Protein AF-0000000080628702 (afdb_homodimer)

Foldseek 3Di:
DPPPCPDDDPPPPVPPPDDDPVRVVVLVLLVVLLVVCLVVQLVLLCLQQQHNVRSVVLSVVLVVVCSVPVVVQCSVPNRDLSSLLSSVVSCVVVVGDAHDDDLWLLSNLLSVDDSLLSQLQCCCVVVPDDLCSSCVSVVHDSVVSVVSPVVSVVSSLVSLAWAEEEEAQPPVVSVVLQVLSVVVVHHDQYYHQALVVLVVSCVVRVTQEYEHEQQGDVRGGSLVSLVVDVVPDLHAYEYEYQDCVSCVVVVRPVSYHYAHPVGDSVSSVVRSVCRRGPRRDPPPD/DDPPPPPDDPPPPPPPPDDDPVRVVVLVLLVVLLVVCLVVQLVLLCLQQQHNVRSVVLSVVLVVVCSVPVVVQCSVPNRPLSSLLSSVVSCVVVVGDAHDDDLWLLSNLLSPDDSLLSQLQCCCVVVPDDLCSSCVSVVHDSVVSVVSPVVSVVSSLVSLAWAEEEEAQPPVVSVVLQVLSVVVVHHDQYYHQALVVLQVSCVVRVTQEYEHEQQGDVRGGSLVSLVVDVVPDLHAYEYEYQDCVSCVVVVRPVSYHYAHPVGDSVSSVVRSVCRRGPRRDPPPD

Organism: NCBI:txid1064539

Solvent-accessible surface area (backbone atoms only — not comparable to full-atom values): 30197 Å² total; per-residue (Å²): 132,84,76,74,78,70,75,76,75,85,71,72,72,74,75,79,67,74,72,51,76,69,51,36,53,49,41,26,49,39,39,52,42,50,58,71,43,43,62,48,46,36,52,48,30,20,62,62,44,40,33,66,68,62,5,45,50,50,39,30,52,38,49,26,54,40,68,56,41,41,76,81,35,36,41,84,76,69,32,57,54,49,49,51,23,47,42,52,51,54,38,50,72,70,66,55,64,71,36,59,88,45,45,37,57,60,56,36,36,44,52,70,40,57,66,71,22,33,50,42,37,46,38,30,67,62,67,63,42,51,63,60,52,40,10,57,36,69,70,47,58,45,69,58,39,48,53,30,30,50,53,37,52,50,46,38,50,54,57,66,41,41,33,29,31,40,33,35,57,51,63,69,58,40,49,53,51,45,50,53,42,40,21,52,56,30,40,70,68,44,77,17,53,41,48,68,52,37,55,52,44,44,72,73,57,59,49,52,28,34,41,25,25,39,79,25,81,84,71,32,38,30,58,58,53,48,53,54,39,53,70,71,36,99,44,47,37,34,36,42,31,74,59,67,62,63,36,59,74,62,71,42,58,84,65,39,47,80,41,53,50,90,67,53,72,46,55,54,50,25,53,51,45,37,64,64,56,42,67,47,82,62,73,78,125,130,85,73,76,76,72,77,76,74,82,70,74,73,76,76,80,68,73,72,51,76,68,49,35,54,50,41,26,49,38,40,51,44,50,58,70,42,43,65,49,47,38,52,48,30,21,62,61,45,40,32,67,68,62,4,45,51,49,40,30,52,39,50,27,53,40,68,58,41,41,75,81,35,36,39,84,73,70,33,57,55,50,49,52,23,47,43,51,52,53,40,53,73,70,66,54,64,71,36,59,86,44,46,37,58,61,55,38,35,44,52,71,43,58,64,71,22,34,49,42,38,46,39,29,66,62,67,64,41,51,63,60,51,40,11,56,38,70,70,48,58,44,68,58,36,50,52,31,29,51,54,35,51,50,46,37,50,53,58,67,42,41,33,27,31,39,34,35,56,50,66,68,58,39,49,52,52,47,48,52,42,40,22,52,57,29,41,71,65,44,77,16,53,40,49,68,52,37,56,52,43,45,71,72,58,59,49,52,29,36,42,25,26,40,78,26,82,86,72,31,37,31,58,57,53,48,55,55,39,55,71,74,36,98,46,46,38,33,36,41,31,74,58,67,63,61,36,57,74,63,70,43,59,85,65,39,47,80,42,54,50,89,66,52,74,44,56,54,51,25,52,51,44,37,63,64,55,42,68,45,83,61,73,78,125

Nearest PDB structures (foldseek):
  4g97-assembly1_A  TM=4.684E-01  e=2.735E-16  Brucella abortus 2308
  5uxv-assembly2_B  TM=4.476E-01  e=3.377E-16  Bartonella quintana str. Toulouse
  5uxw-assembly2_B  TM=4.398E-01  e=6.364E-16  Bartonella quintana str. Toulouse
  2n9u-assembly1_A  TM=9.181E-01  e=4.324E-09  Erythrobacter litoralis HTCC2594
  3n0r-assembly1_A  TM=4.235E-01  e=5.843E-15  Caulobacter vibrioides

Sequence (570 aa):
MNQADRPAPFGAEGRTDPPTGAEERVMRVYARQLYDHLPYLRRYARALTGATERGDDLVTRCVEVAVMAPSRFGLEAGARVPLYALLNLLFDEDGGGLPTPSPHPIERALASLPEGERRMYLLITLEGLTVPEAAQVLQIPAPEGQDRLTIARDKVRNALTQRVLVVEDNPILAMEIGSLVTDMGHVVCGTANNEQEALELLEAEKPTLALLDVRLADGGSGVEVARRLRQKRAMRTIFVTAFDGDLEEADARHLGQIVRKPFTNEAIQAAISRAVFMPSPVALAMNQADRPAPFGAEGRTDPPTGAEERVMRVYARQLYDHLPYLRRYARALTGATERGDDLVTRCVEVAVMAPSRFGLEAGARVPLYALLNLLFDEDGGGLPTPSPHPIERALASLPEGERRMYLLITLEGLTVPEAAQVLQIPAPEGQDRLTIARDKVRNALTQRVLVVEDNPILAMEIGSLVTDMGHVVCGTANNEQEALELLEAEKPTLALLDVRLADGGSGVEVARRLRQKRAMRTIFVTAFDGDLEEADARHLGQIVRKPFTNEAIQAAISRAVFMPSPVALA

InterPro domains:
  IPR001789 Signal transduction response regulator, receiver domain [PF00072] (164-272)
  IPR001789 Signal transduction response regulator, receiver domain [PS50110] (163-276)
  IPR001789 Signal transduction response regulator, receiver domain [SM00448] (162-272)
  IPR011006 CheY-like superfamily [SSF52172] (163-276)
  IPR013249 RNA polymerase sigma factor 70, region 4 type 2 [PF08281] (106-141)
  IPR013324 RNA polymerase sigma factor, region 3/4-like [SSF88659] (106-160)
  IPR014605 Signal transduction response regulator PhyR-like, alphaproteobacteria [NF006623] (31-280)
  IPR036388 Winged helix-like DNA-binding domain superfamily [G3DSA:1.10.10.10] (104-161)
  IPR050595 Bacterial response regulator [PTHR44591] (161-275)
  IPR053866 PhyR, sigma2 domain [PF22029] (36-87)

Secondary structure (DSSP, 8-state):
--------------------HHHHHHHHHHHHHHHHHHHHHHHHHHHHHSSHHHHHHHHHHHHHHHHHSTTTTTGGG--HHHHHHHHHHHHHHTT--PPPP-SSHHHHHHHTS-HHHHHHHIIIIIT---HHHHHHHHTS-HHHHHHHHHHHHHHHHHHH--EEEEE-S-HHHHHHHHHHHHHTT-EEEEEESSHHHHHHHHHHH--SEEEEESB-TTS-BHHHHHHHHHHHS--EEEEEES-THHHHHTT-GGGSEEEESSPPHHHHHHHHHHHHHSPP-----/--------------------HHHHHHHHHHHHHHHHHHHHHHHHHHHHHSSHHHHHHHHHHHHHHHHHSGGGGTGGG--HHHHHHHHHHHHHHTT--PPPP-SSHHHHHHHTS-HHHHHHHIIIIIT---HHHHHHHHTS-HHHHHHHHHHHHHHHHHHH--EEEEE-S-HHHHHHHHHHHHHTT-EEEEEESSHHHHHHHHHHH--SEEEEESB-TTS-BHHHHHHHHHHHS--EEEEEES-THHHHHTT-GGGSEEEESSPPHHHHHHHHHHHHHSPP-----

Radius of gyration: 29.79 Å; Cα contacts (8 Å, |Δi|>4): 867; chains: 2; bounding box: 100×90×66 Å

pLDDT: mean 80.64, std 16.93, range [22.41, 97.81]

Structure (mmCIF, N/CA/C/O backbone):
data_AF-0000000080628702-model_v1
#
loop_
_entity.id
_entity.type
_entity.pdbx_description
1 polymer 'Response regulator (CheY-like)'
#
loop_
_atom_site.group_PDB
_atom_site.id
_atom_site.type_symbol
_atom_site.label_atom_id
_atom_site.label_alt_id
_atom_site.label_comp_id
_atom_site.label_asym_id
_atom_site.label_entity_id
_atom_site.label_seq_id
_atom_site.pdbx_PDB_ins_code
_atom_site.Cartn_x
_atom_site.Cartn_y
_atom_site.Cartn_z
_atom_site.occupancy
_atom_site.B_iso_or_equiv
_atom_site.auth_seq_id
_atom_site.auth_comp_id
_atom_site.auth_asym_id
_atom_site.auth_atom_id
_atom_site.pdbx_PDB_model_num
ATOM 1 N N . MET A 1 1 ? -50.031 -26.375 -21.859 1 23.39 1 MET A N 1
ATOM 2 C CA . MET A 1 1 ? -49.125 -27.531 -21.891 1 23.39 1 MET A CA 1
ATOM 3 C C . MET A 1 1 ? -47.75 -27.125 -22.359 1 23.39 1 MET A C 1
ATOM 5 O O . MET A 1 1 ? -46.875 -27.984 -22.594 1 23.39 1 MET A O 1
ATOM 9 N N . ASN A 1 2 ? -47.562 -25.906 -22.906 1 25.97 2 ASN A N 1
ATOM 10 C CA . ASN A 1 2 ? -46.5 -25.562 -23.828 1 25.97 2 ASN A CA 1
ATOM 11 C C . ASN A 1 2 ? -45.156 -25.438 -23.109 1 25.97 2 ASN A C 1
ATOM 13 O O . ASN A 1 2 ? -45 -24.609 -22.203 1 25.97 2 ASN A O 1
ATOM 17 N N . GLN A 1 3 ? -44.469 -26.594 -23.062 1 23.56 3 GLN A N 1
ATOM 18 C CA . GLN A 1 3 ? -43.188 -26.922 -22.484 1 23.56 3 GLN A CA 1
ATOM 19 C C . GLN A 1 3 ? -42.094 -26.031 -23.047 1 23.56 3 GLN A C 1
ATOM 21 O O . GLN A 1 3 ? -41.719 -26.125 -24.219 1 23.56 3 GLN A O 1
ATOM 26 N N . ALA A 1 4 ? -42.156 -24.703 -22.672 1 32.62 4 ALA A N 1
ATOM 27 C CA . ALA A 1 4 ? -41.219 -23.656 -23.062 1 32.62 4 ALA A CA 1
ATOM 28 C C . ALA A 1 4 ? -39.781 -24.203 -23.094 1 32.62 4 ALA A C 1
ATOM 30 O O . ALA A 1 4 ? -39.344 -24.875 -22.156 1 32.62 4 ALA A O 1
ATOM 31 N N . ASP A 1 5 ? -39.219 -24.469 -24.281 1 24.92 5 ASP A N 1
ATOM 32 C CA . ASP A 1 5 ? -37.938 -24.953 -24.766 1 24.92 5 ASP A CA 1
ATOM 33 C C . ASP A 1 5 ? -36.781 -24.25 -24.062 1 24.92 5 ASP A C 1
ATOM 35 O O . ASP A 1 5 ? -36.562 -23.047 -24.25 1 24.92 5 ASP A O 1
ATOM 39 N N . ARG A 1 6 ? -36.562 -24.547 -22.766 1 33.81 6 ARG A N 1
ATOM 40 C CA . ARG A 1 6 ? -35.406 -24 -22.016 1 33.81 6 ARG A CA 1
ATOM 41 C C . ARG A 1 6 ? -34.125 -24.125 -22.828 1 33.81 6 ARG A C 1
ATOM 43 O O . ARG A 1 6 ? -33.781 -25.203 -23.297 1 33.81 6 ARG A O 1
ATOM 50 N N . PRO A 1 7 ? -33.688 -22.969 -23.391 1 33.62 7 PRO A N 1
ATOM 51 C CA . PRO A 1 7 ? -32.531 -23.062 -24.266 1 33.62 7 PRO A CA 1
ATOM 52 C C . PRO A 1 7 ? -31.391 -23.906 -23.656 1 33.62 7 PRO A C 1
ATOM 54 O O . PRO A 1 7 ? -31.312 -24.016 -22.438 1 33.62 7 PRO A O 1
ATOM 57 N N . ALA A 1 8 ? -30.859 -24.875 -24.438 1 34.97 8 ALA A N 1
ATOM 58 C CA . ALA A 1 8 ? -29.781 -25.828 -24.172 1 34.97 8 ALA A CA 1
ATOM 59 C C . ALA A 1 8 ? -28.578 -25.125 -23.531 1 34.97 8 ALA A C 1
ATOM 61 O O . ALA A 1 8 ? -28.266 -23.984 -23.875 1 34.97 8 ALA A O 1
ATOM 62 N N . PRO A 1 9 ? -28.25 -25.516 -22.328 1 31.81 9 PRO A N 1
ATOM 63 C CA . PRO A 1 9 ? -27.078 -24.984 -21.625 1 31.81 9 PRO A CA 1
ATOM 64 C C . PRO A 1 9 ? -25.828 -24.953 -22.516 1 31.81 9 PRO A C 1
ATOM 66 O O . PRO A 1 9 ? -25.719 -25.766 -23.453 1 31.81 9 PRO A O 1
ATOM 69 N N . PHE A 1 10 ? -25.312 -23.844 -22.922 1 32.03 10 PHE A N 1
ATOM 70 C CA . PHE A 1 10 ? -24.109 -23.641 -23.719 1 32.03 10 PHE A CA 1
ATOM 71 C C . PHE A 1 10 ? -23.047 -24.688 -23.375 1 32.03 10 PHE A C 1
ATOM 73 O O . PHE A 1 10 ? -22.5 -24.688 -22.266 1 32.03 10 PHE A O 1
ATOM 80 N N . GLY A 1 11 ? -23.156 -25.953 -23.797 1 31.56 11 GLY A N 1
ATOM 81 C CA . GLY A 1 11 ? -22.156 -27 -23.719 1 31.56 11 GLY A CA 1
ATOM 82 C C . GLY A 1 11 ? -20.781 -26.562 -24.219 1 31.56 11 GLY A C 1
ATOM 83 O O . GLY A 1 11 ? -20.531 -26.531 -25.422 1 31.56 11 GLY A O 1
ATOM 84 N N . ALA A 1 12 ? -20.125 -25.609 -23.688 1 35.5 12 ALA A N 1
ATOM 85 C CA . ALA A 1 12 ? -18.75 -25.422 -24.156 1 35.5 12 ALA A CA 1
ATOM 86 C C . ALA A 1 12 ? -18.016 -26.75 -24.234 1 35.5 12 ALA A C 1
ATOM 88 O O . ALA A 1 12 ? -17.875 -27.453 -23.219 1 35.5 12 ALA A O 1
ATOM 89 N N . GLU A 1 13 ? -18.156 -27.438 -25.188 1 34.94 13 GLU A N 1
ATOM 90 C CA . GLU A 1 13 ? -17.188 -28.484 -25.516 1 34.94 13 GLU A CA 1
ATOM 91 C C . GLU A 1 13 ? -15.75 -28 -25.297 1 34.94 13 GLU A C 1
ATOM 93 O O . GLU A 1 13 ? -15.297 -27.078 -25.969 1 34.94 13 GLU A O 1
ATOM 98 N N . GLY A 1 14 ? -15.25 -27.875 -24.109 1 36.41 14 GLY A N 1
ATOM 99 C CA . GLY A 1 14 ? -13.859 -27.562 -23.797 1 36.41 14 GLY A CA 1
ATOM 100 C C . GLY A 1 14 ? -12.875 -28.266 -24.703 1 36.41 14 GLY A C 1
ATOM 101 O O . GLY A 1 14 ? -12.797 -29.5 -24.703 1 36.41 14 GLY A O 1
ATOM 102 N N . ARG A 1 15 ? -12.719 -27.797 -25.938 1 40.88 15 ARG A N 1
ATOM 103 C CA . ARG A 1 15 ? -11.75 -28.297 -26.891 1 40.88 15 ARG A CA 1
ATOM 104 C C . ARG A 1 15 ? -10.438 -28.672 -26.219 1 40.88 15 ARG A C 1
ATOM 106 O O . ARG A 1 15 ? -9.828 -27.844 -25.531 1 40.88 15 ARG A O 1
ATOM 113 N N . THR A 1 16 ? -10.203 -29.906 -25.828 1 43.84 16 THR A N 1
ATOM 114 C CA . THR A 1 16 ? -9.094 -30.688 -25.266 1 43.84 16 THR A CA 1
ATOM 115 C C . THR A 1 16 ? -7.863 -30.578 -26.156 1 43.84 16 THR A C 1
ATOM 117 O O . THR A 1 16 ? -6.969 -31.422 -26.094 1 43.84 16 THR A O 1
ATOM 120 N N . ASP A 1 17 ? -7.918 -29.797 -27.312 1 43.94 17 ASP A N 1
ATOM 121 C CA . ASP A 1 17 ? -6.715 -29.891 -28.125 1 43.94 17 ASP A CA 1
ATOM 122 C C . ASP A 1 17 ? -5.504 -29.312 -27.406 1 43.94 17 ASP A C 1
ATOM 124 O O . ASP A 1 17 ? -5.609 -28.281 -26.734 1 43.94 17 ASP A O 1
ATOM 128 N N . PRO A 1 18 ? -4.383 -30.109 -27.266 1 50.28 18 PRO A N 1
ATOM 129 C CA . PRO A 1 18 ? -3.146 -29.594 -26.672 1 50.28 18 PRO A CA 1
ATOM 130 C C . PRO A 1 18 ? -2.729 -28.25 -27.266 1 50.28 18 PRO A C 1
ATOM 132 O O . PRO A 1 18 ? -2.965 -27.984 -28.453 1 50.28 18 PRO A O 1
ATOM 135 N N . PRO A 1 19 ? -2.703 -27.328 -26.406 1 52.03 19 PRO A N 1
ATOM 136 C CA . PRO A 1 19 ? -2.33 -26.031 -26.969 1 52.03 19 PRO A CA 1
ATOM 137 C C . PRO A 1 19 ? -1.143 -26.141 -27.922 1 52.03 19 PRO A C 1
ATOM 139 O O . PRO A 1 19 ? -0.262 -26.984 -27.734 1 52.03 19 PRO A O 1
ATOM 142 N N . THR A 1 20 ? -1.303 -25.578 -29.094 1 58 20 THR A N 1
ATOM 143 C CA . THR A 1 20 ? -0.226 -25.422 -30.078 1 58 20 THR A CA 1
ATOM 144 C C . THR A 1 20 ? 0.938 -24.641 -29.469 1 58 20 THR A C 1
ATOM 146 O O . THR A 1 20 ? 0.768 -23.922 -28.484 1 58 20 THR A O 1
ATOM 149 N N . GLY A 1 21 ? 2.26 -24.938 -29.844 1 55.53 21 GLY A N 1
ATOM 150 C CA . GLY A 1 21 ? 3.475 -24.25 -29.453 1 55.53 21 GLY A CA 1
ATOM 151 C C . GLY A 1 21 ? 3.271 -22.75 -29.281 1 55.53 21 GLY A C 1
ATOM 152 O O . GLY A 1 21 ? 3.84 -22.156 -28.359 1 55.53 21 GLY A O 1
ATOM 153 N N . ALA A 1 22 ? 2.49 -22.172 -30.172 1 58.62 22 ALA A N 1
ATOM 154 C CA . ALA A 1 22 ? 2.166 -20.75 -30.109 1 58.62 22 ALA A CA 1
ATOM 155 C C . ALA A 1 22 ? 1.321 -20.438 -28.891 1 58.62 22 ALA A C 1
ATOM 157 O O . ALA A 1 22 ? 1.55 -19.438 -28.203 1 58.62 22 ALA A O 1
ATOM 158 N N . GLU A 1 23 ? 0.444 -21.312 -28.547 1 58.69 23 GLU A N 1
ATOM 159 C CA . GLU A 1 23 ? -0.423 -21.125 -27.375 1 58.69 23 GLU A CA 1
ATOM 160 C C . GLU A 1 23 ? 0.369 -21.203 -26.078 1 58.69 23 GLU A C 1
ATOM 162 O O . GLU A 1 23 ? 0.104 -20.453 -25.141 1 58.69 23 GLU A O 1
ATOM 167 N N . GLU A 1 24 ? 1.399 -22.031 -26.125 1 62.16 24 GLU A N 1
ATOM 168 C CA . GLU A 1 24 ? 2.273 -22.203 -24.969 1 62.16 24 GLU A CA 1
ATOM 169 C C . GLU A 1 24 ? 3.037 -20.922 -24.656 1 62.16 24 GLU A C 1
ATOM 171 O O . GLU A 1 24 ? 3.158 -20.516 -23.5 1 62.16 24 GLU A O 1
ATOM 176 N N . ARG A 1 25 ? 3.514 -20.391 -25.703 1 61.38 25 ARG A N 1
ATOM 177 C CA . ARG A 1 25 ? 4.273 -19.156 -25.547 1 61.38 25 ARG A CA 1
ATOM 178 C C . ARG A 1 25 ? 3.385 -18.016 -25.031 1 61.38 25 ARG A C 1
ATOM 180 O O . ARG A 1 25 ? 3.814 -17.219 -24.203 1 61.38 25 ARG A O 1
ATOM 187 N N . VAL A 1 26 ? 2.184 -18.125 -25.5 1 60.66 26 VAL A N 1
ATOM 188 C CA . VAL A 1 26 ? 1.25 -17.062 -25.141 1 60.66 26 VAL A CA 1
ATOM 189 C C . VAL A 1 26 ? 0.885 -17.172 -23.656 1 60.66 26 VAL A C 1
ATOM 191 O O . VAL A 1 26 ? 0.815 -16.156 -22.953 1 60.66 26 VAL A O 1
ATOM 194 N N . MET A 1 27 ? 0.743 -18.359 -23.172 1 62.94 27 MET A N 1
ATOM 195 C CA . MET A 1 27 ? 0.343 -18.547 -21.781 1 62.94 27 MET A CA 1
ATOM 196 C C . MET A 1 27 ? 1.479 -18.188 -20.828 1 62.94 27 MET A C 1
ATOM 198 O O . MET A 1 27 ? 1.241 -17.656 -19.75 1 62.94 27 MET A O 1
ATOM 202 N N . ARG A 1 28 ? 2.695 -18.531 -21.312 1 64.06 28 ARG A N 1
ATOM 203 C CA . ARG A 1 28 ? 3.863 -18.172 -20.516 1 64.06 28 ARG A CA 1
ATOM 204 C C . ARG A 1 28 ? 3.975 -16.656 -20.359 1 64.06 28 ARG A C 1
ATOM 206 O O . ARG A 1 28 ? 4.32 -16.156 -19.281 1 64.06 28 ARG A O 1
ATOM 213 N N . VAL A 1 29 ? 3.658 -16.062 -21.453 1 62.16 29 VAL A N 1
ATOM 214 C CA . VAL A 1 29 ? 3.725 -14.609 -21.453 1 62.16 29 VAL A CA 1
ATOM 215 C C . VAL A 1 29 ? 2.658 -14.039 -20.531 1 62.16 29 VAL A C 1
ATOM 217 O O . VAL A 1 29 ? 2.928 -13.109 -19.766 1 62.16 29 VAL A O 1
ATOM 220 N N . TYR A 1 30 ? 1.513 -14.734 -20.5 1 63.72 30 TYR A N 1
ATOM 221 C CA . TYR A 1 30 ? 0.416 -14.258 -19.672 1 63.72 30 TYR A CA 1
ATOM 222 C C . TYR A 1 30 ? 0.748 -14.398 -18.188 1 63.72 30 TYR A C 1
ATOM 224 O O . TYR A 1 30 ? 0.487 -13.492 -17.391 1 63.72 30 TYR A O 1
ATOM 232 N N . ALA A 1 31 ? 1.332 -15.461 -17.969 1 67.69 31 ALA A N 1
ATOM 233 C CA . ALA A 1 31 ? 1.664 -15.711 -16.562 1 67.69 31 ALA A CA 1
ATOM 234 C C . ALA A 1 31 ? 2.717 -14.727 -16.062 1 67.69 31 ALA A C 1
ATOM 236 O O . ALA A 1 31 ? 2.602 -14.188 -14.961 1 67.69 31 ALA A O 1
ATOM 237 N N . ARG A 1 32 ? 3.623 -14.469 -16.938 1 68.31 32 ARG A N 1
ATOM 238 C CA . ARG A 1 32 ? 4.684 -13.531 -16.562 1 68.31 32 ARG A CA 1
ATOM 239 C C . ARG A 1 32 ? 4.133 -12.125 -16.375 1 68.31 32 ARG A C 1
ATOM 241 O O . ARG A 1 32 ? 4.52 -11.422 -15.445 1 68.31 32 ARG A O 1
ATOM 248 N N . GLN A 1 33 ? 3.273 -11.766 -17.281 1 70.88 33 GLN A N 1
ATOM 249 C CA . GLN A 1 33 ? 2.67 -10.438 -17.203 1 70.88 33 GLN A CA 1
ATOM 250 C C . GLN A 1 33 ? 1.821 -10.305 -15.938 1 70.88 33 GLN A C 1
ATOM 252 O O . GLN A 1 33 ? 1.811 -9.25 -15.305 1 70.88 33 GLN A O 1
ATOM 257 N N . LEU A 1 34 ? 1.154 -11.359 -15.641 1 75 34 LEU A N 1
ATOM 258 C CA . LEU A 1 34 ? 0.326 -11.336 -14.445 1 75 34 LEU A CA 1
ATOM 259 C C . LEU A 1 34 ? 1.184 -11.156 -13.195 1 75 34 LEU A C 1
ATOM 261 O O . LEU A 1 34 ? 0.815 -10.414 -12.281 1 75 34 LEU A O 1
ATOM 265 N N . TYR A 1 35 ? 2.342 -11.75 -13.289 1 72 35 TYR A N 1
ATOM 266 C CA . TYR A 1 35 ? 3.242 -11.648 -12.148 1 72 35 TYR A CA 1
ATOM 267 C C . TYR A 1 35 ? 3.719 -10.211 -11.953 1 72 35 TYR A C 1
ATOM 269 O O . TYR A 1 35 ? 3.885 -9.758 -10.82 1 72 35 TYR A O 1
ATOM 277 N N . ASP A 1 36 ? 3.797 -9.547 -13.031 1 75.25 36 ASP A N 1
ATOM 278 C CA . ASP A 1 36 ? 4.27 -8.164 -12.969 1 75.25 36 ASP A CA 1
ATOM 279 C C . ASP A 1 36 ? 3.209 -7.246 -12.375 1 75.25 36 ASP A C 1
ATOM 281 O O . ASP A 1 36 ? 3.527 -6.156 -11.883 1 75.25 36 ASP A O 1
ATOM 285 N N . HIS A 1 37 ? 1.999 -7.688 -12.352 1 81.06 37 HIS A N 1
ATOM 286 C CA . HIS A 1 37 ? 0.902 -6.844 -11.891 1 81.06 37 HIS A CA 1
ATOM 287 C C . HIS A 1 37 ? 0.527 -7.164 -10.445 1 81.06 37 HIS A C 1
ATOM 289 O O . HIS A 1 37 ? -0.222 -6.418 -9.812 1 81.06 37 HIS A O 1
ATOM 295 N N . LEU A 1 38 ? 1.062 -8.188 -9.977 1 83.5 38 LEU A N 1
ATOM 296 C CA . LEU A 1 38 ? 0.613 -8.688 -8.68 1 83.5 38 LEU A CA 1
ATOM 297 C C . LEU A 1 38 ? 0.876 -7.668 -7.582 1 83.5 38 LEU A C 1
ATOM 299 O O . LEU A 1 38 ? 0.014 -7.426 -6.734 1 83.5 38 LEU A O 1
ATOM 303 N N . PRO A 1 39 ? 1.995 -7.008 -7.621 1 80 39 PRO A N 1
ATOM 304 C CA . PRO A 1 39 ? 2.242 -6.062 -6.527 1 80 39 PRO A CA 1
ATOM 305 C C . PRO A 1 39 ? 1.219 -4.93 -6.484 1 80 39 PRO A C 1
ATOM 307 O O . PRO A 1 39 ? 0.748 -4.562 -5.406 1 80 39 PRO A O 1
ATOM 310 N N . TYR A 1 40 ? 0.876 -4.391 -7.57 1 83.38 40 TYR A N 1
ATOM 311 C CA . TYR A 1 40 ? -0.09 -3.299 -7.551 1 83.38 40 TYR A CA 1
ATOM 312 C C . TYR A 1 40 ? -1.494 -3.818 -7.262 1 83.38 40 TYR A C 1
ATOM 314 O O . TYR A 1 40 ? -2.285 -3.15 -6.594 1 83.38 40 TYR A O 1
ATOM 322 N N . LEU A 1 41 ? -1.806 -5.012 -7.727 1 89.38 41 LEU A N 1
ATOM 323 C CA . LEU A 1 41 ? -3.104 -5.602 -7.422 1 89.38 41 LEU A CA 1
ATOM 324 C C . LEU A 1 41 ? -3.252 -5.848 -5.922 1 89.38 41 LEU A C 1
ATOM 326 O O . LEU A 1 41 ? -4.309 -5.59 -5.348 1 89.38 41 LEU A O 1
ATOM 330 N N . ARG A 1 42 ? -2.207 -6.293 -5.367 1 88.06 42 ARG A N 1
ATOM 331 C CA . ARG A 1 42 ? -2.229 -6.559 -3.932 1 88.06 42 ARG A CA 1
ATOM 332 C C . ARG A 1 42 ? -2.408 -5.27 -3.137 1 88.06 42 ARG A C 1
ATOM 334 O O . ARG A 1 42 ? -3.197 -5.223 -2.191 1 88.06 42 ARG A O 1
ATOM 341 N N . ARG A 1 43 ? -1.699 -4.289 -3.549 1 86 43 ARG A N 1
ATOM 342 C CA . ARG A 1 43 ? -1.799 -3 -2.867 1 86 43 ARG A CA 1
ATOM 343 C C . ARG A 1 43 ? -3.221 -2.455 -2.932 1 86 43 ARG A C 1
ATOM 345 O O . ARG A 1 43 ? -3.766 -2.006 -1.921 1 86 43 ARG A O 1
ATOM 352 N N . TYR A 1 44 ? -3.742 -2.443 -4.039 1 90.56 44 TYR A N 1
ATOM 353 C CA . TYR A 1 44 ? -5.098 -1.937 -4.219 1 90.56 44 TYR A CA 1
ATOM 354 C C . TYR A 1 44 ? -6.105 -2.783 -3.451 1 90.56 44 TYR A C 1
ATOM 356 O O . TYR A 1 44 ? -6.996 -2.25 -2.789 1 90.56 44 TYR A O 1
ATOM 364 N N . ALA A 1 45 ? -5.957 -4.055 -3.6 1 91.81 45 ALA A N 1
ATOM 365 C CA . ALA A 1 45 ? -6.891 -4.953 -2.924 1 91.81 45 ALA A CA 1
ATOM 366 C C . ALA A 1 45 ? -6.852 -4.75 -1.412 1 91.81 45 ALA A C 1
ATOM 368 O O . ALA A 1 45 ? -7.895 -4.758 -0.752 1 91.81 45 ALA A O 1
ATOM 369 N N . ARG A 1 46 ? -5.672 -4.605 -0.897 1 86.69 46 ARG A N 1
ATOM 370 C CA . ARG A 1 46 ? -5.543 -4.367 0.537 1 86.69 46 ARG A CA 1
ATOM 371 C C . ARG A 1 46 ? -6.184 -3.041 0.933 1 86.69 46 ARG A C 1
ATOM 373 O O . ARG A 1 46 ? -6.832 -2.945 1.978 1 86.69 46 ARG A O 1
ATOM 380 N N . ALA A 1 47 ? -5.984 -2.074 0.145 1 87.56 47 ALA A N 1
ATOM 381 C CA . ALA A 1 47 ? -6.617 -0.782 0.399 1 87.56 47 ALA A CA 1
ATOM 382 C C . ALA A 1 47 ? -8.133 -0.876 0.254 1 87.56 47 ALA A C 1
ATOM 384 O O . ALA A 1 47 ? -8.875 -0.309 1.058 1 87.56 47 ALA A O 1
ATOM 385 N N . LEU A 1 48 ? -8.578 -1.54 -0.756 1 90.75 48 LEU A N 1
ATOM 386 C CA . LEU A 1 48 ? -10 -1.697 -1.057 1 90.75 48 LEU A CA 1
ATOM 387 C C . LEU A 1 48 ? -10.719 -2.422 0.077 1 90.75 48 LEU A C 1
ATOM 389 O O . LEU A 1 48 ? -11.781 -1.985 0.52 1 90.75 48 LEU A O 1
ATOM 393 N N . THR A 1 49 ? -10.102 -3.398 0.587 1 89.5 49 THR A N 1
ATOM 394 C CA . THR A 1 49 ? -10.742 -4.219 1.61 1 89.5 49 THR A CA 1
ATOM 395 C C . THR A 1 49 ? -10.453 -3.664 3.004 1 89.5 49 THR A C 1
ATOM 397 O O . THR A 1 49 ? -11.18 -3.961 3.955 1 89.5 49 THR A O 1
ATOM 400 N N . GLY A 1 50 ? -9.312 -3.018 3.156 1 82.88 50 GLY A N 1
ATOM 401 C CA . GLY A 1 50 ? -8.891 -2.492 4.445 1 82.88 50 GLY A CA 1
ATOM 402 C C . GLY A 1 50 ? -8.156 -3.508 5.293 1 82.88 50 GLY A C 1
ATOM 403 O O . GLY A 1 50 ? -7.895 -3.268 6.477 1 82.88 50 GLY A O 1
ATOM 404 N N . ALA A 1 51 ? -7.852 -4.629 4.738 1 82.94 51 ALA A N 1
ATOM 405 C CA . ALA A 1 51 ? -7.18 -5.695 5.473 1 82.94 51 ALA A CA 1
ATOM 406 C C . ALA A 1 51 ? -6.223 -6.465 4.566 1 82.94 51 ALA A C 1
ATOM 408 O O . ALA A 1 51 ? -6.531 -6.719 3.4 1 82.94 51 ALA A O 1
ATOM 409 N N . THR A 1 52 ? -5.09 -6.832 5.176 1 82.38 52 THR A N 1
ATOM 410 C CA . THR A 1 52 ? -4.059 -7.535 4.422 1 82.38 52 THR A CA 1
ATOM 411 C C . THR A 1 52 ? -4.559 -8.906 3.973 1 82.38 52 THR A C 1
ATOM 413 O O . THR A 1 52 ? -4.523 -9.227 2.783 1 82.38 52 THR A O 1
ATOM 416 N N . GLU A 1 53 ? -5.102 -9.703 4.84 1 83.75 53 GLU A N 1
ATOM 417 C CA . GLU A 1 53 ? -5.504 -11.078 4.531 1 83.75 53 GLU A CA 1
ATOM 418 C C . GLU A 1 53 ? -6.652 -11.102 3.527 1 83.75 53 GLU A C 1
ATOM 420 O O . GLU A 1 53 ? -6.617 -11.859 2.555 1 83.75 53 GLU A O 1
ATOM 425 N N . ARG A 1 54 ? -7.641 -10.305 3.777 1 87.19 54 ARG A N 1
ATOM 426 C CA . ARG A 1 54 ? -8.781 -10.242 2.869 1 87.19 54 ARG A CA 1
ATOM 427 C C . ARG A 1 54 ? -8.359 -9.75 1.491 1 87.19 54 ARG A C 1
ATOM 429 O O . ARG A 1 54 ? -8.828 -10.258 0.472 1 87.19 54 ARG A O 1
ATOM 436 N N . GLY A 1 55 ? -7.52 -8.766 1.479 1 91 55 GLY A N 1
ATOM 437 C CA . GLY A 1 55 ? -6.996 -8.25 0.224 1 91 55 GLY A CA 1
ATOM 438 C C . GLY A 1 55 ? -6.223 -9.281 -0.571 1 91 55 GLY A C 1
ATOM 439 O O . GLY A 1 55 ? -6.414 -9.414 -1.781 1 91 55 GLY A O 1
ATOM 440 N N . ASP A 1 56 ? -5.41 -10 0.099 1 87.5 56 ASP A N 1
ATOM 441 C CA . ASP A 1 56 ? -4.613 -11.023 -0.576 1 87.5 56 ASP A CA 1
ATOM 442 C C . ASP A 1 56 ? -5.504 -12.141 -1.111 1 87.5 56 ASP A C 1
ATOM 444 O O . ASP A 1 56 ? -5.242 -12.688 -2.186 1 87.5 56 ASP A O 1
ATOM 448 N N . ASP A 1 57 ? -6.469 -12.453 -0.363 1 88.31 57 ASP A N 1
ATOM 449 C CA . ASP A 1 57 ? -7.434 -13.445 -0.836 1 88.31 57 ASP A CA 1
ATOM 450 C C . ASP A 1 57 ? -8.125 -12.969 -2.109 1 88.31 57 ASP A C 1
ATOM 452 O O . ASP A 1 57 ? -8.328 -13.75 -3.041 1 88.31 57 ASP A O 1
ATOM 456 N N . LEU A 1 58 ? -8.516 -11.773 -2.074 1 92.06 58 LEU A N 1
ATOM 457 C CA . LEU A 1 58 ? -9.18 -11.188 -3.234 1 92.06 58 LEU A CA 1
ATOM 458 C C . LEU A 1 58 ? -8.273 -11.242 -4.461 1 92.06 58 LEU A C 1
ATOM 460 O O . LEU A 1 58 ? -8.734 -11.555 -5.562 1 92.06 58 LEU A O 1
ATOM 464 N N . VAL A 1 59 ? -7.004 -10.969 -4.281 1 91.31 59 VAL A N 1
ATOM 465 C CA . VAL A 1 59 ? -6.047 -11 -5.383 1 91.31 59 VAL A CA 1
ATOM 466 C C . VAL A 1 59 ? -5.902 -12.43 -5.898 1 91.31 59 VAL A C 1
ATOM 468 O O . VAL A 1 59 ? -5.82 -12.656 -7.105 1 91.31 59 VAL A O 1
ATOM 471 N N . THR A 1 60 ? -5.84 -13.336 -4.98 1 85.31 60 THR A N 1
ATOM 472 C CA . THR A 1 60 ? -5.75 -14.734 -5.383 1 85.31 60 THR A CA 1
ATOM 473 C C . THR A 1 60 ? -6.918 -15.117 -6.285 1 85.31 60 THR A C 1
ATOM 475 O O . THR A 1 60 ? -6.723 -15.711 -7.348 1 85.31 60 THR A O 1
ATOM 478 N N . ARG A 1 61 ? -8.055 -14.758 -5.918 1 89.12 61 ARG A N 1
ATOM 479 C CA . ARG A 1 61 ? -9.242 -15.031 -6.723 1 89.12 61 ARG A CA 1
ATOM 480 C C . ARG A 1 61 ? -9.172 -14.32 -8.07 1 89.12 61 ARG A C 1
ATOM 482 O O . ARG A 1 61 ? -9.562 -14.875 -9.094 1 89.12 61 ARG A O 1
ATOM 489 N N . CYS A 1 62 ? -8.711 -13.141 -8.023 1 90.56 62 CYS A N 1
ATOM 490 C CA . CYS A 1 62 ? -8.562 -12.367 -9.25 1 90.56 62 CYS A CA 1
ATOM 491 C C . CYS A 1 62 ? -7.633 -13.07 -10.234 1 90.56 62 CYS A C 1
ATOM 493 O O . CYS A 1 62 ? -7.957 -13.195 -11.414 1 90.56 62 CYS A O 1
ATOM 495 N N . VAL A 1 63 ? -6.543 -13.492 -9.727 1 85.56 63 VAL A N 1
ATOM 496 C CA . VAL A 1 63 ? -5.559 -14.172 -10.562 1 85.56 63 VAL A CA 1
ATOM 497 C C . VAL A 1 63 ? -6.152 -15.461 -11.117 1 85.56 63 VAL A C 1
ATOM 499 O O . VAL A 1 63 ? -5.957 -15.789 -12.289 1 85.56 63 VAL A O 1
ATOM 502 N N . GLU A 1 64 ? -6.855 -16.156 -10.328 1 83.62 64 GLU A N 1
ATOM 503 C CA . GLU A 1 64 ? -7.516 -17.391 -10.758 1 83.62 64 GLU A CA 1
ATOM 504 C C . GLU A 1 64 ? -8.43 -17.141 -11.953 1 83.62 64 GLU A C 1
ATOM 506 O O . GLU A 1 64 ? -8.391 -17.875 -12.938 1 83.62 64 GLU A O 1
ATOM 511 N N . VAL A 1 65 ? -9.164 -16.125 -11.836 1 85.44 65 VAL A N 1
ATOM 512 C CA . VAL A 1 65 ? -10.133 -15.812 -12.883 1 85.44 65 VAL A CA 1
ATOM 513 C C . VAL A 1 65 ? -9.398 -15.32 -14.125 1 85.44 65 VAL A C 1
ATOM 515 O O . VAL A 1 65 ? -9.727 -15.711 -15.25 1 85.44 65 VAL A O 1
ATOM 518 N N . ALA A 1 66 ? -8.391 -14.508 -13.914 1 84.38 66 ALA A N 1
ATOM 519 C CA . ALA A 1 66 ? -7.672 -13.898 -15.031 1 84.38 66 ALA A CA 1
ATOM 520 C C . ALA A 1 66 ? -6.938 -14.953 -15.852 1 84.38 66 ALA A C 1
ATOM 522 O O . ALA A 1 66 ? -6.852 -14.852 -17.078 1 84.38 66 ALA A O 1
ATOM 523 N N . VAL A 1 67 ? -6.414 -15.906 -15.172 1 77.38 67 VAL A N 1
ATOM 524 C CA . VAL A 1 67 ? -5.633 -16.922 -15.867 1 77.38 67 VAL A CA 1
ATOM 525 C C . VAL A 1 67 ? -6.559 -17.812 -16.688 1 77.38 67 VAL A C 1
ATOM 527 O O . VAL A 1 67 ? -6.129 -18.438 -17.672 1 77.38 67 VAL A O 1
ATOM 530 N N . MET A 1 68 ? -7.809 -17.906 -16.281 1 76.69 68 MET A N 1
ATOM 531 C CA . MET A 1 68 ? -8.781 -18.719 -17 1 76.69 68 MET A CA 1
ATOM 532 C C . MET A 1 68 ? -9.195 -18.062 -18.312 1 76.69 68 MET A C 1
ATOM 534 O O . MET A 1 68 ? -9.641 -18.734 -19.234 1 76.69 68 MET A O 1
ATOM 538 N N . ALA A 1 69 ? -9.047 -16.766 -18.375 1 77.06 69 ALA A N 1
ATOM 539 C CA . ALA A 1 69 ? -9.406 -16.031 -19.578 1 77.06 69 ALA A CA 1
ATOM 540 C C . ALA A 1 69 ? -8.445 -14.875 -19.828 1 77.06 69 ALA A C 1
ATOM 542 O O . ALA A 1 69 ? -8.859 -13.719 -19.859 1 77.06 69 ALA A O 1
ATOM 543 N N . PRO A 1 70 ? -7.188 -15.172 -20.125 1 71.81 70 PRO A N 1
ATOM 544 C CA . PRO A 1 70 ? -6.16 -14.125 -20.188 1 71.81 70 PRO A CA 1
ATOM 545 C C . PRO A 1 70 ? -6.434 -13.102 -21.281 1 71.81 70 PRO A C 1
ATOM 547 O O . PRO A 1 70 ? -6.156 -11.914 -21.109 1 71.81 70 PRO A O 1
ATOM 550 N N . SER A 1 71 ? -6.965 -13.539 -22.359 1 72.06 71 SER A N 1
ATOM 551 C CA . SER A 1 71 ? -7.223 -12.633 -23.469 1 72.06 71 SER A CA 1
ATOM 552 C C . SER A 1 71 ? -8.328 -11.641 -23.141 1 72.06 71 SER A C 1
ATOM 554 O O . SER A 1 71 ? -8.312 -10.5 -23.594 1 72.06 71 SER A O 1
ATOM 556 N N . ARG A 1 72 ? -9.266 -12.125 -22.375 1 74.31 72 ARG A N 1
ATOM 557 C CA . ARG A 1 72 ? -10.375 -11.258 -21.969 1 74.31 72 ARG A CA 1
ATOM 558 C C . ARG A 1 72 ? -9.875 -10.07 -21.156 1 74.31 72 ARG A C 1
ATOM 560 O O . ARG A 1 72 ? -10.461 -8.992 -21.203 1 74.31 72 ARG A O 1
ATOM 567 N N . PHE A 1 73 ? -8.789 -10.266 -20.562 1 73 73 PHE A N 1
ATOM 568 C CA . PHE A 1 73 ? -8.328 -9.234 -19.641 1 73 73 PHE A CA 1
ATOM 569 C C . PHE A 1 73 ? -7.09 -8.539 -20.188 1 73 73 PHE A C 1
ATOM 571 O O . PHE A 1 73 ? -6.465 -7.727 -19.5 1 73 73 PHE A O 1
ATOM 578 N N . GLY A 1 74 ? -6.934 -8.68 -21.406 1 68.75 74 GLY A N 1
ATOM 579 C CA . GLY A 1 74 ? -5.859 -7.988 -22.094 1 68.75 74 GLY A CA 1
ATOM 580 C C . GLY A 1 74 ? -4.512 -8.156 -21.422 1 68.75 74 GLY A C 1
ATOM 581 O O . GLY A 1 74 ? -3.707 -7.219 -21.391 1 68.75 74 GLY A O 1
ATOM 582 N N . LEU A 1 75 ? -4.254 -9.148 -20.719 1 65.75 75 LEU A N 1
ATOM 583 C CA . LEU A 1 75 ? -2.994 -9.359 -20.016 1 65.75 75 LEU A CA 1
ATOM 584 C C . LEU A 1 75 ? -1.808 -9.156 -20.953 1 65.75 75 LEU A C 1
ATOM 586 O O . LEU A 1 75 ? -0.724 -8.766 -20.516 1 65.75 75 LEU A O 1
ATOM 590 N N . GLU A 1 76 ? -2.113 -9.227 -22.188 1 62.06 76 GLU A N 1
ATOM 591 C CA . GLU A 1 76 ? -1.054 -9.023 -23.172 1 62.06 76 GLU A CA 1
ATOM 592 C C . GLU A 1 76 ? -0.73 -7.543 -23.344 1 62.06 76 GLU A C 1
ATOM 594 O O . GLU A 1 76 ? 0.392 -7.188 -23.703 1 62.06 76 GLU A O 1
ATOM 599 N N . ALA A 1 77 ? -1.667 -6.672 -23.219 1 59.34 77 ALA A N 1
ATOM 600 C CA . ALA A 1 77 ? -1.517 -5.258 -23.562 1 59.34 77 ALA A CA 1
ATOM 601 C C . ALA A 1 77 ? -1.304 -4.414 -22.297 1 59.34 77 ALA A C 1
ATOM 603 O O . ALA A 1 77 ? -1.517 -3.201 -22.312 1 59.34 77 ALA A O 1
ATOM 604 N N . GLY A 1 78 ? -0.82 -4.891 -21.344 1 64.88 78 GLY A N 1
ATOM 605 C CA . GLY A 1 78 ? -0.619 -4.059 -20.172 1 64.88 78 GLY A CA 1
ATOM 606 C C . GLY A 1 78 ? -1.871 -3.896 -19.328 1 64.88 78 GLY A C 1
ATOM 607 O O . GLY A 1 78 ? -2.34 -2.777 -19.109 1 64.88 78 GLY A O 1
ATOM 608 N N . ALA A 1 79 ? -2.469 -4.754 -18.797 1 74.38 79 ALA A N 1
ATOM 609 C CA . ALA A 1 79 ? -3.73 -5.254 -18.266 1 74.38 79 ALA A CA 1
ATOM 610 C C . ALA A 1 79 ? -4.109 -4.52 -16.984 1 74.38 79 ALA A C 1
ATOM 612 O O . ALA A 1 79 ? -5 -4.957 -16.25 1 74.38 79 ALA A O 1
ATOM 613 N N . ARG A 1 80 ? -3.83 -3.207 -16.828 1 83.44 80 ARG A N 1
ATOM 614 C CA . ARG A 1 80 ? -4.102 -2.705 -15.492 1 83.44 80 ARG A CA 1
ATOM 615 C C . ARG A 1 80 ? -5.594 -2.451 -15.289 1 83.44 80 ARG A C 1
ATOM 617 O O . ARG A 1 80 ? -6.184 -2.934 -14.32 1 83.44 80 ARG A O 1
ATOM 624 N N . VAL A 1 81 ? -6.219 -1.861 -16.312 1 91.25 81 VAL A N 1
ATOM 625 C CA . VAL A 1 81 ? -7.602 -1.422 -16.156 1 91.25 81 VAL A CA 1
ATOM 626 C C . VAL A 1 81 ? -8.523 -2.637 -16.047 1 91.25 81 VAL A C 1
ATOM 628 O O . VAL A 1 81 ? -9.305 -2.744 -15.094 1 91.25 81 VAL A O 1
ATOM 631 N N . PRO A 1 82 ? -8.391 -3.635 -16.875 1 90.75 82 PRO A N 1
ATOM 632 C CA . PRO A 1 82 ? -9.273 -4.797 -16.75 1 90.75 82 PRO A CA 1
ATOM 633 C C . PRO A 1 82 ? -9.055 -5.57 -15.453 1 90.75 82 PRO A C 1
ATOM 635 O O . PRO A 1 82 ? -10 -6.125 -14.891 1 90.75 82 PRO A O 1
ATOM 638 N N . LEU A 1 83 ? -7.883 -5.621 -14.984 1 91.56 83 LEU A N 1
ATOM 639 C CA . LEU A 1 83 ? -7.59 -6.352 -13.758 1 91.56 83 LEU A CA 1
ATOM 640 C C . LEU A 1 83 ? -8.18 -5.633 -12.547 1 91.56 83 LEU A C 1
ATOM 642 O O . LEU A 1 83 ? -8.727 -6.273 -11.648 1 91.56 83 LEU A O 1
ATOM 646 N N . TYR A 1 84 ? -8.055 -4.32 -12.539 1 94.44 84 TYR A N 1
ATOM 647 C CA . TYR A 1 84 ? -8.695 -3.566 -11.469 1 94.44 84 TYR A CA 1
ATOM 648 C C . TYR A 1 84 ? -10.211 -3.74 -11.516 1 94.44 84 TYR A C 1
ATOM 650 O O . TYR A 1 84 ? -10.859 -3.822 -10.477 1 94.44 84 TYR A O 1
ATOM 658 N N . ALA A 1 85 ? -10.75 -3.734 -12.719 1 94.56 85 ALA A N 1
ATOM 659 C CA . ALA A 1 85 ? -12.188 -3.947 -12.859 1 94.56 85 ALA A CA 1
ATOM 660 C C . ALA A 1 85 ? -12.602 -5.301 -12.297 1 94.56 85 ALA A C 1
ATOM 662 O O . ALA A 1 85 ? -13.609 -5.406 -11.594 1 94.56 85 ALA A O 1
ATOM 663 N N . LEU A 1 86 ? -11.828 -6.285 -12.609 1 93.06 86 LEU A N 1
ATOM 664 C CA . LEU A 1 86 ? -12.109 -7.621 -12.102 1 93.06 86 LEU A CA 1
ATOM 665 C C . LEU A 1 86 ? -12.031 -7.652 -10.578 1 93.06 86 LEU A C 1
ATOM 667 O O . LEU A 1 86 ? -12.883 -8.25 -9.922 1 93.06 86 LEU A O 1
ATOM 671 N N . LEU A 1 87 ? -11.031 -7.039 -9.984 1 94.44 87 LEU A N 1
ATOM 672 C CA . LEU A 1 87 ? -10.898 -6.977 -8.531 1 94.44 87 LEU A CA 1
ATOM 673 C C . LEU A 1 87 ? -12.133 -6.352 -7.898 1 94.44 87 LEU A C 1
ATOM 675 O O . LEU A 1 87 ? -12.656 -6.867 -6.906 1 94.44 87 LEU A O 1
ATOM 679 N N . ASN A 1 88 ? -12.547 -5.246 -8.477 1 95.75 88 ASN A N 1
ATOM 680 C CA . ASN A 1 88 ? -13.727 -4.578 -7.945 1 95.75 88 ASN A CA 1
ATOM 681 C C . ASN A 1 88 ? -14.969 -5.449 -8.078 1 95.75 88 ASN A C 1
ATOM 683 O O . ASN A 1 88 ? -15.805 -5.488 -7.176 1 95.75 88 ASN A O 1
ATOM 687 N N . LEU A 1 89 ? -15.102 -6.102 -9.195 1 94.06 89 LEU A N 1
ATOM 688 C CA . LEU A 1 89 ? -16.219 -7.004 -9.398 1 94.06 89 LEU A CA 1
ATOM 689 C C . LEU A 1 89 ? -16.234 -8.109 -8.352 1 94.06 89 LEU A C 1
ATOM 691 O O . LEU A 1 89 ? -17.281 -8.383 -7.746 1 94.06 89 LEU A O 1
ATOM 695 N N . LEU A 1 90 ? -15.117 -8.703 -8.18 1 94.69 90 LEU A N 1
ATOM 696 C CA . LEU A 1 90 ? -15.008 -9.781 -7.207 1 94.69 90 LEU A CA 1
ATOM 697 C C . LEU A 1 90 ? -15.266 -9.273 -5.793 1 94.69 90 LEU A C 1
ATOM 699 O O . LEU A 1 90 ? -15.883 -9.969 -4.98 1 94.69 90 LEU A O 1
ATOM 703 N N . PHE A 1 91 ? -14.812 -8.078 -5.496 1 95.69 91 PHE A N 1
ATOM 704 C CA . PHE A 1 91 ? -15.047 -7.457 -4.195 1 95.69 91 PHE A CA 1
ATOM 705 C C . PHE A 1 91 ? -16.531 -7.266 -3.949 1 95.69 91 PHE A C 1
ATOM 707 O O . PHE A 1 91 ? -17.031 -7.543 -2.854 1 95.69 91 PHE A O 1
ATOM 714 N N . ASP A 1 92 ? -17.172 -6.828 -4.926 1 93.75 92 ASP A N 1
ATOM 715 C CA . ASP A 1 92 ? -18.609 -6.621 -4.82 1 93.75 92 ASP A CA 1
ATOM 716 C C . ASP A 1 92 ? -19.344 -7.945 -4.617 1 93.75 92 ASP A C 1
ATOM 718 O O . ASP A 1 92 ? -20.312 -8.016 -3.857 1 93.75 92 ASP A O 1
ATOM 722 N N . GLU A 1 93 ? -18.906 -8.922 -5.277 1 92.62 93 GLU A N 1
ATOM 723 C CA . GLU A 1 93 ? -19.516 -10.242 -5.152 1 92.62 93 GLU A CA 1
ATOM 724 C C . GLU A 1 93 ? -19.375 -10.789 -3.736 1 92.62 93 GLU A C 1
ATOM 726 O O . GLU A 1 93 ? -20.234 -11.531 -3.262 1 92.62 93 GLU A O 1
ATOM 731 N N . ASP A 1 94 ? -18.297 -10.422 -3.15 1 89.94 94 ASP A N 1
ATOM 732 C CA . ASP A 1 94 ? -18.031 -10.875 -1.786 1 89.94 94 ASP A CA 1
ATOM 733 C C . ASP A 1 94 ? -18.859 -10.078 -0.776 1 89.94 94 ASP A C 1
ATOM 735 O O . ASP A 1 94 ? -18.812 -10.352 0.425 1 89.94 94 ASP A O 1
ATOM 739 N N . GLY A 1 95 ? -19.656 -9.18 -1.189 1 86.38 95 GLY A N 1
ATOM 740 C CA . GLY A 1 95 ? -20.484 -8.375 -0.308 1 86.38 95 GLY A CA 1
ATOM 741 C C . GLY A 1 95 ? -19.859 -7.039 0.052 1 86.38 95 GLY A C 1
ATOM 742 O O . GLY A 1 95 ? -20.469 -6.227 0.75 1 86.38 95 GLY A O 1
ATOM 743 N N . GLY A 1 96 ? -18.703 -6.867 -0.551 1 79.25 96 GLY A N 1
ATOM 744 C CA . GLY A 1 96 ? -18.031 -5.621 -0.251 1 79.25 96 GLY A CA 1
ATOM 745 C C . GLY A 1 96 ? -17.719 -5.445 1.225 1 79.25 96 GLY A C 1
ATOM 746 O O . GLY A 1 96 ? -17.484 -6.422 1.935 1 79.25 96 GLY A O 1
ATOM 747 N N . GLY A 1 97 ? -17.531 -4.297 1.783 1 74.44 97 GLY A N 1
ATOM 748 C CA . GLY A 1 97 ? -17.312 -4 3.189 1 74.44 97 GLY A CA 1
ATOM 749 C C . GLY A 1 97 ? -16.438 -2.777 3.412 1 74.44 97 GLY A C 1
ATOM 750 O O . GLY A 1 97 ? -15.789 -2.301 2.484 1 74.44 97 GLY A O 1
ATOM 751 N N . LEU A 1 98 ? -16.703 -2.307 4.637 1 73.31 98 LEU A N 1
ATOM 752 C CA . LEU A 1 98 ? -15.906 -1.145 5.023 1 73.31 98 LEU A CA 1
ATOM 753 C C . LEU A 1 98 ? -14.562 -1.571 5.602 1 73.31 98 LEU A C 1
ATOM 755 O O . LEU A 1 98 ? -14.469 -2.617 6.25 1 73.31 98 LEU A O 1
ATOM 759 N N . PRO A 1 99 ? -13.586 -0.782 5.203 1 77.06 99 PRO A N 1
ATOM 760 C CA . PRO A 1 99 ? -12.281 -1.077 5.812 1 77.06 99 PRO A CA 1
ATOM 761 C C . PRO A 1 99 ? -12.297 -0.939 7.332 1 77.06 99 PRO A C 1
ATOM 763 O O . PRO A 1 99 ? -13.156 -0.241 7.883 1 77.06 99 PRO A O 1
ATOM 766 N N . THR A 1 100 ? -11.406 -1.739 7.91 1 70.62 100 THR A N 1
ATOM 767 C CA . THR A 1 100 ? -11.203 -1.58 9.344 1 70.62 100 THR A CA 1
ATOM 768 C C . THR A 1 100 ? -10.719 -0.171 9.672 1 70.62 100 THR A C 1
ATOM 770 O O . THR A 1 100 ? -9.953 0.42 8.906 1 70.62 100 THR A O 1
ATOM 773 N N . PRO A 1 101 ? -11.141 0.24 10.789 1 68.12 101 PRO A N 1
ATOM 774 C CA . PRO A 1 101 ? -10.688 1.577 11.172 1 68.12 101 PRO A CA 1
ATOM 775 C C . PRO A 1 101 ? -9.172 1.667 11.312 1 68.12 101 PRO A C 1
ATOM 777 O O . PRO A 1 101 ? -8.539 0.737 11.812 1 68.12 101 PRO A O 1
ATOM 780 N N . SER A 1 102 ? -8.68 2.648 10.766 1 72.88 102 SER A N 1
ATOM 781 C CA . SER A 1 102 ? -7.246 2.924 10.82 1 72.88 102 SER A CA 1
ATOM 782 C C . SER A 1 102 ? -6.949 4.113 11.734 1 72.88 102 SER A C 1
ATOM 784 O O . SER A 1 102 ? -7.746 5.051 11.812 1 72.88 102 SER A O 1
ATOM 786 N N . PRO A 1 103 ? -5.855 4 12.398 1 70.31 103 PRO A N 1
ATOM 787 C CA . PRO A 1 103 ? -5.473 5.145 13.227 1 70.31 103 PRO A CA 1
ATOM 788 C C . PRO A 1 103 ? -5.051 6.355 12.398 1 70.31 103 PRO A C 1
ATOM 790 O O . PRO A 1 103 ? -4.969 7.469 12.922 1 70.31 103 PRO A O 1
ATOM 793 N N . HIS A 1 104 ? -4.859 6.16 11.234 1 76.88 104 HIS A N 1
ATOM 794 C CA . HIS A 1 104 ? -4.391 7.273 10.414 1 76.88 104 HIS A CA 1
ATOM 795 C C . HIS A 1 104 ? -5.559 8.094 9.875 1 76.88 104 HIS A C 1
ATOM 797 O O . HIS A 1 104 ? -6.496 7.535 9.297 1 76.88 104 HIS A O 1
ATOM 803 N N . PRO A 1 105 ? -5.438 9.391 10.016 1 77.12 105 PRO A N 1
ATOM 804 C CA . PRO A 1 105 ? -6.57 10.258 9.68 1 77.12 105 PRO A CA 1
ATOM 805 C C . PRO A 1 105 ? -7.012 10.117 8.227 1 77.12 105 PRO A C 1
ATOM 807 O O . PRO A 1 105 ? -8.211 10.156 7.934 1 77.12 105 PRO A O 1
ATOM 810 N N . ILE A 1 106 ? -6.109 10.008 7.328 1 79.81 106 ILE A N 1
ATOM 811 C CA . ILE A 1 106 ? -6.441 9.883 5.914 1 79.81 106 ILE A CA 1
ATOM 812 C C . ILE A 1 106 ? -7.238 8.602 5.684 1 79.81 106 ILE A C 1
ATOM 814 O O . ILE A 1 106 ? -8.25 8.609 4.98 1 79.8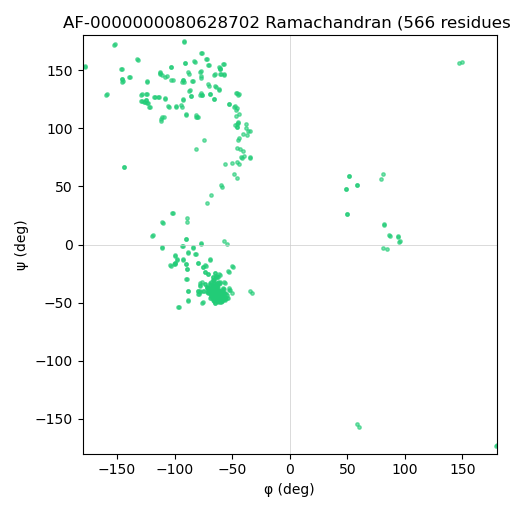1 106 ILE A O 1
ATOM 818 N N . GLU A 1 107 ? -6.785 7.547 6.227 1 82.81 107 GLU A N 1
ATOM 819 C CA . GLU A 1 107 ? -7.461 6.266 6.062 1 82.81 107 GLU A CA 1
ATOM 820 C C . GLU A 1 107 ? -8.844 6.281 6.715 1 82.81 107 GLU A C 1
ATOM 822 O O . GLU A 1 107 ? -9.781 5.676 6.199 1 82.81 107 GLU A O 1
ATOM 827 N N . ARG A 1 108 ? -8.938 6.953 7.82 1 83.31 108 ARG A N 1
ATOM 828 C CA . ARG A 1 108 ? -10.234 7.105 8.469 1 83.31 108 ARG A CA 1
ATOM 829 C C . ARG A 1 108 ? -11.203 7.895 7.59 1 83.31 108 ARG A C 1
ATOM 831 O O . ARG A 1 108 ? -12.375 7.539 7.473 1 83.31 108 ARG A O 1
ATOM 838 N N . ALA A 1 109 ? -10.688 8.961 7.066 1 85.56 109 ALA A N 1
ATOM 839 C CA . ALA A 1 109 ? -11.516 9.766 6.168 1 85.56 109 ALA A CA 1
ATOM 840 C C . ALA A 1 109 ? -11.992 8.945 4.977 1 85.56 109 ALA A C 1
ATOM 842 O O . ALA A 1 109 ? -13.164 9 4.609 1 85.56 109 ALA A O 1
ATOM 843 N N . LEU A 1 110 ? -11.141 8.188 4.434 1 85.94 110 LEU A N 1
ATOM 844 C CA . LEU A 1 110 ? -11.477 7.363 3.281 1 85.94 110 LEU A CA 1
ATOM 845 C C . LEU A 1 110 ? -12.5 6.301 3.654 1 85.94 110 LEU A C 1
ATOM 847 O O . LEU A 1 110 ? -13.406 6.004 2.871 1 85.94 110 LEU A O 1
ATOM 851 N N . ALA A 1 111 ? -12.312 5.77 4.82 1 85.94 111 ALA A N 1
ATOM 852 C CA . ALA A 1 111 ? -13.211 4.711 5.281 1 85.94 111 ALA A CA 1
ATOM 853 C C . ALA A 1 111 ? -14.633 5.238 5.461 1 85.94 111 ALA A C 1
ATOM 855 O O . ALA A 1 111 ? -15.594 4.465 5.438 1 85.94 111 ALA A O 1
ATOM 856 N N . SER A 1 112 ? -14.727 6.504 5.668 1 88.38 112 SER A N 1
ATOM 857 C CA . SER A 1 112 ? -16.047 7.082 5.934 1 88.38 112 SER A CA 1
ATOM 858 C C . SER A 1 112 ? -16.75 7.477 4.637 1 88.38 112 SER A C 1
ATOM 860 O O . SER A 1 112 ? -17.922 7.816 4.645 1 88.38 112 SER A O 1
ATOM 862 N N . LEU A 1 113 ? -16.109 7.395 3.541 1 91.31 113 LEU A N 1
ATOM 863 C CA . LEU A 1 113 ? -16.672 7.738 2.24 1 91.31 113 LEU A CA 1
ATOM 864 C C . LEU A 1 113 ? -17.578 6.633 1.731 1 91.31 113 LEU A C 1
ATOM 866 O O . LEU A 1 113 ? -17.344 5.453 2.012 1 91.31 113 LEU A O 1
ATOM 870 N N . PRO A 1 114 ? -18.609 7.117 0.961 1 91.88 114 PRO A N 1
ATOM 871 C CA . PRO A 1 114 ? -19.297 6.078 0.19 1 91.88 114 PRO A CA 1
ATOM 872 C C . PRO A 1 114 ? -18.359 5.305 -0.73 1 91.88 114 PRO A C 1
ATOM 874 O O . PRO A 1 114 ? -17.344 5.848 -1.188 1 91.88 114 PRO A O 1
ATOM 877 N N . GLU A 1 115 ? -18.734 4.137 -1.038 1 91.31 115 GLU A N 1
ATOM 878 C CA . GLU A 1 115 ? -17.859 3.197 -1.737 1 91.31 115 GLU A CA 1
ATOM 879 C C . GLU A 1 115 ? -17.422 3.748 -3.092 1 91.31 115 GLU A C 1
ATOM 881 O O . GLU A 1 115 ? -16.266 3.611 -3.484 1 91.31 115 GLU A O 1
ATOM 886 N N . GLY A 1 116 ? -18.359 4.316 -3.832 1 94.31 116 GLY A N 1
ATOM 887 C CA . GLY A 1 116 ? -18.031 4.848 -5.141 1 94.31 116 GLY A CA 1
ATOM 888 C C . GLY A 1 116 ? -16.953 5.922 -5.09 1 94.31 116 GLY A C 1
ATOM 889 O O . GLY A 1 116 ? -16.016 5.914 -5.895 1 94.31 116 GLY A O 1
ATOM 890 N N . GLU A 1 117 ? -17.078 6.852 -4.16 1 95.69 117 GLU A N 1
ATOM 891 C CA . GLU A 1 117 ? -16.094 7.918 -3.967 1 95.69 117 GLU A CA 1
ATOM 892 C C . GLU A 1 117 ? -14.766 7.363 -3.477 1 95.69 117 GLU A C 1
ATOM 894 O O . GLU A 1 117 ? -13.703 7.766 -3.961 1 95.69 117 GLU A O 1
ATOM 899 N N . ARG A 1 118 ? -14.891 6.48 -2.568 1 94.12 118 ARG A N 1
ATOM 900 C CA . ARG A 1 118 ? -13.688 5.875 -2.002 1 94.12 118 ARG A CA 1
ATOM 901 C C . ARG A 1 118 ? -12.883 5.156 -3.074 1 94.12 118 ARG A C 1
ATOM 903 O O . ARG A 1 118 ? -11.672 5.344 -3.178 1 94.12 118 ARG A O 1
ATOM 910 N N . ARG A 1 119 ? -13.531 4.363 -3.881 1 95.44 119 ARG A N 1
ATOM 911 C CA . ARG A 1 119 ? -12.859 3.584 -4.91 1 95.44 119 ARG A CA 1
ATOM 912 C C . ARG A 1 119 ? -12.25 4.492 -5.973 1 95.44 119 ARG A C 1
ATOM 914 O O . ARG A 1 119 ? -11.141 4.242 -6.449 1 95.44 119 ARG A O 1
ATOM 921 N N . MET A 1 120 ? -12.938 5.527 -6.324 1 96.12 120 MET A N 1
ATOM 922 C CA . MET A 1 120 ? -12.375 6.5 -7.258 1 96.12 120 MET A CA 1
ATOM 923 C C . MET A 1 120 ? -11.078 7.094 -6.711 1 96.12 120 MET A C 1
ATOM 925 O O . MET A 1 120 ? -10.094 7.215 -7.438 1 96.12 120 MET A O 1
ATOM 929 N N . TYR A 1 121 ? -11.133 7.402 -5.473 1 93.5 121 TYR A N 1
ATOM 930 C CA . TYR A 1 121 ? -9.945 7.965 -4.836 1 93.5 121 TYR A CA 1
ATOM 931 C C . TYR A 1 121 ? -8.789 6.969 -4.859 1 93.5 121 TYR A C 1
ATOM 933 O O . TYR A 1 121 ? -7.664 7.316 -5.23 1 93.5 121 TYR A O 1
ATOM 941 N N . LEU A 1 122 ? -9.055 5.781 -4.484 1 92 122 LEU A N 1
ATOM 942 C CA . LEU A 1 122 ? -8.016 4.758 -4.395 1 92 122 LEU A CA 1
ATOM 943 C C . LEU A 1 122 ? -7.406 4.48 -5.762 1 92 122 LEU A C 1
ATOM 945 O O . LEU A 1 122 ? -6.184 4.406 -5.898 1 92 122 LEU A O 1
ATOM 949 N N . LEU A 1 123 ? -8.219 4.363 -6.785 1 94.81 123 LEU A N 1
ATOM 950 C CA . LEU A 1 123 ? -7.754 4.023 -8.133 1 94.81 123 LEU A CA 1
ATOM 951 C C . LEU A 1 123 ? -6.879 5.137 -8.703 1 94.81 123 LEU A C 1
ATOM 953 O O . LEU A 1 123 ? -5.918 4.863 -9.422 1 94.81 123 LEU A O 1
ATOM 957 N N . ILE A 1 124 ? -7.109 6.316 -8.328 1 91.19 124 ILE A N 1
ATOM 958 C CA . ILE A 1 124 ? -6.418 7.441 -8.953 1 91.19 124 ILE A CA 1
ATOM 959 C C . ILE A 1 124 ? -5.211 7.836 -8.102 1 91.19 124 ILE A C 1
ATOM 961 O O . ILE A 1 124 ? -4.086 7.91 -8.602 1 91.19 124 ILE A O 1
ATOM 965 N N . THR A 1 125 ? -5.465 8.07 -6.875 1 83.94 125 THR A N 1
ATOM 966 C CA . THR A 1 125 ? -4.43 8.617 -6.008 1 83.94 125 THR A CA 1
ATOM 967 C C . THR A 1 125 ? -3.408 7.539 -5.645 1 83.94 125 THR A C 1
ATOM 969 O O . THR A 1 125 ? -2.207 7.809 -5.586 1 83.94 125 THR A O 1
ATOM 972 N N . LEU A 1 126 ? -3.854 6.371 -5.391 1 81.25 126 LEU A N 1
ATOM 973 C CA . LEU A 1 126 ? -2.945 5.309 -4.977 1 81.25 126 LEU A CA 1
ATOM 974 C C . LEU A 1 126 ? -2.385 4.566 -6.188 1 81.25 126 LEU A C 1
ATOM 976 O O . LEU A 1 126 ? -1.191 4.262 -6.238 1 81.25 126 LEU A O 1
ATOM 980 N N . GLU A 1 127 ? -3.219 4.336 -7.164 1 86.69 127 GLU A N 1
ATOM 981 C CA . GLU A 1 127 ? -2.797 3.473 -8.266 1 86.69 127 GLU A CA 1
ATOM 982 C C . GLU A 1 127 ? -2.357 4.297 -9.469 1 86.69 127 GLU A C 1
ATOM 984 O O . GLU A 1 127 ? -1.764 3.762 -10.414 1 86.69 127 GLU A O 1
ATOM 989 N N . GLY A 1 128 ? -2.709 5.602 -9.516 1 85.19 128 GLY A N 1
ATOM 990 C CA . GLY A 1 128 ? -2.227 6.5 -10.555 1 85.19 128 GLY A CA 1
ATOM 991 C C . GLY A 1 128 ? -3.01 6.395 -11.844 1 85.19 128 GLY A C 1
ATOM 992 O O . GLY A 1 128 ? -2.492 6.707 -12.922 1 85.19 128 GLY A O 1
ATOM 993 N N . LEU A 1 129 ? -4.152 5.84 -11.805 1 90.62 129 LEU A N 1
ATOM 994 C CA . LEU A 1 129 ? -4.98 5.812 -13.008 1 90.62 129 LEU A CA 1
ATOM 995 C C . LEU A 1 129 ? -5.512 7.203 -13.328 1 90.62 129 LEU A C 1
ATOM 997 O O . LEU A 1 129 ? -5.625 8.055 -12.445 1 90.62 129 LEU A O 1
ATOM 1001 N N . THR A 1 130 ? -5.809 7.434 -14.617 1 93.5 130 THR A N 1
ATOM 1002 C CA . THR A 1 130 ? -6.516 8.648 -15.008 1 93.5 130 THR A CA 1
ATOM 1003 C C . THR A 1 130 ? -8 8.539 -14.664 1 93.5 130 THR A C 1
ATOM 1005 O O . THR A 1 130 ? -8.5 7.453 -14.383 1 93.5 130 THR A O 1
ATOM 1008 N N . VAL A 1 131 ? -8.648 9.68 -14.695 1 95.94 131 VAL A N 1
ATOM 1009 C CA . VAL A 1 131 ? -10.07 9.695 -14.375 1 95.94 131 VAL A CA 1
ATOM 1010 C C . VAL A 1 131 ? -10.836 8.82 -15.359 1 95.94 131 VAL A C 1
ATOM 1012 O O . VAL A 1 131 ? -11.641 7.977 -14.961 1 95.94 131 VAL A O 1
ATOM 1015 N N . PRO A 1 132 ? -10.57 8.891 -16.641 1 96.56 132 PRO A N 1
ATOM 1016 C CA . PRO A 1 132 ? -11.281 8.016 -17.578 1 96.56 132 PRO A CA 1
ATOM 1017 C C . PRO A 1 132 ? -11 6.535 -17.328 1 96.56 132 PRO A C 1
ATOM 1019 O O . PRO A 1 132 ? -11.914 5.707 -17.406 1 96.56 132 PRO A O 1
ATOM 1022 N N . GLU A 1 133 ? -9.828 6.168 -17.016 1 95.5 133 GLU A N 1
ATOM 1023 C CA . GLU A 1 133 ? -9.477 4.777 -16.734 1 95.5 133 GLU A CA 1
ATOM 1024 C C . GLU A 1 133 ? -10.203 4.273 -15.484 1 95.5 133 GLU A C 1
ATOM 1026 O O . GLU A 1 133 ? -10.766 3.174 -15.492 1 95.5 133 GLU A O 1
ATOM 1031 N N . ALA A 1 134 ? -10.148 5.086 -14.453 1 97.44 134 ALA A N 1
ATOM 1032 C CA . ALA A 1 134 ? -10.812 4.707 -13.203 1 97.44 134 ALA A CA 1
ATOM 1033 C C . ALA A 1 134 ? -12.32 4.562 -13.406 1 97.44 134 ALA A C 1
ATOM 1035 O O . ALA A 1 134 ? -12.945 3.65 -12.859 1 97.44 134 ALA A O 1
ATOM 1036 N N . ALA A 1 135 ? -12.852 5.469 -14.172 1 97.56 135 ALA A N 1
ATOM 1037 C CA . ALA A 1 135 ? -14.281 5.395 -14.492 1 97.56 135 ALA A CA 1
ATOM 1038 C C . ALA A 1 135 ? -14.602 4.109 -15.25 1 97.56 135 ALA A C 1
ATOM 1040 O O . ALA A 1 135 ? -15.641 3.486 -15.008 1 97.56 135 ALA A O 1
ATOM 1041 N N . GLN A 1 136 ? -13.773 3.727 -16.141 1 95.62 136 GLN A N 1
ATOM 1042 C CA . GLN A 1 136 ? -13.945 2.471 -16.875 1 95.62 136 GLN A CA 1
ATOM 1043 C C . GLN A 1 136 ? -13.914 1.278 -15.922 1 95.62 136 GLN A C 1
ATOM 1045 O O . GLN A 1 136 ? -14.719 0.352 -16.047 1 95.62 136 GLN A O 1
ATOM 1050 N N . VAL A 1 137 ? -12.984 1.301 -14.984 1 96.06 137 VAL A N 1
ATOM 1051 C CA . VAL A 1 137 ? -12.867 0.238 -13.992 1 96.06 137 VAL A CA 1
ATOM 1052 C C . VAL A 1 137 ? -14.18 0.08 -13.242 1 96.06 137 VAL A C 1
ATOM 1054 O O . VAL A 1 137 ? -14.641 -1.041 -13 1 96.06 137 VAL A O 1
ATOM 1057 N N . LEU A 1 138 ? -14.797 1.175 -12.891 1 96.94 138 LEU A N 1
ATOM 1058 C CA . LEU A 1 138 ? -15.992 1.157 -12.047 1 96.94 138 LEU A CA 1
ATOM 1059 C C . LEU A 1 138 ? -17.25 1.151 -12.898 1 96.94 138 LEU A C 1
ATOM 1061 O O . LEU A 1 138 ? -18.359 1.18 -12.367 1 96.94 138 LEU A O 1
ATOM 1065 N N . GLN A 1 139 ? -17.094 1.18 -14.172 1 95.69 139 GLN A N 1
ATOM 1066 C CA . GLN A 1 139 ? -18.188 1.122 -15.117 1 95.69 139 GLN A CA 1
ATOM 1067 C C . GLN A 1 139 ? -19.172 2.271 -14.891 1 95.69 139 GLN A C 1
ATOM 1069 O O . GLN A 1 139 ? -20.391 2.053 -14.797 1 95.69 139 GLN A O 1
ATOM 1074 N N . ILE A 1 140 ? -18.625 3.449 -14.844 1 97.31 140 ILE A N 1
ATOM 1075 C CA . ILE A 1 140 ? -19.422 4.676 -14.742 1 97.31 140 ILE A CA 1
ATOM 1076 C C . ILE A 1 140 ? -18.922 5.691 -15.773 1 97.31 140 ILE A C 1
ATOM 1078 O O . ILE A 1 140 ? -17.797 5.582 -16.266 1 97.31 140 ILE A O 1
ATOM 1082 N N . PRO A 1 141 ? -19.781 6.688 -16.109 1 97.62 141 PRO A N 1
ATOM 1083 C CA . PRO A 1 141 ? -19.312 7.75 -17 1 97.62 141 PRO A CA 1
ATOM 1084 C C . PRO A 1 141 ? -18.219 8.602 -16.375 1 97.62 141 PRO A C 1
ATOM 1086 O O . PRO A 1 141 ? -18.25 8.875 -15.172 1 97.62 141 PRO A O 1
ATOM 1089 N N . ALA A 1 142 ? -17.281 9.062 -17.203 1 97.44 142 ALA A N 1
ATOM 1090 C CA . ALA A 1 142 ? -16.109 9.805 -16.734 1 97.44 142 ALA A CA 1
ATOM 1091 C C . ALA A 1 142 ? -16.531 11.055 -15.961 1 97.44 142 ALA A C 1
ATOM 1093 O O . ALA A 1 142 ? -15.938 11.375 -14.93 1 97.44 142 ALA A O 1
ATOM 1094 N N . PRO A 1 143 ? -17.547 11.734 -16.375 1 97.62 143 PRO A N 1
ATOM 1095 C CA . PRO A 1 143 ? -17.953 12.906 -15.609 1 97.62 143 PRO A CA 1
ATOM 1096 C C . PRO A 1 143 ? -18.422 12.562 -14.195 1 97.62 143 PRO A C 1
ATOM 1098 O O . PRO A 1 143 ? -18.109 13.281 -13.242 1 97.62 143 PRO A O 1
ATOM 1101 N N . GLU A 1 144 ? -19.141 11.5 -14.094 1 97.75 144 GLU A N 1
ATOM 1102 C CA . GLU A 1 144 ? -19.547 11.031 -12.773 1 97.75 144 GLU A CA 1
ATOM 1103 C C . GLU A 1 144 ? -18.344 10.641 -11.93 1 97.75 144 GLU A C 1
ATOM 1105 O O . GLU A 1 144 ? -18.312 10.906 -10.727 1 97.75 144 GLU A O 1
ATOM 1110 N N . GLY A 1 145 ? -17.422 10.008 -12.547 1 97.81 145 GLY A N 1
ATOM 1111 C CA . GLY A 1 145 ? -16.188 9.688 -11.859 1 97.81 145 GLY A CA 1
ATOM 1112 C C . GLY A 1 145 ? -15.469 10.914 -11.32 1 97.81 145 GLY A C 1
ATOM 1113 O O . GLY A 1 145 ? -14.969 10.898 -10.195 1 97.81 145 GLY A O 1
ATOM 1114 N N . GLN A 1 146 ? -15.477 11.898 -12.109 1 97.19 146 GLN A N 1
ATOM 1115 C CA . GLN A 1 146 ? -14.844 13.141 -11.688 1 97.19 146 GLN A CA 1
ATOM 1116 C C . GLN A 1 146 ? -15.555 13.742 -10.477 1 97.19 146 GLN A C 1
ATOM 1118 O O . GLN A 1 146 ? -14.906 14.227 -9.547 1 97.19 146 GLN A O 1
ATOM 1123 N N . ASP A 1 147 ? -16.812 13.711 -10.516 1 97.5 147 ASP A N 1
ATOM 1124 C CA . ASP A 1 147 ? -17.609 14.219 -9.398 1 97.5 147 ASP A CA 1
ATOM 1125 C C . ASP A 1 147 ? -17.297 13.453 -8.117 1 97.5 147 ASP A C 1
ATOM 1127 O O . ASP A 1 147 ? -17.078 14.055 -7.059 1 97.5 147 ASP A O 1
ATOM 1131 N N . ARG A 1 148 ? -17.266 12.18 -8.195 1 97.06 148 ARG A N 1
ATOM 1132 C CA . ARG A 1 148 ? -16.984 11.32 -7.043 1 97.06 148 ARG A CA 1
ATOM 1133 C C . ARG A 1 148 ? -15.586 11.578 -6.504 1 97.06 148 ARG A C 1
ATOM 1135 O O . ARG A 1 148 ? -15.383 11.602 -5.289 1 97.06 148 ARG A O 1
ATOM 1142 N N . LEU A 1 149 ? -14.688 11.75 -7.414 1 95.56 149 LEU A N 1
ATOM 1143 C CA . LEU A 1 149 ? -13.312 12.039 -7.012 1 95.56 149 LEU A CA 1
ATOM 1144 C C . LEU A 1 149 ? -13.242 13.367 -6.262 1 95.56 149 LEU A C 1
ATOM 1146 O O . LEU A 1 149 ? -12.539 13.469 -5.25 1 95.56 149 LEU A O 1
ATOM 1150 N N . THR A 1 150 ? -13.891 14.328 -6.738 1 94.69 150 THR A N 1
ATOM 1151 C CA . THR A 1 150 ? -13.898 15.648 -6.105 1 94.69 150 THR A CA 1
ATOM 1152 C C . THR A 1 150 ? -14.453 15.555 -4.684 1 94.69 150 THR A C 1
ATOM 1154 O O . THR A 1 150 ? -13.875 16.109 -3.752 1 94.69 150 THR A O 1
ATOM 1157 N N . ILE A 1 151 ? -15.531 14.828 -4.547 1 94.75 151 ILE A N 1
ATOM 1158 C CA . ILE A 1 151 ? -16.125 14.625 -3.23 1 94.75 151 ILE A CA 1
ATOM 1159 C C . ILE A 1 151 ? -15.117 13.945 -2.307 1 94.75 151 ILE A C 1
ATOM 1161 O O . ILE A 1 151 ? -14.93 14.367 -1.162 1 94.75 151 ILE A O 1
ATOM 1165 N N . ALA A 1 152 ? -14.508 12.945 -2.777 1 93.38 152 ALA A N 1
ATOM 1166 C CA . ALA A 1 152 ? -13.547 12.188 -1.976 1 93.38 152 ALA A CA 1
ATOM 1167 C C . ALA A 1 152 ? -12.367 13.062 -1.566 1 93.38 152 ALA A C 1
ATOM 1169 O O . ALA A 1 152 ? -11.938 13.047 -0.408 1 93.38 152 ALA A O 1
ATOM 1170 N N . ARG A 1 153 ? -11.82 13.805 -2.508 1 88.81 153 ARG A N 1
ATOM 1171 C CA . ARG A 1 153 ? -10.688 14.68 -2.232 1 88.81 153 ARG A CA 1
ATOM 1172 C C . ARG A 1 153 ? -11.047 15.734 -1.189 1 88.81 153 ARG A C 1
ATOM 1174 O O . ARG A 1 153 ? -10.242 16.031 -0.299 1 88.81 153 ARG A O 1
ATOM 1181 N N . ASP A 1 154 ? -12.203 16.234 -1.321 1 89.06 154 ASP A N 1
ATOM 1182 C CA . ASP A 1 154 ? -12.656 17.234 -0.359 1 89.06 154 ASP A CA 1
ATOM 1183 C C . ASP A 1 154 ? -12.773 16.641 1.041 1 89.06 154 ASP A C 1
ATOM 1185 O O . ASP A 1 154 ? -12.391 17.266 2.027 1 89.06 154 ASP A O 1
ATOM 1189 N N . LYS A 1 155 ? -13.297 15.469 1.082 1 89.56 155 LYS A N 1
ATOM 1190 C CA . LYS A 1 155 ? -13.438 14.805 2.373 1 89.56 155 LYS A CA 1
ATOM 1191 C C . LYS A 1 155 ? -12.078 14.547 3.016 1 89.56 155 LYS A C 1
ATOM 1193 O O . LYS A 1 155 ? -11.906 14.758 4.219 1 89.56 155 LYS A O 1
ATOM 1198 N N . VAL A 1 156 ? -11.172 14.094 2.27 1 85.69 156 VAL A N 1
ATOM 1199 C CA . VAL A 1 156 ? -9.828 13.805 2.773 1 85.69 156 VAL A CA 1
ATOM 1200 C C . VAL A 1 156 ? -9.156 15.109 3.215 1 85.69 156 VAL A C 1
ATOM 1202 O O . VAL A 1 156 ? -8.539 15.164 4.281 1 85.69 156 VAL A O 1
ATOM 1205 N N . ARG A 1 157 ? -9.289 16.125 2.432 1 83.69 157 ARG A N 1
ATOM 1206 C CA . ARG A 1 157 ? -8.727 17.422 2.783 1 83.69 157 ARG A CA 1
ATOM 1207 C C . ARG A 1 157 ? -9.312 17.938 4.09 1 83.69 157 ARG A C 1
ATOM 1209 O O . ARG A 1 157 ? -8.586 18.453 4.949 1 83.69 157 ARG A O 1
ATOM 1216 N N . ASN A 1 158 ? -10.594 17.797 4.191 1 84.94 158 ASN A N 1
ATOM 1217 C CA . ASN A 1 158 ? -11.273 18.25 5.406 1 84.94 158 ASN A CA 1
ATOM 1218 C C . ASN A 1 158 ? -10.797 17.469 6.633 1 84.94 158 ASN A C 1
ATOM 1220 O O . ASN A 1 158 ? -10.68 18.047 7.719 1 84.94 158 ASN A O 1
ATOM 1224 N N . ALA A 1 159 ? -10.57 16.25 6.422 1 83.06 159 ALA A N 1
ATOM 1225 C CA . ALA A 1 159 ? -10.102 15.422 7.527 1 83.06 159 ALA A CA 1
ATOM 1226 C C . ALA A 1 159 ? -8.703 15.844 7.973 1 83.06 159 ALA A C 1
ATOM 1228 O O . ALA A 1 159 ? -8.328 15.648 9.133 1 83.06 159 ALA A O 1
ATOM 1229 N N . LEU A 1 160 ? -7.973 16.375 7.043 1 81.12 160 LEU A N 1
ATOM 1230 C CA . LEU A 1 160 ? -6.602 16.781 7.348 1 81.12 160 LEU A CA 1
ATOM 1231 C C . LEU A 1 160 ? -6.547 18.219 7.828 1 81.12 160 LEU A C 1
ATOM 1233 O O . LEU A 1 160 ? -5.539 18.656 8.391 1 81.12 160 LEU A O 1
ATOM 1237 N N . THR A 1 161 ? -7.578 18.953 7.598 1 85.94 161 THR A N 1
ATOM 1238 C CA . THR A 1 161 ? -7.652 20.328 8.047 1 85.94 161 THR A CA 1
ATOM 1239 C C . THR A 1 161 ? -7.969 20.406 9.539 1 85.94 161 THR A C 1
ATOM 1241 O O . THR A 1 161 ? -8.922 19.781 10.008 1 85.94 161 THR A O 1
ATOM 1244 N N . GLN A 1 162 ? -7.191 21.141 10.25 1 88.38 162 GLN A N 1
ATOM 1245 C CA . GLN A 1 162 ? -7.367 21.281 11.688 1 88.38 162 GLN A CA 1
ATOM 1246 C C . GLN A 1 162 ? -8.039 22.594 12.047 1 88.38 162 GLN A C 1
ATOM 1248 O O . GLN A 1 162 ? -7.828 23.609 11.375 1 88.38 162 GLN A O 1
ATOM 1253 N N . ARG A 1 163 ? -8.906 22.516 13.047 1 92.25 163 ARG A N 1
ATOM 1254 C CA . ARG A 1 163 ? -9.391 23.703 13.734 1 92.25 163 ARG A CA 1
ATOM 1255 C C . ARG A 1 163 ? -8.5 24.047 14.922 1 92.25 163 ARG A C 1
ATOM 1257 O O . ARG A 1 163 ? -8.5 23.344 15.93 1 92.25 163 ARG A O 1
ATOM 1264 N N . VAL A 1 164 ? -7.828 25.156 14.75 1 94.75 164 VAL A N 1
ATOM 1265 C CA . VAL A 1 164 ? -6.715 25.406 15.648 1 94.75 164 VAL A CA 1
ATOM 1266 C C . VAL A 1 164 ? -7.082 26.531 16.625 1 94.75 164 VAL A C 1
ATOM 1268 O O . VAL A 1 164 ? -7.527 27.609 16.203 1 94.75 164 VAL A O 1
ATOM 1271 N N . LEU A 1 165 ? -6.934 26.203 17.938 1 95.25 165 LEU A N 1
ATOM 1272 C CA . LEU A 1 165 ? -7.023 27.219 18.984 1 95.25 165 LEU A CA 1
ATOM 1273 C C . LEU A 1 165 ? -5.645 27.781 19.312 1 95.25 165 LEU A C 1
ATOM 1275 O O . LEU A 1 165 ? -4.715 27.031 19.594 1 95.25 165 LEU A O 1
ATOM 1279 N N . VAL A 1 166 ? -5.504 29.078 19.234 1 96.44 166 VAL A N 1
ATOM 1280 C CA . VAL A 1 166 ? -4.25 29.734 19.578 1 96.44 166 VAL A CA 1
ATOM 1281 C C . VAL A 1 166 ? -4.391 30.438 20.922 1 96.44 166 VAL A C 1
ATOM 1283 O O . VAL A 1 166 ? -5.262 31.297 21.094 1 96.44 166 VAL A O 1
ATOM 1286 N N . VAL A 1 167 ? -3.566 30 21.875 1 95.06 167 VAL A N 1
ATOM 1287 C CA . VAL A 1 167 ? -3.549 30.625 23.188 1 95.06 167 VAL A CA 1
ATOM 1288 C C . VAL A 1 167 ? -2.221 31.359 23.406 1 95.06 167 VAL A C 1
ATOM 1290 O O . VAL A 1 167 ? -1.188 30.719 23.625 1 95.06 167 VAL A O 1
ATOM 1293 N N . GLU A 1 168 ? -2.252 32.562 23.359 1 93.69 168 GLU A N 1
ATOM 1294 C CA . GLU A 1 168 ? -1.088 33.438 23.391 1 93.69 168 GLU A CA 1
ATOM 1295 C C . GLU A 1 168 ? -1.473 34.844 23.828 1 93.69 168 GLU A C 1
ATOM 1297 O O . GLU A 1 168 ? -2.396 35.438 23.266 1 93.69 168 GLU A O 1
ATOM 1302 N N . ASP A 1 169 ? -0.735 35.375 24.812 1 92.12 169 ASP A N 1
ATOM 1303 C CA . ASP A 1 169 ? -1.135 36.688 25.359 1 92.12 169 ASP A CA 1
ATOM 1304 C C . ASP A 1 169 ? -0.484 37.812 24.594 1 92.12 169 ASP A C 1
ATOM 1306 O O . ASP A 1 169 ? -0.924 38.969 24.688 1 92.12 169 ASP A O 1
ATOM 1310 N N . ASN A 1 170 ? 0.576 37.625 23.891 1 92.69 170 ASN A N 1
ATOM 1311 C CA . ASN A 1 170 ? 1.157 38.625 23.016 1 92.69 170 ASN A CA 1
ATOM 1312 C C . ASN A 1 170 ? 0.417 38.688 21.672 1 92.69 170 ASN A C 1
ATOM 1314 O O . ASN A 1 170 ? 0.495 37.781 20.875 1 92.69 170 ASN A O 1
ATOM 1318 N N . PRO A 1 171 ? -0.32 39.781 21.469 1 93.25 171 PRO A N 1
ATOM 1319 C CA . PRO A 1 171 ? -1.166 39.875 20.281 1 93.25 171 PRO A CA 1
ATOM 1320 C C . PRO A 1 171 ? -0.372 39.719 18.984 1 93.25 171 PRO A C 1
ATOM 1322 O O . PRO A 1 171 ? -0.875 39.156 18.016 1 93.25 171 PRO A O 1
ATOM 1325 N N . ILE A 1 172 ? 0.808 40.281 18.984 1 93.56 172 ILE A N 1
ATOM 1326 C CA . ILE A 1 172 ? 1.632 40.188 17.781 1 93.56 172 ILE A CA 1
ATOM 1327 C C . ILE A 1 172 ? 1.996 38.75 17.516 1 93.56 172 ILE A C 1
ATOM 1329 O O . ILE A 1 172 ? 1.857 38.25 16.391 1 93.56 172 ILE A O 1
ATOM 1333 N N . LEU A 1 173 ? 2.391 38.031 18.5 1 93.06 173 LEU A N 1
ATOM 1334 C CA . LEU A 1 173 ? 2.748 36.625 18.359 1 93.06 173 LEU A CA 1
ATOM 1335 C C . LEU A 1 173 ? 1.522 35.781 18.016 1 93.06 173 LEU A C 1
ATOM 1337 O O . LEU A 1 173 ? 1.609 34.875 17.203 1 93.06 173 LEU A O 1
ATOM 1341 N N . ALA A 1 174 ? 0.448 36.062 18.609 1 94.81 174 ALA A N 1
ATOM 1342 C CA . ALA A 1 174 ? -0.797 35.375 18.312 1 94.81 174 ALA A CA 1
ATOM 1343 C C . ALA A 1 174 ? -1.17 35.5 16.844 1 94.81 174 ALA A C 1
ATOM 1345 O O . ALA A 1 174 ? -1.562 34.531 16.203 1 94.81 174 ALA A O 1
ATOM 1346 N N . MET A 1 175 ? -1.059 36.656 16.359 1 93.5 175 MET A N 1
ATOM 1347 C CA . MET A 1 175 ? -1.371 36.938 14.961 1 93.5 175 MET A CA 1
ATOM 1348 C C . MET A 1 175 ? -0.419 36.188 14.031 1 93.5 175 MET A C 1
ATOM 1350 O O . MET A 1 175 ? -0.842 35.625 13.016 1 93.5 175 MET A O 1
ATOM 1354 N N . GLU A 1 176 ? 0.845 36.281 14.414 1 92.88 176 GLU A N 1
ATOM 1355 C CA . GLU A 1 176 ? 1.849 35.594 13.617 1 92.88 176 GLU A CA 1
ATOM 1356 C C . GLU A 1 176 ? 1.549 34.094 13.539 1 92.88 176 GLU A C 1
ATOM 1358 O O . GLU A 1 176 ? 1.554 33.5 12.453 1 92.88 176 GLU A O 1
ATOM 1363 N N . ILE A 1 177 ? 1.23 33.531 14.617 1 94.5 177 ILE A N 1
ATOM 1364 C CA . ILE A 1 177 ? 0.924 32.125 14.688 1 94.5 177 ILE A CA 1
ATOM 1365 C C . ILE A 1 177 ? -0.348 31.828 13.891 1 94.5 177 ILE A C 1
ATOM 1367 O O . ILE A 1 177 ? -0.398 30.859 13.117 1 94.5 177 ILE A O 1
ATOM 1371 N N . GLY A 1 178 ? -1.334 32.594 14.117 1 94.31 178 GLY A N 1
ATOM 1372 C CA . GLY A 1 178 ? -2.576 32.438 13.375 1 94.31 178 GLY A CA 1
ATOM 1373 C C . GLY A 1 178 ? -2.383 32.469 11.875 1 94.31 178 GLY A C 1
ATOM 1374 O O . GLY A 1 178 ? -2.984 31.703 11.141 1 94.31 178 GLY A O 1
ATOM 1375 N N . SER A 1 179 ? -1.562 33.406 11.461 1 91.5 179 SER A N 1
ATOM 1376 C CA . SER A 1 179 ? -1.274 33.531 10.031 1 91.5 179 SER A CA 1
ATOM 1377 C C . SER A 1 179 ? -0.614 32.281 9.484 1 91.5 179 SER A C 1
ATOM 1379 O O . SER A 1 179 ? -0.947 31.828 8.391 1 91.5 179 SER A O 1
ATOM 1381 N N . LEU A 1 180 ? 0.306 31.75 10.234 1 87.69 180 LEU A N 1
ATOM 1382 C CA . LEU A 1 180 ? 0.977 30.516 9.82 1 87.69 180 LEU A CA 1
ATOM 1383 C C . LEU A 1 180 ? -0.016 29.375 9.711 1 87.69 180 LEU A C 1
ATOM 1385 O O . LEU A 1 180 ? 0.02 28.594 8.75 1 87.69 180 LEU A O 1
ATOM 1389 N N . VAL A 1 181 ? -0.892 29.281 10.625 1 91.25 181 VAL A N 1
ATOM 1390 C CA . VAL A 1 181 ? -1.923 28.25 10.656 1 91.25 181 VAL A CA 1
ATOM 1391 C C . VAL A 1 181 ? -2.783 28.344 9.391 1 91.25 181 VAL A C 1
ATOM 1393 O O . VAL A 1 181 ? -3.008 27.344 8.711 1 91.25 181 VAL A O 1
ATOM 1396 N N . THR A 1 182 ? -3.168 29.531 9.086 1 89.56 182 THR A N 1
ATOM 1397 C CA . THR A 1 182 ? -4.02 29.766 7.922 1 89.56 182 THR A CA 1
ATOM 1398 C C . THR A 1 182 ? -3.258 29.5 6.629 1 89.56 182 THR A C 1
ATOM 1400 O O . THR A 1 182 ? -3.809 28.938 5.68 1 89.56 182 THR A O 1
ATOM 1403 N N . ASP A 1 183 ? -2.025 29.891 6.629 1 83.25 183 ASP A N 1
ATOM 1404 C CA . ASP A 1 183 ? -1.19 29.688 5.449 1 83.25 183 ASP A CA 1
ATOM 1405 C C . ASP A 1 183 ? -1.016 28.188 5.148 1 83.25 183 ASP A C 1
ATOM 1407 O O . ASP A 1 183 ? -0.861 27.797 3.99 1 83.25 183 ASP A O 1
ATOM 1411 N N . MET A 1 184 ? -1.092 27.453 6.164 1 82.69 184 MET A N 1
ATOM 1412 C CA . MET A 1 184 ? -0.94 26.016 6.008 1 82.69 184 MET A CA 1
ATOM 1413 C C . MET A 1 184 ? -2.262 25.359 5.598 1 82.69 184 MET A C 1
ATOM 1415 O O . MET A 1 184 ? -2.322 24.156 5.363 1 82.69 184 MET A O 1
ATOM 1419 N N . GLY A 1 185 ? -3.246 26.188 5.531 1 82.06 185 GLY A N 1
ATOM 1420 C CA . GLY A 1 185 ? -4.527 25.688 5.062 1 82.06 185 GLY A CA 1
ATOM 1421 C C . GLY A 1 185 ? -5.445 25.266 6.188 1 82.06 185 GLY A C 1
ATOM 1422 O O . GLY A 1 185 ? -6.492 24.656 5.941 1 82.06 185 GLY A O 1
ATOM 1423 N N . HIS A 1 186 ? -5.066 25.5 7.418 1 90.19 186 HIS A N 1
ATOM 1424 C CA . HIS A 1 186 ? -5.91 25.188 8.562 1 90.19 186 HIS A CA 1
ATOM 1425 C C . HIS A 1 186 ? -6.781 26.375 8.953 1 90.19 186 HIS A C 1
ATOM 1427 O O . HIS A 1 186 ? -6.723 27.422 8.32 1 90.19 186 HIS A O 1
ATOM 1433 N N . VAL A 1 187 ? -7.66 26.125 9.945 1 92.94 187 VAL A N 1
ATOM 1434 C CA . VAL A 1 187 ? -8.586 27.172 10.375 1 92.94 187 VAL A CA 1
ATOM 1435 C C . VAL A 1 187 ? -8.266 27.594 11.805 1 92.94 187 VAL A C 1
ATOM 1437 O O . VAL A 1 187 ? -8.164 26.75 12.703 1 92.94 187 VAL A O 1
ATOM 1440 N N . VAL A 1 188 ? -8.086 28.891 11.969 1 96.38 188 VAL A N 1
ATOM 1441 C CA . VAL A 1 188 ? -8.008 29.406 13.336 1 96.38 188 VAL A CA 1
ATOM 1442 C C . VAL A 1 188 ? -9.422 29.578 13.898 1 96.38 188 VAL A C 1
ATOM 1444 O O . VAL A 1 188 ? -10.148 30.484 13.492 1 96.38 188 VAL A O 1
ATOM 1447 N N . CYS A 1 189 ? -9.75 28.766 14.844 1 95.5 189 CYS A N 1
ATOM 1448 C CA . CYS A 1 189 ? -11.133 28.797 15.312 1 95.5 189 CYS A CA 1
ATOM 1449 C C . CYS A 1 189 ? -11.281 29.734 16.5 1 95.5 189 CYS A C 1
ATOM 1451 O O . CYS A 1 189 ? -12.406 30.047 16.922 1 95.5 189 CYS A O 1
ATOM 1453 N N . GLY A 1 190 ? -10.195 30.141 17.078 1 95.75 190 GLY A N 1
ATOM 1454 C CA . GLY A 1 190 ? -10.203 31.094 18.172 1 95.75 190 GLY A CA 1
ATOM 1455 C C . GLY A 1 190 ? -8.812 31.453 18.656 1 95.75 190 GLY A C 1
ATOM 1456 O O . GLY A 1 190 ? -7.867 30.672 18.484 1 95.75 190 GLY A O 1
ATOM 1457 N N . THR A 1 191 ? -8.75 32.656 19.203 1 96.25 191 THR A N 1
ATOM 1458 C CA . THR A 1 191 ? -7.535 33.125 19.859 1 96.25 191 THR A CA 1
ATOM 1459 C C . THR A 1 191 ? -7.836 33.594 21.281 1 96.25 191 THR A C 1
ATOM 1461 O O . THR A 1 191 ? -8.734 34.406 21.484 1 96.25 191 THR A O 1
ATOM 1464 N N . ALA A 1 192 ? -7.133 32.969 22.172 1 94.94 192 ALA A N 1
ATOM 1465 C CA . ALA A 1 192 ? -7.301 33.344 23.578 1 94.94 192 ALA A CA 1
ATOM 1466 C C . ALA A 1 192 ? -6.031 34 24.125 1 94.94 192 ALA A C 1
ATOM 1468 O O . ALA A 1 192 ? -4.918 33.594 23.766 1 94.94 192 ALA A O 1
ATOM 1469 N N . ASN A 1 193 ? -6.246 34.938 25.062 1 93.12 193 ASN A N 1
ATOM 1470 C CA . ASN A 1 193 ? -5.094 35.625 25.609 1 93.12 193 ASN A CA 1
ATOM 1471 C C . ASN A 1 193 ? -4.855 35.25 27.078 1 93.12 193 ASN A C 1
ATOM 1473 O O . ASN A 1 193 ? -3.92 35.719 27.703 1 93.12 193 ASN A O 1
ATOM 1477 N N . ASN A 1 194 ? -5.734 34.438 27.578 1 90.44 194 ASN A N 1
ATOM 1478 C CA . ASN A 1 194 ? -5.578 33.906 28.922 1 90.44 194 ASN A CA 1
ATOM 1479 C C . ASN A 1 194 ? -6.254 32.531 29.078 1 90.44 194 ASN A C 1
ATOM 1481 O O . ASN A 1 194 ? -6.93 32.062 28.172 1 90.44 194 ASN A O 1
ATOM 1485 N N . GLU A 1 195 ? -6.023 31.938 30.203 1 90.12 195 GLU A N 1
ATOM 1486 C CA . GLU A 1 195 ? -6.5 30.578 30.469 1 90.12 195 GLU A CA 1
ATOM 1487 C C . GLU A 1 195 ? -8.023 30.516 30.422 1 90.12 195 GLU A C 1
ATOM 1489 O O . GLU A 1 195 ? -8.594 29.594 29.828 1 90.12 195 GLU A O 1
ATOM 1494 N N . GLN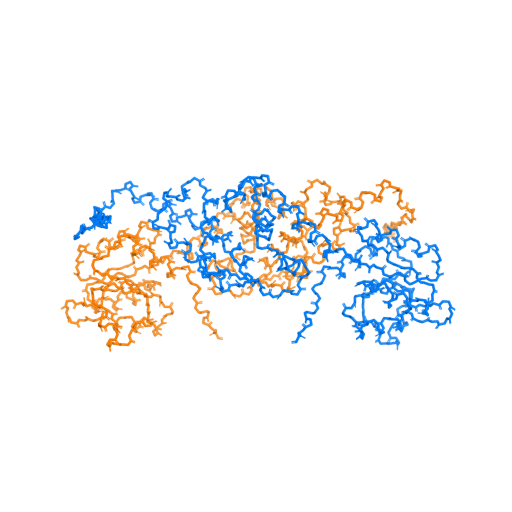 A 1 196 ? -8.672 31.469 31.047 1 89.44 196 GLN A N 1
ATOM 1495 C CA . GLN A 1 196 ? -10.125 31.453 31.109 1 89.44 196 GLN A CA 1
ATOM 1496 C C . GLN A 1 196 ? -10.742 31.547 29.719 1 89.44 196 GLN A C 1
ATOM 1498 O O . GLN A 1 196 ? -11.664 30.781 29.406 1 89.44 196 GLN A O 1
ATOM 1503 N N . GLU A 1 197 ? -10.32 32.438 28.953 1 92.5 197 GLU A N 1
ATOM 1504 C CA . GLU A 1 197 ? -10.812 32.562 27.594 1 92.5 197 GLU A CA 1
ATOM 1505 C C . GLU A 1 197 ? -10.555 31.297 26.781 1 92.5 197 GLU A C 1
ATOM 1507 O O . GLU A 1 197 ? -11.398 30.875 26 1 92.5 197 GLU A O 1
ATOM 1512 N N . ALA A 1 198 ? -9.375 30.766 26.984 1 92.81 198 ALA A N 1
ATOM 1513 C CA . ALA A 1 198 ? -9.031 29.531 26.297 1 92.81 198 ALA A CA 1
ATOM 1514 C C . ALA A 1 198 ? -10.031 28.422 26.609 1 92.81 198 ALA A C 1
ATOM 1516 O O . ALA A 1 198 ? -10.492 27.719 25.703 1 92.81 198 ALA A O 1
ATOM 1517 N N . LEU A 1 199 ? -10.352 28.25 27.828 1 89.06 199 LEU A N 1
ATOM 1518 C CA . LEU A 1 199 ? -11.281 27.219 28.25 1 89.06 199 LEU A CA 1
ATOM 1519 C C . LEU A 1 199 ? -12.68 27.469 27.688 1 89.06 199 LEU A C 1
ATOM 1521 O O . LEU A 1 199 ? -13.375 26.516 27.312 1 89.06 199 LEU A O 1
ATOM 1525 N N . GLU A 1 200 ? -13.078 28.688 27.625 1 92.5 200 GLU A N 1
ATOM 1526 C CA . GLU A 1 200 ? -14.367 29.047 27.031 1 92.5 200 GLU A CA 1
ATOM 1527 C C . GLU A 1 200 ? -14.414 28.703 25.547 1 92.5 200 GLU A C 1
ATOM 1529 O O . GLU A 1 200 ? -15.391 28.141 25.062 1 92.5 200 GLU A O 1
ATOM 1534 N N . LEU A 1 201 ? -13.375 29.078 24.906 1 92.56 201 LEU A N 1
ATOM 1535 C CA . LEU A 1 201 ? -13.297 28.812 23.469 1 92.56 201 LEU A CA 1
ATOM 1536 C C . LEU A 1 201 ? -13.234 27.328 23.203 1 92.56 201 LEU A C 1
ATOM 1538 O O . LEU A 1 201 ? -13.766 26.844 22.188 1 92.56 201 LEU A O 1
ATOM 1542 N N . LEU A 1 202 ? -12.562 26.625 24.016 1 88 202 LEU A N 1
ATOM 1543 C CA . LEU A 1 202 ? -12.492 25.172 23.875 1 88 202 LEU A CA 1
ATOM 1544 C C . LEU A 1 202 ? -13.891 24.562 23.828 1 88 202 LEU A C 1
ATOM 1546 O O . LEU A 1 202 ? -14.156 23.688 23 1 88 202 LEU A O 1
ATOM 1550 N N . GLU A 1 203 ? -14.695 24.969 24.672 1 87.75 203 GLU A N 1
ATOM 1551 C CA . GLU A 1 203 ? -16.062 24.438 24.75 1 87.75 203 GLU A CA 1
ATOM 1552 C C . GLU A 1 203 ? -16.906 24.922 23.578 1 87.75 203 GLU A C 1
ATOM 1554 O O . GLU A 1 203 ? -17.703 24.156 23.031 1 87.75 203 GLU A O 1
ATOM 1559 N N . ALA A 1 204 ? -16.688 26.109 23.219 1 92.12 204 ALA A N 1
ATOM 1560 C CA . ALA A 1 204 ? -17.547 26.719 22.203 1 92.12 204 ALA A CA 1
ATOM 1561 C C . ALA A 1 204 ? -17.141 26.281 20.797 1 92.12 204 ALA A C 1
ATOM 1563 O O . ALA A 1 204 ? -18 26.062 19.938 1 92.12 204 ALA A O 1
ATOM 1564 N N . GLU A 1 205 ? -15.852 26.203 20.578 1 91.56 205 GLU A N 1
ATOM 1565 C CA . GLU A 1 205 ? -15.359 26.062 19.203 1 91.56 205 GLU A CA 1
ATOM 1566 C C . GLU A 1 205 ? -14.93 24.625 18.906 1 91.56 205 GLU A C 1
ATOM 1568 O O . GLU A 1 205 ? -14.766 24.25 17.75 1 91.56 205 GLU A O 1
ATOM 1573 N N . LYS A 1 206 ? -14.688 23.812 19.891 1 88.19 206 LYS A N 1
ATOM 1574 C CA . LYS A 1 206 ? -14.297 22.422 19.781 1 88.19 206 LYS A CA 1
ATOM 1575 C C . LYS A 1 206 ? -13.094 22.266 18.844 1 88.19 206 LYS A C 1
ATOM 1577 O O . LYS A 1 206 ? -13.18 21.578 17.828 1 88.19 206 LYS A O 1
ATOM 1582 N N . PRO A 1 207 ? -11.992 22.922 19.188 1 91.19 207 PRO A N 1
ATOM 1583 C CA . PRO A 1 207 ? -10.781 22.812 18.375 1 91.19 207 PRO A CA 1
ATOM 1584 C C . PRO A 1 207 ? -10.25 21.375 18.297 1 91.19 207 PRO A C 1
ATOM 1586 O O . PRO A 1 207 ? -10.539 20.562 19.172 1 91.19 207 PRO A O 1
ATOM 1589 N N . THR A 1 208 ? -9.539 21.047 17.188 1 87.5 208 THR A N 1
ATOM 1590 C CA . THR A 1 208 ? -8.898 19.75 17.016 1 87.5 208 THR A CA 1
ATOM 1591 C C . THR A 1 208 ? -7.402 19.844 17.328 1 87.5 208 THR A C 1
ATOM 1593 O O . THR A 1 208 ? -6.738 18.828 17.5 1 87.5 208 THR A O 1
ATOM 1596 N N . LEU A 1 209 ? -6.859 21.016 17.359 1 90.88 209 LEU A N 1
ATOM 1597 C CA . LEU A 1 209 ? -5.461 21.297 17.656 1 90.88 209 LEU A CA 1
ATOM 1598 C C . LEU A 1 209 ? -5.332 22.625 18.422 1 90.88 209 LEU A C 1
ATOM 1600 O O . LEU A 1 209 ? -6.059 23.578 18.141 1 90.88 209 LEU A O 1
ATOM 1604 N N . ALA A 1 210 ? -4.395 22.625 19.438 1 93.19 210 ALA A N 1
ATOM 1605 C CA . ALA A 1 210 ? -4.184 23.859 20.188 1 93.19 210 ALA A CA 1
ATOM 1606 C C . ALA A 1 210 ? -2.703 24.219 20.234 1 93.19 210 ALA A C 1
ATOM 1608 O O . ALA A 1 210 ? -1.853 23.359 20.484 1 93.19 210 ALA A O 1
ATOM 1609 N N . LEU A 1 211 ? -2.398 25.422 19.891 1 95.06 211 LEU A N 1
ATOM 1610 C CA . LEU A 1 211 ? -1.089 26 20.156 1 95.06 211 LEU A CA 1
ATOM 1611 C C . LEU A 1 211 ? -1.117 26.875 21.406 1 95.06 211 LEU A C 1
ATOM 1613 O O . LEU A 1 211 ? -1.838 27.859 21.469 1 95.06 211 LEU A O 1
ATOM 1617 N N . LEU A 1 212 ? -0.303 26.469 22.375 1 92.94 212 LEU A N 1
ATOM 1618 C CA . LEU A 1 212 ? -0.449 27.047 23.719 1 92.94 212 LEU A CA 1
ATOM 1619 C C . LEU A 1 212 ? 0.86 27.672 24.172 1 92.94 212 LEU A C 1
ATOM 1621 O O . LEU A 1 212 ? 1.89 27 24.234 1 92.94 212 LEU A O 1
ATOM 1625 N N . ASP A 1 213 ? 0.751 28.938 24.453 1 92.12 213 ASP A N 1
ATOM 1626 C CA . ASP A 1 213 ? 1.815 29.5 25.266 1 92.12 213 ASP A CA 1
ATOM 1627 C C . ASP A 1 213 ? 1.749 28.969 26.703 1 92.12 213 ASP A C 1
ATOM 1629 O O . ASP A 1 213 ? 0.67 28.891 27.297 1 92.12 213 ASP A O 1
ATOM 1633 N N . VAL A 1 214 ? 2.889 28.641 27.188 1 88.19 214 VAL A N 1
ATOM 1634 C CA . VAL A 1 214 ? 2.904 28.016 28.516 1 88.19 214 VAL A CA 1
ATOM 1635 C C . VAL A 1 214 ? 2.656 29.078 29.578 1 88.19 214 VAL A C 1
ATOM 1637 O O . VAL A 1 214 ? 1.839 28.891 30.484 1 88.19 214 VAL A O 1
ATOM 1640 N N . ARG A 1 215 ? 3.389 30.172 29.516 1 85.69 215 ARG A N 1
ATOM 1641 C CA . ARG A 1 215 ? 3.221 31.25 30.484 1 85.69 215 ARG A CA 1
ATOM 1642 C C . ARG A 1 215 ? 2.27 32.312 29.938 1 85.69 215 ARG A C 1
ATOM 1644 O O . ARG A 1 215 ? 2.533 32.938 28.906 1 85.69 215 ARG A O 1
ATOM 1651 N N . LEU A 1 216 ? 1.219 32.469 30.688 1 84.5 216 LEU A N 1
ATOM 1652 C CA . LEU A 1 216 ? 0.239 33.5 30.312 1 84.5 216 LEU A CA 1
ATOM 1653 C C . LEU A 1 216 ? 0.231 34.625 31.328 1 84.5 216 LEU A C 1
ATOM 1655 O O . LEU A 1 216 ? 0.646 34.469 32.469 1 84.5 216 LEU A O 1
ATOM 1659 N N . ALA A 1 217 ? -0.007 35.812 30.859 1 75.38 217 ALA A N 1
ATOM 1660 C CA . ALA A 1 217 ? 0.116 37.062 31.609 1 75.38 217 ALA A CA 1
ATOM 1661 C C . ALA A 1 217 ? -0.675 36.969 32.906 1 75.38 217 ALA A C 1
ATOM 1663 O O . ALA A 1 217 ? -0.262 37.531 33.938 1 75.38 217 ALA A O 1
ATOM 1664 N N . ASP A 1 218 ? -1.698 36.469 33.031 1 71.38 218 ASP A N 1
ATOM 1665 C CA . ASP A 1 218 ? -2.523 36.562 34.25 1 71.38 218 ASP A CA 1
ATOM 1666 C C . ASP A 1 218 ? -2.174 35.438 35.219 1 71.38 218 ASP A C 1
ATOM 1668 O O . ASP A 1 218 ? -2.943 35.156 36.125 1 71.38 218 ASP A O 1
ATOM 1672 N N . GLY A 1 219 ? -1.042 34.906 35 1 71.69 219 GLY A N 1
ATOM 1673 C CA . GLY A 1 219 ? -0.638 33.812 35.875 1 71.69 219 GLY A CA 1
ATOM 1674 C C . GLY A 1 219 ? -1.17 32.469 35.438 1 71.69 219 GLY A C 1
ATOM 1675 O O . GLY A 1 219 ? -0.884 31.438 36.031 1 71.69 219 GLY A O 1
ATOM 1676 N N . GLY A 1 220 ? -1.886 32.562 34.5 1 72.44 220 GLY A N 1
ATOM 1677 C CA . GLY A 1 220 ? -2.406 31.312 33.938 1 72.44 220 GLY A CA 1
ATOM 1678 C C . GLY A 1 220 ? -1.362 30.516 33.188 1 72.44 220 GLY A C 1
ATOM 1679 O O . GLY A 1 220 ? -0.264 31 32.938 1 72.44 220 GLY A O 1
ATOM 1680 N N . SER A 1 221 ? -1.737 29.172 33.062 1 79.62 221 SER A N 1
ATOM 1681 C CA . SER A 1 221 ? -0.776 28.25 32.438 1 79.62 221 SER A CA 1
ATOM 1682 C C . SER A 1 221 ? -1.383 27.516 31.266 1 79.62 221 SER A C 1
ATOM 1684 O O . SER A 1 221 ? -2.477 26.953 31.359 1 79.62 221 SER A O 1
ATOM 1686 N N . GLY A 1 222 ? -0.719 27.656 30.188 1 82.12 222 GLY A N 1
ATOM 1687 C CA . GLY A 1 222 ? -1.073 26.828 29.062 1 82.12 222 GLY A CA 1
ATOM 1688 C C . GLY A 1 222 ? -1.107 25.344 29.391 1 82.12 222 GLY A C 1
ATOM 1689 O O . GLY A 1 222 ? -1.799 24.562 28.719 1 82.12 222 GLY A O 1
ATOM 1690 N N . VAL A 1 223 ? -0.391 24.969 30.422 1 83.38 223 VAL A N 1
ATOM 1691 C CA . VAL A 1 223 ? -0.355 23.578 30.859 1 83.38 223 VAL A CA 1
ATOM 1692 C C . VAL A 1 223 ? -1.729 23.156 31.391 1 83.38 223 VAL A C 1
ATOM 1694 O O . VAL A 1 223 ? -2.197 22.047 31.109 1 83.38 223 VAL A O 1
ATOM 1697 N N . GLU A 1 224 ? -2.303 24 32.062 1 82.81 224 GLU A N 1
ATOM 1698 C CA . GLU A 1 224 ? -3.625 23.688 32.625 1 82.81 224 GLU A CA 1
ATOM 1699 C C . GLU A 1 224 ? -4.656 23.547 31.5 1 82.81 224 GLU A C 1
ATOM 1701 O O . GLU A 1 224 ? -5.516 22.672 31.547 1 82.81 224 GLU A O 1
ATOM 1706 N N . VAL A 1 225 ? -4.527 24.406 30.594 1 82.25 225 VAL A N 1
ATOM 1707 C CA . VAL A 1 225 ? -5.41 24.328 29.438 1 82.25 225 VAL A CA 1
ATOM 1708 C C . VAL A 1 225 ? -5.227 22.984 28.75 1 82.25 225 VAL A C 1
ATOM 1710 O O . VAL A 1 225 ? -6.203 22.297 28.422 1 82.25 225 VAL A O 1
ATOM 1713 N N . ALA A 1 226 ? -4 22.594 28.547 1 84.12 226 ALA A N 1
ATOM 1714 C CA . ALA A 1 226 ? -3.686 21.328 27.875 1 84.12 226 ALA A CA 1
ATOM 1715 C C . ALA A 1 226 ? -4.25 20.141 28.656 1 84.12 226 ALA A C 1
ATOM 1717 O O . ALA A 1 226 ? -4.766 19.188 28.062 1 84.12 226 ALA A O 1
ATOM 1718 N N . ARG A 1 227 ? -4.141 20.188 29.906 1 81.44 227 ARG A N 1
ATOM 1719 C CA . ARG A 1 227 ? -4.641 19.094 30.734 1 81.44 227 ARG A CA 1
ATOM 1720 C C . ARG A 1 227 ? -6.152 18.953 30.609 1 81.44 227 ARG A C 1
ATOM 1722 O O . ARG A 1 227 ? -6.668 17.828 30.547 1 81.44 227 ARG A O 1
ATOM 1729 N N . ARG A 1 228 ? -6.758 19.953 30.562 1 77.19 228 ARG A N 1
ATOM 1730 C CA . ARG A 1 228 ? -8.211 19.906 30.406 1 77.19 228 ARG A CA 1
ATOM 1731 C C . ARG A 1 228 ? -8.594 19.344 29.047 1 77.19 228 ARG A C 1
ATOM 1733 O O . ARG A 1 228 ? -9.578 18.609 28.938 1 77.19 228 ARG A O 1
ATOM 1740 N N . LEU A 1 229 ? -7.828 19.734 28.094 1 74.75 229 LEU A N 1
ATOM 1741 C CA . LEU A 1 229 ? -8.07 19.281 26.734 1 74.75 229 LEU A CA 1
ATOM 1742 C C . LEU A 1 229 ? -7.891 17.781 26.609 1 74.75 229 LEU A C 1
ATOM 1744 O O . LEU A 1 229 ? -8.664 17.109 25.922 1 74.75 229 LEU A O 1
ATOM 1748 N N . ARG A 1 230 ? -6.879 17.297 27.109 1 72.75 230 ARG A N 1
ATOM 1749 C CA . ARG A 1 230 ? -6.574 15.875 27.016 1 72.75 230 ARG A CA 1
ATOM 1750 C C . ARG A 1 230 ? -7.668 15.039 27.672 1 72.75 230 ARG A C 1
ATOM 1752 O O . ARG A 1 230 ? -7.938 13.914 27.266 1 72.75 230 ARG A O 1
ATOM 1759 N N . GLN A 1 231 ? -8.234 15.562 28.672 1 69.25 231 GLN A N 1
ATOM 1760 C CA . GLN A 1 231 ? -9.297 14.852 29.391 1 69.25 231 GLN A CA 1
ATOM 1761 C C . GLN A 1 231 ? -10.547 14.727 28.531 1 69.25 231 GLN A C 1
ATOM 1763 O O . GLN A 1 231 ? -11.281 13.742 28.641 1 69.25 231 GLN A O 1
ATOM 1768 N N . LYS A 1 232 ? -10.781 15.703 27.844 1 61.31 232 LYS A N 1
ATOM 1769 C CA . LYS A 1 232 ? -12.062 15.727 27.141 1 61.31 232 LYS A CA 1
ATOM 1770 C C . LYS A 1 232 ? -11.938 15.062 25.766 1 61.31 232 LYS A C 1
ATOM 1772 O O . LYS A 1 232 ? -12.875 14.414 25.297 1 61.31 232 LYS A O 1
ATOM 1777 N N . ARG A 1 233 ? -10.977 15.445 25.078 1 62.78 233 ARG A N 1
ATOM 1778 C CA . ARG A 1 233 ? -10.891 14.977 23.688 1 62.78 233 ARG A CA 1
ATOM 1779 C C . ARG A 1 233 ? -9.461 14.609 23.328 1 62.78 233 ARG A C 1
ATOM 1781 O O . ARG A 1 233 ? -8.516 15.055 23.984 1 62.78 233 ARG A O 1
ATOM 1788 N N . ALA A 1 234 ? -9.367 13.586 22.516 1 61.72 234 ALA A N 1
ATOM 1789 C CA . ALA A 1 234 ? -8.047 13.266 21.984 1 61.72 234 ALA A CA 1
ATOM 1790 C C . ALA A 1 234 ? -7.465 14.43 21.203 1 61.72 234 ALA A C 1
ATOM 1792 O O . ALA A 1 234 ? -7.223 14.32 20 1 61.72 234 ALA A O 1
ATOM 1793 N N . MET A 1 235 ? -7.484 15.633 21.812 1 75.81 235 MET A N 1
ATOM 1794 C CA . MET A 1 235 ? -6.938 16.812 21.125 1 75.81 235 MET A CA 1
ATOM 1795 C C . MET A 1 235 ? -5.414 16.797 21.188 1 75.81 235 MET A C 1
ATOM 1797 O O . MET A 1 235 ? -4.824 16.406 22.188 1 75.81 235 MET A O 1
ATOM 1801 N N . ARG A 1 236 ? -4.895 17.297 20.078 1 83.5 236 ARG A N 1
ATOM 1802 C CA . ARG A 1 236 ? -3.445 17.438 20.016 1 83.5 236 ARG A CA 1
ATOM 1803 C C . ARG A 1 236 ? -3.018 18.844 20.453 1 83.5 236 ARG A C 1
ATOM 1805 O O . ARG A 1 236 ? -3.713 19.812 20.172 1 83.5 236 ARG A O 1
ATOM 1812 N N . THR A 1 237 ? -1.879 18.875 21.234 1 89.94 237 THR A N 1
ATOM 1813 C CA . THR A 1 237 ? -1.403 20.156 21.75 1 89.94 237 THR A CA 1
ATOM 1814 C C . THR A 1 237 ? 0.042 20.406 21.328 1 89.94 237 THR A C 1
ATOM 1816 O O . THR A 1 237 ? 0.854 19.484 21.297 1 89.94 237 THR A O 1
ATOM 1819 N N . ILE A 1 238 ? 0.293 21.641 21 1 92.19 238 ILE A N 1
ATOM 1820 C CA . ILE A 1 238 ? 1.646 22.125 20.75 1 92.19 238 ILE A CA 1
ATOM 1821 C C . ILE A 1 238 ? 1.951 23.281 21.703 1 92.19 238 ILE A C 1
ATOM 1823 O O . ILE A 1 238 ? 1.285 24.328 21.656 1 92.19 238 ILE A O 1
ATOM 1827 N N . PHE A 1 239 ? 2.947 23.109 22.547 1 91.81 239 PHE A N 1
ATOM 1828 C CA . PHE A 1 239 ? 3.381 24.156 23.453 1 91.81 239 PHE A CA 1
ATOM 1829 C C . PHE A 1 239 ? 4.387 25.078 22.781 1 91.81 239 PHE A C 1
ATOM 1831 O O . PHE A 1 239 ? 5.348 24.609 22.156 1 91.81 239 PHE A O 1
ATOM 1838 N N . VAL A 1 240 ? 4.102 26.344 22.844 1 92.62 240 VAL A N 1
ATOM 1839 C CA . VAL A 1 240 ? 5.039 27.359 22.391 1 92.62 240 VAL A CA 1
ATOM 1840 C C . VAL A 1 240 ? 5.594 28.125 23.594 1 92.62 240 VAL A C 1
ATOM 1842 O O . VAL A 1 240 ? 4.883 28.938 24.203 1 92.62 240 VAL A O 1
ATOM 1845 N N . THR A 1 241 ? 6.898 27.906 23.906 1 86.56 241 THR A N 1
ATOM 1846 C CA . THR A 1 241 ? 7.367 28.438 25.172 1 86.56 241 THR A CA 1
ATOM 1847 C C . THR A 1 241 ? 8.828 28.875 25.078 1 86.56 241 THR A C 1
ATOM 1849 O O . THR A 1 241 ? 9.562 28.406 24.203 1 86.56 241 THR A O 1
ATOM 1852 N N . ALA A 1 242 ? 9.219 29.891 25.891 1 82.94 242 ALA A N 1
ATOM 1853 C CA . ALA A 1 242 ? 10.609 30.328 26 1 82.94 242 ALA A CA 1
ATOM 1854 C C . ALA A 1 242 ? 11.414 29.375 26.875 1 82.94 242 ALA A C 1
ATOM 1856 O O . ALA A 1 242 ? 12.625 29.234 26.688 1 82.94 242 ALA A O 1
ATOM 1857 N N . PHE A 1 243 ? 10.828 28.875 27.828 1 72.94 243 PHE A N 1
ATOM 1858 C CA . PHE A 1 243 ? 11.547 28.078 28.812 1 72.94 243 PHE A CA 1
ATOM 1859 C C . PHE A 1 243 ? 10.852 26.734 29.031 1 72.94 243 PHE A C 1
ATOM 1861 O O . PHE A 1 243 ? 9.664 26.688 29.344 1 72.94 243 PHE A O 1
ATOM 1868 N N . ASP A 1 244 ? 11.625 25.609 28.828 1 70.25 244 ASP A N 1
ATOM 1869 C CA . ASP A 1 244 ? 11.094 24.266 28.953 1 70.25 244 ASP A CA 1
ATOM 1870 C C . ASP A 1 244 ? 10.906 23.875 30.422 1 70.25 244 ASP A C 1
ATOM 1872 O O . ASP A 1 244 ? 10.141 22.953 30.734 1 70.25 244 ASP A O 1
ATOM 1876 N N . GLY A 1 245 ? 11.555 24.547 31.234 1 73.69 245 GLY A N 1
ATOM 1877 C CA . GLY A 1 245 ? 11.523 24.188 32.656 1 73.69 245 GLY A CA 1
ATOM 1878 C C . GLY A 1 245 ? 10.125 24.156 33.219 1 73.69 245 GLY A C 1
ATOM 1879 O O . GLY A 1 245 ? 9.812 23.312 34.062 1 73.69 245 GLY A O 1
ATOM 1880 N N . ASP A 1 246 ? 9.273 24.984 32.75 1 77 246 ASP A N 1
ATOM 1881 C CA . ASP A 1 246 ? 7.902 25.031 33.25 1 77 246 ASP A CA 1
ATOM 1882 C C . ASP A 1 246 ? 7.152 23.75 32.875 1 77 246 ASP A C 1
ATOM 1884 O O . ASP A 1 246 ? 6.383 23.234 33.688 1 77 246 ASP A O 1
ATOM 1888 N N . LEU A 1 247 ? 7.363 23.297 31.766 1 82.62 247 LEU A N 1
ATOM 1889 C CA . LEU A 1 247 ? 6.691 22.078 31.328 1 82.62 247 LEU A CA 1
ATOM 1890 C C . LEU A 1 247 ? 7.195 20.859 32.125 1 82.62 247 LEU A C 1
ATOM 1892 O O . LEU A 1 247 ? 6.414 19.984 32.469 1 82.62 247 LEU A O 1
ATOM 1896 N N . GLU A 1 248 ? 8.492 20.812 32.281 1 79.06 248 GLU A N 1
ATOM 1897 C CA . GLU A 1 248 ? 9.078 19.734 33.062 1 79.06 248 GLU A CA 1
ATOM 1898 C C . GLU A 1 248 ? 8.547 19.734 34.5 1 79.06 248 GLU A C 1
ATOM 1900 O O . GLU A 1 248 ? 8.18 18.688 35.031 1 79.06 248 GLU A O 1
ATOM 1905 N N . GLU A 1 249 ? 8.547 20.891 35.031 1 76.62 249 GLU A N 1
ATOM 1906 C CA . GLU A 1 249 ? 8.086 21.047 36.406 1 76.62 249 GLU A CA 1
ATOM 1907 C C . GLU A 1 249 ? 6.625 20.625 36.531 1 76.62 249 GLU A C 1
ATOM 1909 O O . GLU A 1 249 ? 6.234 20.031 37.562 1 76.62 249 GLU A O 1
ATOM 1914 N N . ALA A 1 250 ? 5.91 20.859 35.562 1 77.19 250 ALA A N 1
ATOM 1915 C CA . ALA A 1 250 ? 4.48 20.562 35.594 1 77.19 250 ALA A CA 1
ATOM 1916 C C . ALA A 1 250 ? 4.211 19.141 35.094 1 77.19 250 ALA A C 1
ATOM 1918 O O . ALA A 1 250 ? 3.055 18.734 34.969 1 77.19 250 ALA A O 1
ATOM 1919 N N . ASP A 1 251 ? 5.227 18.391 34.812 1 79.81 251 ASP A N 1
ATOM 1920 C CA . ASP A 1 251 ? 5.098 17.062 34.25 1 79.81 251 ASP A CA 1
ATOM 1921 C C . ASP A 1 251 ? 4.148 17.062 33.062 1 79.81 251 ASP A C 1
ATOM 1923 O O . ASP A 1 251 ? 3.213 16.266 33 1 79.81 251 ASP A O 1
ATOM 1927 N N . ALA A 1 252 ? 4.371 18 32.188 1 80.38 252 ALA A N 1
ATOM 1928 C CA . ALA A 1 252 ? 3.416 18.203 31.109 1 80.38 252 ALA A CA 1
ATOM 1929 C C . ALA A 1 252 ? 4.086 18 29.75 1 80.38 252 ALA A C 1
ATOM 1931 O O . ALA A 1 252 ? 3.473 18.25 28.703 1 80.38 252 ALA A O 1
ATOM 1932 N N . ARG A 1 253 ? 5.312 17.547 29.734 1 80.19 253 ARG A N 1
ATOM 1933 C CA . ARG A 1 253 ? 6.055 17.375 28.5 1 80.19 253 ARG A CA 1
ATOM 1934 C C . ARG A 1 253 ? 5.383 16.344 27.594 1 80.19 253 ARG A C 1
ATOM 1936 O O . ARG A 1 253 ? 5.441 16.453 26.359 1 80.19 253 ARG A O 1
ATOM 1943 N N . HIS A 1 254 ? 4.699 15.445 28.234 1 78.38 254 HIS A N 1
ATOM 1944 C CA . HIS A 1 254 ? 4.113 14.336 27.484 1 78.38 254 HIS A CA 1
ATOM 1945 C C . HIS A 1 254 ? 2.795 14.75 26.844 1 78.38 254 HIS A C 1
ATOM 1947 O O . HIS A 1 254 ? 2.264 14.031 25.984 1 78.38 254 HIS A O 1
ATOM 1953 N N . LEU A 1 255 ? 2.342 15.891 27.172 1 80.12 255 LEU A N 1
ATOM 1954 C CA . LEU A 1 255 ? 1.008 16.297 26.75 1 80.12 255 LEU A CA 1
ATOM 1955 C C . LEU A 1 255 ? 1.023 16.781 25.297 1 80.12 255 LEU A C 1
ATOM 1957 O O . LEU A 1 255 ? -0.026 16.859 24.656 1 80.12 255 LEU A O 1
ATOM 1961 N N . GLY A 1 256 ? 2.193 17.062 24.781 1 83.88 256 GLY A N 1
ATOM 1962 C CA . GLY A 1 256 ? 2.219 17.562 23.422 1 83.88 256 GLY A CA 1
ATOM 1963 C C . GLY A 1 256 ? 3.619 17.859 22.922 1 83.88 256 GLY A C 1
ATOM 1964 O O . GLY A 1 256 ? 4.602 17.625 23.625 1 83.88 256 GLY A O 1
ATOM 1965 N N . GLN A 1 257 ? 3.641 18.453 21.766 1 86.5 257 GLN A N 1
ATOM 1966 C CA . GLN A 1 257 ? 4.898 18.891 21.172 1 86.5 257 GLN A CA 1
ATOM 1967 C C . GLN A 1 257 ? 5.316 20.25 21.719 1 86.5 257 GLN A C 1
ATOM 1969 O O . GLN A 1 257 ? 4.48 21.016 22.203 1 86.5 257 GLN A O 1
ATOM 1974 N N . ILE A 1 258 ? 6.652 20.453 21.578 1 90.06 258 ILE A N 1
ATOM 1975 C CA . ILE A 1 258 ? 7.164 21.703 22.141 1 90.06 258 ILE A CA 1
ATOM 1976 C C . ILE A 1 258 ? 7.902 22.484 21.062 1 90.06 258 ILE A C 1
ATOM 1978 O O . ILE A 1 258 ? 8.75 21.938 20.344 1 90.06 258 ILE A O 1
ATOM 1982 N N . VAL A 1 259 ? 7.535 23.766 20.938 1 92.5 259 VAL A N 1
ATOM 1983 C CA . VAL A 1 259 ? 8.25 24.719 20.109 1 92.5 259 VAL A CA 1
ATOM 1984 C C . VAL A 1 259 ? 8.797 25.844 20.969 1 92.5 259 VAL A C 1
ATOM 1986 O O . VAL A 1 259 ? 8.047 26.5 21.703 1 92.5 259 VAL A O 1
ATOM 1989 N N . ARG A 1 260 ? 10.07 26.109 20.859 1 90.38 260 ARG A N 1
ATOM 1990 C CA . ARG A 1 260 ? 10.719 27.078 21.734 1 90.38 260 ARG A CA 1
ATOM 1991 C C . ARG A 1 260 ? 10.719 28.469 21.094 1 90.38 260 ARG A C 1
ATOM 1993 O O . ARG A 1 260 ? 10.922 28.609 19.891 1 90.38 260 ARG A O 1
ATOM 2000 N N . LYS A 1 261 ? 10.508 29.469 21.984 1 89.5 261 LYS A N 1
ATOM 2001 C CA . LYS A 1 261 ? 10.672 30.859 21.578 1 89.5 261 LYS A CA 1
ATOM 2002 C C . LYS A 1 261 ? 12.117 31.312 21.766 1 89.5 261 LYS A C 1
ATOM 2004 O O . LYS A 1 261 ? 12.789 30.891 22.703 1 89.5 261 LYS A O 1
ATOM 2009 N N . PRO A 1 262 ? 12.664 32.25 20.922 1 89.69 262 PRO A N 1
ATOM 2010 C CA . PRO A 1 262 ? 12.047 32.688 19.672 1 89.69 262 PRO A CA 1
ATOM 2011 C C . PRO A 1 262 ? 11.945 31.547 18.641 1 89.69 262 PRO A C 1
ATOM 2013 O O . PRO A 1 262 ? 12.852 30.719 18.531 1 89.69 262 PRO A O 1
ATOM 2016 N N . PHE A 1 263 ? 10.797 31.453 18 1 89.12 263 PHE A N 1
ATOM 2017 C CA . PHE A 1 263 ? 10.586 30.375 17.047 1 89.12 263 PHE A CA 1
ATOM 2018 C C . PHE A 1 263 ? 10.719 30.891 15.617 1 89.12 263 PHE A C 1
ATOM 2020 O O . PHE A 1 263 ? 10.555 32.094 15.359 1 89.12 263 PHE A O 1
ATOM 2027 N N . THR A 1 264 ? 11.109 29.984 14.75 1 87.88 264 THR A N 1
ATOM 2028 C CA . THR A 1 264 ? 11.039 30.25 13.32 1 87.88 264 THR A CA 1
ATOM 2029 C C . THR A 1 264 ? 9.703 29.781 12.75 1 87.88 264 THR A C 1
ATOM 2031 O O . THR A 1 264 ? 9.008 28.969 13.367 1 87.88 264 THR A O 1
ATOM 2034 N N . ASN A 1 265 ? 9.305 30.359 11.641 1 87.06 265 ASN A N 1
ATOM 2035 C CA . ASN A 1 265 ? 8.109 29.875 10.953 1 87.06 265 ASN A CA 1
ATOM 2036 C C . ASN A 1 265 ? 8.172 28.375 10.703 1 87.06 265 ASN A C 1
ATOM 2038 O O . ASN A 1 265 ? 7.184 27.672 10.906 1 87.06 265 ASN A O 1
ATOM 2042 N N . GLU A 1 266 ? 9.328 27.922 10.367 1 82.75 266 GLU A N 1
ATOM 2043 C CA . GLU A 1 266 ? 9.539 26.516 10.039 1 82.75 266 GLU A CA 1
ATOM 2044 C C . GLU A 1 266 ? 9.281 25.625 11.242 1 82.75 266 GLU A C 1
ATOM 2046 O O . GLU A 1 266 ? 8.742 24.516 11.102 1 82.75 266 GLU A O 1
ATOM 2051 N N . ALA A 1 267 ? 9.688 26.062 12.328 1 86.94 267 ALA A N 1
ATOM 2052 C CA . ALA A 1 267 ? 9.508 25.266 13.539 1 86.94 267 ALA A CA 1
ATOM 2053 C C . ALA A 1 267 ? 8.031 25.062 13.859 1 86.94 267 ALA A C 1
ATOM 2055 O O . ALA A 1 267 ? 7.602 23.969 14.203 1 86.94 267 ALA A O 1
ATOM 2056 N N . ILE A 1 268 ? 7.246 26.094 13.711 1 90 268 ILE A N 1
ATOM 2057 C CA . ILE A 1 268 ? 5.812 26.016 13.969 1 90 268 ILE A CA 1
ATOM 2058 C C . ILE A 1 268 ? 5.145 25.141 12.922 1 90 268 ILE A C 1
ATOM 2060 O O . ILE A 1 268 ? 4.324 24.281 13.258 1 90 268 ILE A O 1
ATOM 2064 N N . GLN A 1 269 ? 5.578 25.344 11.75 1 86 269 GLN A N 1
ATOM 2065 C CA . GLN A 1 269 ? 5.016 24.547 10.656 1 86 269 GLN A CA 1
ATOM 2066 C C . GLN A 1 269 ? 5.301 23.062 10.836 1 86 269 GLN A C 1
ATOM 2068 O O . GLN A 1 269 ? 4.426 22.234 10.617 1 86 269 GLN A O 1
ATOM 2073 N N . ALA A 1 270 ? 6.496 22.766 11.203 1 84 270 ALA A N 1
ATOM 2074 C CA . ALA A 1 270 ? 6.879 21.391 11.445 1 84 270 ALA A CA 1
ATOM 2075 C C . ALA A 1 270 ? 6.055 20.781 12.57 1 84 270 ALA A C 1
ATOM 2077 O O . ALA A 1 270 ? 5.602 19.641 12.477 1 84 270 ALA A O 1
ATOM 2078 N N . ALA A 1 271 ? 5.902 21.5 13.578 1 88.31 271 ALA A N 1
ATOM 2079 C CA . ALA A 1 271 ? 5.152 21 14.727 1 88.31 271 ALA A CA 1
ATOM 2080 C C . ALA A 1 271 ? 3.693 20.75 14.359 1 88.31 271 ALA A C 1
ATOM 2082 O O . ALA A 1 271 ? 3.119 19.719 14.758 1 88.31 271 ALA A O 1
ATOM 2083 N N . ILE A 1 272 ? 3.129 21.625 13.609 1 87.62 272 ILE A N 1
ATOM 2084 C CA . ILE A 1 272 ? 1.746 21.453 13.172 1 87.62 272 ILE A CA 1
ATOM 2085 C C . ILE A 1 272 ? 1.633 20.234 12.266 1 87.62 272 ILE A C 1
ATOM 2087 O O . ILE A 1 272 ? 0.716 19.422 12.422 1 87.62 272 ILE A O 1
ATOM 2091 N N . SER A 1 273 ? 2.539 20.125 11.391 1 81.75 273 SER A N 1
ATOM 2092 C CA . SER A 1 273 ? 2.547 18.984 10.492 1 81.75 273 SER A CA 1
ATOM 2093 C C . SER A 1 273 ? 2.621 17.672 11.266 1 81.75 273 SER A C 1
ATOM 2095 O O . SER A 1 273 ? 1.883 16.719 10.969 1 81.75 273 SER A O 1
ATOM 2097 N N . ARG A 1 274 ? 3.467 17.656 12.203 1 82.94 274 ARG A N 1
ATOM 2098 C CA . ARG A 1 274 ? 3.613 16.469 13.023 1 82.94 274 ARG A CA 1
ATOM 2099 C C . ARG A 1 274 ? 2.309 16.125 13.742 1 82.94 274 ARG A C 1
ATOM 2101 O O . ARG A 1 274 ? 1.913 14.961 13.812 1 82.94 274 ARG A O 1
ATOM 2108 N N . ALA A 1 275 ? 1.742 17.078 14.203 1 83 275 ALA A N 1
ATOM 2109 C CA . ALA A 1 275 ? 0.5 16.875 14.945 1 83 275 ALA A CA 1
ATOM 2110 C C . ALA A 1 275 ? -0.594 16.328 14.039 1 83 275 ALA A C 1
ATOM 2112 O O . ALA A 1 275 ? -1.405 15.5 14.477 1 83 275 ALA A O 1
ATOM 2113 N N . VAL A 1 276 ? -0.597 16.781 12.852 1 79 276 VAL A N 1
ATOM 2114 C CA . VAL A 1 276 ? -1.657 16.422 11.914 1 79 276 VAL A CA 1
ATOM 2115 C C . VAL A 1 276 ? -1.407 15.023 11.367 1 79 276 VAL A C 1
ATOM 2117 O O . VAL A 1 276 ? -2.34 14.227 11.227 1 79 276 VAL A O 1
ATOM 2120 N N . PHE A 1 277 ? -0.217 14.711 11.086 1 73.69 277 PHE A N 1
ATOM 2121 C CA . PHE A 1 277 ? 0.068 13.508 10.312 1 73.69 277 PHE A CA 1
ATOM 2122 C C . PHE A 1 277 ? 0.462 12.359 11.234 1 73.69 277 PHE A C 1
ATOM 2124 O O . PHE A 1 277 ? 0.542 11.211 10.797 1 73.69 277 PHE A O 1
ATOM 2131 N N . MET A 1 278 ? 0.743 12.648 12.445 1 70.31 278 MET A N 1
ATOM 2132 C CA . MET A 1 278 ? 1.032 11.57 13.391 1 70.31 278 MET A CA 1
ATOM 2133 C C . MET A 1 278 ? -0.222 10.758 13.688 1 70.31 278 MET A C 1
ATOM 2135 O O . MET A 1 278 ? -1.311 11.312 13.828 1 70.31 278 MET A O 1
ATOM 2139 N N . PRO A 1 279 ? 0.006 9.367 13.531 1 62.94 279 PRO A N 1
ATOM 2140 C CA . PRO A 1 279 ? -1.134 8.523 13.898 1 62.94 279 PRO A CA 1
ATOM 2141 C C . PRO A 1 279 ? -1.668 8.828 15.297 1 62.94 279 PRO A C 1
ATOM 2143 O O . PRO A 1 279 ? -0.893 9.141 16.203 1 62.94 279 PRO A O 1
ATOM 2146 N N . SER A 1 280 ? -2.98 9.219 15.367 1 59.97 280 SER A N 1
ATOM 2147 C CA . SER A 1 280 ? -3.617 9.398 16.672 1 59.97 280 SER A CA 1
ATOM 2148 C C . SER A 1 280 ? -3.957 8.055 17.312 1 59.97 280 SER A C 1
ATOM 2150 O O . SER A 1 280 ? -4.27 7.09 16.609 1 59.97 280 SER A O 1
ATOM 2152 N N . PRO A 1 281 ? -3.5 7.902 18.594 1 50.16 281 PRO A N 1
ATOM 2153 C CA . PRO A 1 281 ? -3.932 6.656 19.234 1 50.16 281 PRO A CA 1
ATOM 2154 C C . PRO A 1 281 ? -5.41 6.355 19 1 50.16 281 PRO A C 1
ATOM 2156 O O . PRO A 1 281 ? -6.23 7.273 18.953 1 50.16 281 PRO A O 1
ATOM 2159 N N . VAL A 1 282 ? -5.746 5.34 18.094 1 44.66 282 VAL A N 1
ATOM 2160 C CA . VAL A 1 282 ? -7.133 4.914 17.938 1 44.66 282 VAL A CA 1
ATOM 2161 C C . VAL A 1 282 ? -7.773 4.723 19.312 1 44.66 282 VAL A C 1
ATOM 2163 O O . VAL A 1 282 ? -7.242 3.996 20.156 1 44.66 282 VAL A O 1
ATOM 2166 N N . ALA A 1 283 ? -8.555 5.629 19.797 1 35.28 283 ALA A N 1
ATOM 2167 C CA . ALA A 1 283 ? -9.344 5.324 20.984 1 35.28 283 ALA A CA 1
ATOM 2168 C C . ALA A 1 283 ? -9.984 3.943 20.875 1 35.28 283 ALA A C 1
ATOM 2170 O O . ALA A 1 283 ? -10.633 3.627 19.875 1 35.28 283 ALA A O 1
ATOM 2171 N N . LEU A 1 284 ? -9.359 2.863 21.344 1 28.53 284 LEU A N 1
ATOM 2172 C CA . LEU A 1 284 ? -10.164 1.668 21.547 1 28.53 284 LEU A CA 1
ATOM 2173 C C . LEU A 1 284 ? -11.562 2.037 22.047 1 28.53 284 LEU A C 1
ATOM 2175 O O . LEU A 1 284 ? -11.695 2.787 23.016 1 28.53 284 LEU A O 1
ATOM 2179 N N . ALA A 1 285 ? -12.539 2.09 21.141 1 28.27 285 ALA A N 1
ATOM 2180 C CA . ALA A 1 285 ? -13.859 1.983 21.734 1 28.27 285 ALA A CA 1
ATOM 2181 C C . ALA A 1 285 ? -13.938 0.785 22.688 1 28.27 285 ALA A C 1
ATOM 2183 O O . ALA A 1 285 ? -13.406 -0.285 22.375 1 28.27 285 ALA A O 1
ATOM 2184 N N . MET B 1 1 ? 51.688 29.297 15.859 1 22.41 1 MET B N 1
ATOM 2185 C CA . MET B 1 1 ? 50.938 30.531 15.828 1 22.41 1 MET B CA 1
ATOM 2186 C C . MET B 1 1 ? 49.531 30.312 15.266 1 22.41 1 MET B C 1
ATOM 2188 O O . MET B 1 1 ? 48.562 30.859 15.781 1 22.41 1 MET B O 1
ATOM 2192 N N . ASN B 1 2 ? 49.406 29.797 13.984 1 24.78 2 ASN B N 1
ATOM 2193 C CA . ASN B 1 2 ? 48.375 30.312 13.109 1 24.78 2 ASN B CA 1
ATOM 2194 C C . ASN B 1 2 ? 47 29.672 13.406 1 24.78 2 ASN B C 1
ATOM 2196 O O . ASN B 1 2 ? 46.844 28.469 13.242 1 24.78 2 ASN B O 1
ATOM 2200 N N . GLN B 1 3 ? 46.344 30.219 14.414 1 23.81 3 GLN B N 1
ATOM 2201 C CA . GLN B 1 3 ? 45.031 29.969 14.953 1 23.81 3 GLN B CA 1
ATOM 2202 C C . GLN B 1 3 ? 43.969 29.969 13.852 1 23.81 3 GLN B C 1
ATOM 2204 O O . GLN B 1 3 ? 43.656 31.031 13.281 1 23.81 3 GLN B O 1
ATOM 2209 N N . ALA B 1 4 ? 44.062 28.859 13.008 1 33.16 4 ALA B N 1
ATOM 2210 C CA . ALA B 1 4 ? 43.188 28.656 11.844 1 33.16 4 ALA B CA 1
ATOM 2211 C C . ALA B 1 4 ? 41.75 29.109 12.125 1 33.16 4 ALA B C 1
ATOM 2213 O O . ALA B 1 4 ? 41.188 28.719 13.141 1 33.16 4 ALA B O 1
ATOM 2214 N N . ASP B 1 5 ? 41.344 30.297 11.672 1 24.36 5 ASP B N 1
ATOM 2215 C CA . ASP B 1 5 ? 40.125 31.094 11.656 1 24.36 5 ASP B CA 1
ATOM 2216 C C . ASP B 1 5 ? 38.906 30.219 11.289 1 24.36 5 ASP B C 1
ATOM 2218 O O . ASP B 1 5 ? 38.812 29.75 10.156 1 24.36 5 ASP B O 1
ATOM 2222 N N . ARG B 1 6 ? 38.5 29.297 12.203 1 33.66 6 ARG B N 1
ATOM 2223 C CA . ARG B 1 6 ? 37.344 28.453 11.977 1 33.66 6 ARG B CA 1
ATOM 2224 C C . ARG B 1 6 ? 36.156 29.281 11.484 1 33.66 6 ARG B C 1
ATOM 2226 O O . ARG B 1 6 ? 35.781 30.281 12.109 1 33.66 6 ARG B O 1
ATOM 2233 N N . PRO B 1 7 ? 35.938 29.172 10.133 1 33.75 7 PRO B N 1
ATOM 2234 C CA . PRO B 1 7 ? 34.906 30.062 9.578 1 33.75 7 PRO B CA 1
ATOM 2235 C C . PRO B 1 7 ? 33.625 30.078 10.414 1 33.75 7 PRO B C 1
ATOM 2237 O O . PRO B 1 7 ? 33.344 29.109 11.125 1 33.75 7 PRO B O 1
ATOM 2240 N N . ALA B 1 8 ? 33.125 31.297 10.758 1 36.34 8 ALA B N 1
ATOM 2241 C CA . ALA B 1 8 ? 31.938 31.6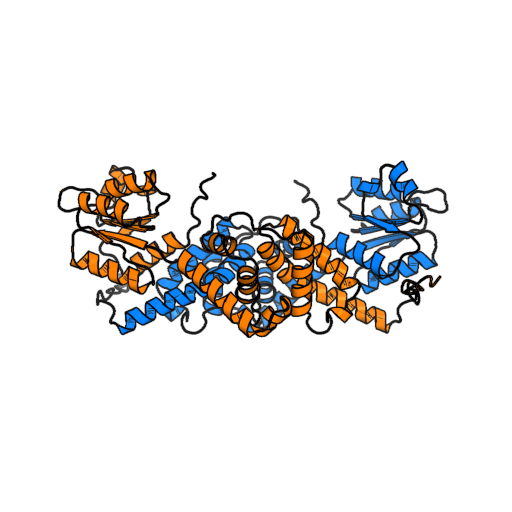88 11.516 1 36.34 8 ALA B CA 1
ATOM 2242 C C . ALA B 1 8 ? 30.703 30.922 11.055 1 36.34 8 ALA B C 1
ATOM 2244 O O . ALA B 1 8 ? 30.547 30.641 9.859 1 36.34 8 ALA B O 1
ATOM 2245 N N . PRO B 1 9 ? 30.156 30.125 11.953 1 32.12 9 PRO B N 1
ATOM 2246 C CA . PRO B 1 9 ? 28.922 29.375 11.703 1 32.12 9 PRO B CA 1
ATOM 2247 C C . PRO B 1 9 ? 27.844 30.219 11.023 1 32.12 9 PRO B C 1
ATOM 2249 O O . PRO B 1 9 ? 27.828 31.438 11.172 1 32.12 9 PRO B O 1
ATOM 2252 N N . PHE B 1 10 ? 27.5 29.938 9.781 1 31.88 10 PHE B N 1
ATOM 2253 C CA . PHE B 1 10 ? 26.469 30.594 8.977 1 31.88 10 PHE B CA 1
ATOM 2254 C C . PHE B 1 10 ? 25.297 31.031 9.852 1 31.88 10 PHE B C 1
ATOM 2256 O O . PHE B 1 10 ? 24.594 30.188 10.406 1 31.88 10 PHE B O 1
ATOM 2263 N N . GLY B 1 11 ? 25.406 32.094 10.641 1 28.3 11 GLY B N 1
ATOM 2264 C CA . GLY B 1 11 ? 24.281 32.75 11.312 1 28.3 11 GLY B CA 1
ATOM 2265 C C . GLY B 1 11 ? 23.094 32.969 10.406 1 28.3 11 GLY B C 1
ATOM 2266 O O . GLY B 1 11 ? 22.984 34 9.742 1 28.3 11 GLY B O 1
ATOM 2267 N N . ALA B 1 12 ? 22.516 31.984 9.789 1 34.41 12 ALA B N 1
ATOM 2268 C CA . ALA B 1 12 ? 21.297 32.344 9.078 1 34.41 12 ALA B CA 1
ATOM 2269 C C . ALA B 1 12 ? 20.406 33.281 9.93 1 34.41 12 ALA B C 1
ATOM 2271 O O . ALA B 1 12 ? 19.953 32.875 11 1 34.41 12 ALA B O 1
ATOM 2272 N N . GLU B 1 13 ? 20.641 34.438 9.961 1 32.94 13 GLU B N 1
ATOM 2273 C CA . GLU B 1 13 ? 19.672 35.406 10.43 1 32.94 13 GLU B CA 1
ATOM 2274 C C . GLU B 1 13 ? 18.266 35.094 9.906 1 32.94 13 GLU B C 1
ATOM 2276 O O . GLU B 1 13 ? 18.031 35.125 8.695 1 32.94 13 GLU B O 1
ATOM 2281 N N . GLY B 1 14 ? 17.562 34.125 10.398 1 36.47 14 GLY B N 1
ATOM 2282 C CA . GLY B 1 14 ? 16.172 33.812 10.055 1 36.47 14 GLY B CA 1
ATOM 2283 C C . GLY B 1 14 ? 15.305 35.062 9.906 1 36.47 14 GLY B C 1
ATOM 2284 O O . GLY B 1 14 ? 15.133 35.812 10.867 1 36.47 14 GLY B O 1
ATOM 2285 N N . ARG B 1 15 ? 15.375 35.719 8.789 1 40.47 15 ARG B N 1
ATOM 2286 C CA . ARG B 1 15 ? 14.547 36.875 8.422 1 40.47 15 ARG B CA 1
ATOM 2287 C C . ARG B 1 15 ? 13.102 36.656 8.875 1 40.47 15 ARG B C 1
ATOM 2289 O O . ARG B 1 15 ? 12.461 35.688 8.516 1 40.47 15 ARG B O 1
ATOM 2296 N N . THR B 1 16 ? 12.68 37.125 10.016 1 43.59 16 THR B N 1
ATOM 2297 C CA . THR B 1 16 ? 11.422 37.25 10.734 1 43.59 16 THR B CA 1
ATOM 2298 C C . THR B 1 16 ? 10.398 38.031 9.898 1 43.59 16 THR B C 1
ATOM 2300 O O . THR B 1 16 ? 9.445 38.594 10.438 1 43.59 16 THR B O 1
ATOM 2303 N N . ASP B 1 17 ? 10.719 38.438 8.648 1 44.03 17 ASP B N 1
ATOM 2304 C CA . ASP B 1 17 ? 9.695 39.25 7.992 1 44.03 17 ASP B CA 1
ATOM 2305 C C . ASP B 1 17 ? 8.43 38.438 7.738 1 44.03 17 ASP B C 1
ATOM 2307 O O . ASP B 1 17 ? 8.508 37.281 7.336 1 44.03 17 ASP B O 1
ATOM 2311 N N . PRO B 1 18 ? 7.25 38.938 8.227 1 50.38 18 PRO B N 1
ATOM 2312 C CA . PRO B 1 18 ? 5.973 38.281 7.938 1 50.38 18 PRO B CA 1
ATOM 2313 C C . PRO B 1 18 ? 5.797 37.938 6.453 1 50.38 18 PRO B C 1
ATOM 2315 O O . PRO B 1 18 ? 6.281 38.688 5.598 1 50.38 18 PRO B O 1
ATOM 2318 N N . PRO B 1 19 ? 5.668 36.719 6.227 1 51.97 19 PRO B N 1
ATOM 2319 C CA . PRO B 1 19 ? 5.531 36.406 4.801 1 51.97 19 PRO B CA 1
ATOM 2320 C C . PRO B 1 19 ? 4.547 37.344 4.094 1 51.97 19 PRO B C 1
ATOM 2322 O O . PRO B 1 19 ? 3.576 37.781 4.703 1 51.97 19 PRO B O 1
ATOM 2325 N N . THR B 1 20 ? 4.98 37.906 3.016 1 58.47 20 THR B N 1
ATOM 2326 C CA . THR B 1 20 ? 4.129 38.688 2.127 1 58.47 20 THR B CA 1
ATOM 2327 C C . THR B 1 20 ? 2.945 37.844 1.639 1 58.47 20 THR B C 1
ATOM 2329 O O . THR B 1 20 ? 2.98 36.625 1.692 1 58.47 20 THR B O 1
ATOM 2332 N N . GLY B 1 21 ? 1.7 38.469 1.398 1 55.72 21 GLY B N 1
ATOM 2333 C CA . GLY B 1 21 ? 0.502 37.875 0.846 1 55.72 21 GLY B CA 1
ATOM 2334 C C . GLY B 1 21 ? 0.8 36.781 -0.183 1 55.72 21 GLY B C 1
ATOM 2335 O O . GLY B 1 21 ? 0.119 35.781 -0.231 1 55.72 21 GLY B O 1
ATOM 2336 N N . ALA B 1 22 ? 1.785 37.094 -1.013 1 59.06 22 ALA B N 1
ATOM 2337 C CA . ALA B 1 22 ? 2.229 36.156 -2.031 1 59.06 22 ALA B CA 1
ATOM 2338 C C . ALA B 1 22 ? 2.848 34.906 -1.396 1 59.06 22 ALA B C 1
ATOM 2340 O O . ALA B 1 22 ? 2.59 33.781 -1.831 1 59.06 22 ALA B O 1
ATOM 2341 N N . GLU B 1 23 ? 3.543 35.062 -0.351 1 58.84 23 GLU B N 1
ATOM 2342 C CA . GLU B 1 23 ? 4.188 33.969 0.348 1 58.84 23 GLU B CA 1
ATOM 2343 C C . GLU B 1 23 ? 3.156 33.062 1.033 1 58.84 23 GLU B C 1
ATOM 2345 O O . GLU B 1 23 ? 3.307 31.844 1.058 1 58.84 23 GLU B O 1
ATOM 2350 N N . GLU B 1 24 ? 2.084 33.719 1.46 1 62.31 24 GLU B N 1
ATOM 2351 C CA . GLU B 1 24 ? 0.994 33 2.105 1 62.31 24 GLU B CA 1
ATOM 2352 C C . GLU B 1 24 ? 0.313 32.031 1.13 1 62.31 24 GLU B C 1
ATOM 2354 O O . GLU B 1 24 ? 0.009 30.891 1.481 1 62.31 24 GLU B O 1
ATOM 2359 N N . ARG B 1 25 ? 0.086 32.562 0.011 1 61.5 25 ARG B N 1
ATOM 2360 C CA . ARG B 1 25 ? -0.568 31.766 -1.016 1 61.5 25 ARG B CA 1
ATOM 2361 C C . ARG B 1 25 ? 0.307 30.578 -1.43 1 61.5 25 ARG B C 1
ATOM 2363 O O . ARG B 1 25 ? -0.194 29.484 -1.659 1 61.5 25 ARG B O 1
ATOM 2370 N N . VAL B 1 26 ? 1.544 30.906 -1.384 1 61.09 26 VAL B N 1
ATOM 2371 C CA . VAL B 1 26 ? 2.488 29.875 -1.828 1 61.09 26 VAL B CA 1
ATOM 2372 C C . VAL B 1 26 ? 2.553 28.75 -0.801 1 61.09 26 VAL B C 1
ATOM 2374 O O . VAL B 1 26 ? 2.586 27.578 -1.165 1 61.09 26 VAL B O 1
ATOM 2377 N N . MET B 1 27 ? 2.49 29.078 0.44 1 63.03 27 MET B N 1
ATOM 2378 C CA . MET B 1 27 ? 2.594 28.062 1.491 1 63.03 27 MET B CA 1
ATOM 2379 C C . MET B 1 27 ? 1.336 27.203 1.542 1 63.03 27 MET B C 1
ATOM 2381 O O . MET B 1 27 ? 1.41 26 1.815 1 63.03 27 MET B O 1
ATOM 2385 N N . ARG B 1 28 ? 0.209 27.906 1.296 1 64.12 28 ARG B N 1
ATOM 2386 C CA . ARG B 1 28 ? -1.05 27.172 1.257 1 64.12 28 ARG B CA 1
ATOM 2387 C C . ARG B 1 28 ? -1.038 26.125 0.145 1 64.12 28 ARG B C 1
ATOM 2389 O O . ARG B 1 28 ? -1.531 25.016 0.329 1 64.12 28 ARG B O 1
ATOM 2396 N N . VAL B 1 29 ? -0.466 26.594 -0.889 1 62.22 29 VAL B N 1
ATOM 2397 C CA . VAL B 1 29 ? -0.386 25.703 -2.047 1 62.22 29 VAL B CA 1
ATOM 2398 C C . VAL B 1 29 ? 0.53 24.531 -1.733 1 62.22 29 VAL B C 1
ATOM 2400 O O . VAL B 1 29 ? 0.209 23.375 -2.057 1 62.22 29 VAL B O 1
ATOM 2403 N N . TYR B 1 30 ? 1.583 24.828 -0.957 1 64.19 30 TYR B N 1
ATOM 2404 C CA . TYR B 1 30 ? 2.541 23.781 -0.628 1 64.19 30 TYR B CA 1
ATOM 2405 C C . TYR B 1 30 ? 1.915 22.734 0.296 1 64.19 30 TYR B C 1
ATOM 2407 O O . TYR B 1 30 ? 2.102 21.531 0.104 1 64.19 30 TYR B O 1
ATOM 2415 N N . ALA B 1 31 ? 1.208 23.281 1.149 1 68 31 ALA B N 1
ATOM 2416 C CA . ALA B 1 31 ? 0.594 22.359 2.109 1 68 31 ALA B CA 1
ATOM 2417 C C . ALA B 1 31 ? -0.441 21.469 1.433 1 68 31 ALA B C 1
ATOM 2419 O O . ALA B 1 31 ? -0.491 20.266 1.687 1 68 31 ALA B O 1
ATOM 2420 N N . ARG B 1 32 ? -1.133 22.078 0.546 1 68.12 32 ARG B N 1
ATOM 2421 C CA . ARG B 1 32 ? -2.154 21.312 -0.167 1 68.12 32 ARG B CA 1
ATOM 2422 C C . ARG B 1 32 ? -1.524 20.266 -1.062 1 68.12 32 ARG B C 1
ATOM 2424 O O . ARG B 1 32 ? -2.02 19.141 -1.143 1 68.12 32 ARG B O 1
ATOM 2431 N N . GLN B 1 33 ? -0.477 20.672 -1.714 1 70.69 33 GLN B N 1
ATOM 2432 C CA . GLN B 1 33 ? 0.219 19.734 -2.59 1 70.69 33 GLN B CA 1
ATOM 2433 C C . GLN B 1 33 ? 0.814 18.562 -1.796 1 70.69 33 GLN B C 1
ATOM 2435 O O . GLN B 1 33 ? 0.806 17.422 -2.256 1 70.69 33 GLN B O 1
ATOM 2440 N N . LEU B 1 34 ? 1.301 18.922 -0.668 1 74.94 34 LEU B N 1
ATOM 2441 C CA . LEU B 1 34 ? 1.878 17.875 0.172 1 74.94 34 LEU B CA 1
ATOM 2442 C C . LEU B 1 34 ? 0.813 16.875 0.603 1 74.94 34 LEU B C 1
ATOM 2444 O O . LEU B 1 34 ? 1.063 15.664 0.623 1 74.94 34 LEU B O 1
ATOM 2448 N N . TYR B 1 35 ? -0.35 17.438 0.794 1 71.62 35 TYR B N 1
ATOM 2449 C CA . TYR B 1 35 ? -1.443 16.562 1.214 1 71.62 35 TYR B CA 1
ATOM 2450 C C . TYR B 1 35 ? -1.813 15.586 0.109 1 71.62 35 TYR B C 1
ATOM 2452 O O . TYR B 1 35 ? -2.154 14.43 0.384 1 71.62 35 TYR B O 1
ATOM 2460 N N . ASP B 1 36 ? -1.622 16.031 -1.059 1 74.94 36 ASP B N 1
ATOM 2461 C CA . ASP B 1 36 ? -1.966 15.188 -2.201 1 74.94 36 ASP B CA 1
ATOM 2462 C C . ASP B 1 36 ? -0.965 14.047 -2.365 1 74.94 36 ASP B C 1
ATOM 2464 O O . ASP B 1 36 ? -1.271 13.031 -2.996 1 74.94 36 ASP B O 1
ATOM 2468 N N . HIS B 1 37 ? 0.164 14.172 -1.774 1 80.88 37 HIS B N 1
ATOM 2469 C CA . HIS B 1 37 ? 1.22 13.18 -1.954 1 80.88 37 HIS B CA 1
ATOM 2470 C C . HIS B 1 37 ? 1.27 12.211 -0.78 1 80.88 37 HIS B C 1
ATOM 2472 O O . HIS B 1 37 ? 1.952 11.188 -0.846 1 80.88 37 HIS B O 1
ATOM 2478 N N . LEU B 1 38 ? 0.549 12.516 0.199 1 83.06 38 LEU B N 1
ATOM 2479 C CA . LEU B 1 38 ? 0.686 11.766 1.44 1 83.06 38 LEU B CA 1
ATOM 2480 C C . LEU B 1 38 ? 0.31 10.297 1.232 1 83.06 38 LEU B C 1
ATOM 2482 O O . LEU B 1 38 ? 1.01 9.398 1.706 1 83.06 38 LEU B O 1
ATOM 2486 N N . PRO B 1 39 ? -0.72 10.039 0.475 1 79.69 39 PRO B N 1
ATOM 2487 C CA . PRO B 1 39 ? -1.083 8.625 0.326 1 79.69 39 PRO B CA 1
ATOM 2488 C C . PRO B 1 39 ? 0.016 7.801 -0.339 1 79.69 39 PRO B C 1
ATOM 2490 O O . PRO B 1 39 ? 0.297 6.68 0.091 1 79.69 39 PRO B O 1
ATOM 2493 N N . TYR B 1 40 ? 0.625 8.297 -1.329 1 83.25 40 TYR B N 1
ATOM 2494 C CA . TYR B 1 40 ? 1.67 7.523 -1.99 1 83.25 40 TYR B CA 1
ATOM 2495 C C . TYR B 1 40 ? 2.932 7.469 -1.136 1 83.25 40 TYR B C 1
ATOM 2497 O O . TYR B 1 40 ? 3.629 6.449 -1.114 1 83.25 40 TYR B O 1
ATOM 2505 N N . LEU B 1 41 ? 3.215 8.531 -0.406 1 89.25 41 LEU B N 1
ATOM 2506 C CA . LEU B 1 41 ? 4.367 8.523 0.491 1 89.25 41 LEU B CA 1
ATOM 2507 C C . LEU B 1 41 ? 4.191 7.484 1.593 1 89.25 41 LEU B C 1
ATOM 2509 O O . LEU B 1 41 ? 5.133 6.766 1.932 1 89.25 41 LEU B O 1
ATOM 2513 N N . ARG B 1 42 ? 3.021 7.422 2.061 1 87.88 42 ARG B N 1
ATOM 2514 C CA . ARG B 1 42 ? 2.732 6.457 3.119 1 87.88 42 ARG B CA 1
ATOM 2515 C C . ARG B 1 42 ? 2.873 5.027 2.609 1 87.88 42 ARG B C 1
ATOM 2517 O O . ARG B 1 42 ? 3.461 4.176 3.281 1 87.88 42 ARG B O 1
ATOM 2524 N N . ARG B 1 43 ? 2.352 4.82 1.456 1 85.88 43 ARG B N 1
ATOM 2525 C CA . ARG B 1 43 ? 2.438 3.488 0.866 1 85.88 43 ARG B CA 1
ATOM 2526 C C . ARG B 1 43 ? 3.891 3.062 0.679 1 85.88 43 ARG B C 1
ATOM 2528 O O . ARG B 1 43 ? 4.262 1.94 1.022 1 85.88 43 ARG B O 1
ATOM 2535 N N . TYR B 1 44 ? 4.617 3.869 0.121 1 90.62 44 TYR B N 1
ATOM 2536 C CA . TYR B 1 44 ? 6.023 3.566 -0.12 1 90.62 44 TYR B CA 1
ATOM 2537 C C . TYR B 1 44 ? 6.773 3.381 1.193 1 90.62 44 TYR B C 1
ATOM 2539 O O . TYR B 1 44 ? 7.562 2.445 1.337 1 90.62 44 TYR B O 1
ATOM 2547 N N . ALA B 1 45 ? 6.543 4.297 2.078 1 91.75 45 ALA B N 1
ATOM 2548 C CA . ALA B 1 45 ? 7.234 4.223 3.361 1 91.75 45 ALA B CA 1
ATOM 2549 C C . ALA B 1 45 ? 6.922 2.916 4.082 1 91.75 45 ALA B C 1
ATOM 2551 O O . ALA B 1 45 ? 7.812 2.299 4.676 1 91.75 45 ALA B O 1
ATOM 2552 N N . ARG B 1 46 ? 5.684 2.539 4.047 1 86.62 46 ARG B N 1
ATOM 2553 C CA . ARG B 1 46 ? 5.301 1.281 4.68 1 86.62 46 ARG B CA 1
ATOM 2554 C C . ARG B 1 46 ? 5.969 0.095 3.992 1 86.62 46 ARG B C 1
ATOM 2556 O O . ARG B 1 46 ? 6.406 -0.846 4.656 1 86.62 46 ARG B O 1
ATOM 2563 N N . ALA B 1 47 ? 6.023 0.139 2.732 1 87.69 47 ALA B N 1
ATOM 2564 C CA . ALA B 1 47 ? 6.711 -0.914 1.99 1 87.69 47 ALA B CA 1
ATOM 2565 C C . ALA B 1 47 ? 8.211 -0.894 2.271 1 87.69 47 ALA B C 1
ATOM 2567 O O . ALA B 1 47 ? 8.828 -1.946 2.447 1 87.69 47 ALA B O 1
ATOM 2568 N N . LEU B 1 48 ? 8.781 0.262 2.281 1 90.81 48 LEU B N 1
ATOM 2569 C CA . LEU B 1 48 ? 10.211 0.452 2.498 1 90.81 48 LEU B CA 1
ATOM 2570 C C . LEU B 1 48 ? 10.625 -0.067 3.871 1 90.81 48 LEU B C 1
ATOM 2572 O O . LEU B 1 48 ? 11.617 -0.789 3.992 1 90.81 48 LEU B O 1
ATOM 2576 N N . THR B 1 49 ? 9.828 0.197 4.828 1 89.5 49 THR B N 1
ATOM 2577 C CA . THR B 1 49 ? 10.18 -0.167 6.199 1 89.5 49 THR B CA 1
ATOM 2578 C C . THR B 1 49 ? 9.688 -1.571 6.527 1 89.5 49 THR B C 1
ATOM 2580 O O . THR B 1 49 ? 10.18 -2.207 7.461 1 89.5 49 THR B O 1
ATOM 2583 N N . GLY B 1 50 ? 8.594 -1.98 5.887 1 83 50 GLY B N 1
ATOM 2584 C CA . GLY B 1 50 ? 7.992 -3.275 6.152 1 83 50 GLY B CA 1
ATOM 2585 C C . GLY B 1 50 ? 7.004 -3.248 7.305 1 83 50 GLY B C 1
ATOM 2586 O O . GLY B 1 50 ? 6.543 -4.297 7.758 1 83 50 GLY B O 1
ATOM 2587 N N . ALA B 1 51 ? 6.707 -2.096 7.801 1 82.94 51 ALA B N 1
ATOM 2588 C CA . ALA B 1 51 ? 5.805 -1.955 8.945 1 82.94 51 ALA B CA 1
ATOM 2589 C C . ALA B 1 51 ? 4.98 -0.675 8.836 1 82.94 51 ALA B C 1
ATOM 2591 O O . ALA B 1 51 ? 5.488 0.364 8.406 1 82.94 51 ALA B O 1
ATOM 2592 N N . THR B 1 52 ? 3.721 -0.816 9.258 1 82.19 52 THR B N 1
ATOM 2593 C CA . THR B 1 52 ? 2.801 0.311 9.164 1 82.19 52 THR B CA 1
ATOM 2594 C C . THR B 1 52 ? 3.248 1.451 10.07 1 82.19 52 THR B C 1
ATOM 2596 O O . THR B 1 52 ? 3.416 2.586 9.617 1 82.19 52 THR B O 1
ATOM 2599 N N . GLU B 1 53 ? 3.537 1.208 11.305 1 83.62 53 GLU B N 1
ATOM 2600 C CA . GLU B 1 53 ? 3.861 2.246 12.281 1 83.62 53 GLU B CA 1
ATOM 2601 C C . GLU B 1 53 ? 5.176 2.938 11.93 1 83.62 53 GLU B C 1
ATOM 2603 O O . GLU B 1 53 ? 5.262 4.168 11.945 1 83.62 53 GLU B O 1
ATOM 2608 N N . ARG B 1 54 ? 6.16 2.146 11.617 1 87.31 54 ARG B N 1
ATOM 2609 C CA . ARG B 1 54 ? 7.457 2.707 11.258 1 87.31 54 ARG B CA 1
ATOM 2610 C C . ARG B 1 54 ? 7.363 3.527 9.977 1 87.31 54 ARG B C 1
ATOM 2612 O O . ARG B 1 54 ? 7.973 4.594 9.867 1 87.31 54 ARG B O 1
ATOM 2619 N N . GLY B 1 55 ? 6.633 3.031 9.055 1 90.88 55 GLY B N 1
ATOM 2620 C CA . GLY B 1 55 ? 6.418 3.752 7.809 1 90.88 55 GLY B CA 1
ATOM 2621 C C . GLY B 1 55 ? 5.719 5.086 8.008 1 90.88 55 GLY B C 1
ATOM 2622 O O . GLY B 1 55 ? 6.133 6.098 7.438 1 90.88 55 GLY B O 1
ATOM 2623 N N . ASP B 1 56 ? 4.734 5.078 8.812 1 87.25 56 ASP B N 1
ATOM 2624 C CA . ASP B 1 56 ? 3.994 6.312 9.07 1 87.25 56 ASP B CA 1
ATOM 2625 C C . ASP B 1 56 ? 4.863 7.332 9.805 1 87.25 56 ASP B C 1
ATOM 2627 O O . ASP B 1 56 ? 4.766 8.531 9.547 1 87.25 56 ASP B O 1
ATOM 2631 N N . ASP B 1 57 ? 5.633 6.844 10.664 1 87.94 57 ASP B N 1
ATOM 2632 C CA . ASP B 1 57 ? 6.574 7.723 11.352 1 87.94 57 ASP B CA 1
ATOM 2633 C C . ASP B 1 57 ? 7.547 8.367 10.367 1 87.94 57 ASP B C 1
ATOM 2635 O O . ASP B 1 57 ? 7.855 9.555 10.469 1 87.94 57 ASP B O 1
ATOM 2639 N N . LEU B 1 58 ? 8.023 7.566 9.516 1 91.94 58 LEU B N 1
ATOM 2640 C CA . LEU B 1 58 ? 8.945 8.055 8.5 1 91.94 58 LEU B CA 1
ATOM 2641 C C . LEU B 1 58 ? 8.297 9.133 7.645 1 91.94 58 LEU B C 1
ATOM 2643 O O . LEU B 1 58 ? 8.93 10.141 7.324 1 91.94 58 LEU B O 1
ATOM 2647 N N . VAL B 1 59 ? 7.051 8.953 7.301 1 91.12 59 VAL B N 1
ATOM 2648 C CA . VAL B 1 59 ? 6.328 9.93 6.496 1 91.12 59 VAL B CA 1
ATOM 2649 C C . VAL B 1 59 ? 6.152 11.227 7.285 1 91.12 59 VAL B C 1
ATOM 2651 O O . VAL B 1 59 ? 6.289 12.32 6.734 1 91.12 59 VAL B O 1
ATOM 2654 N N . THR B 1 60 ? 5.828 11.078 8.516 1 84.75 60 THR B N 1
ATOM 2655 C CA . THR B 1 60 ? 5.688 12.258 9.359 1 84.75 60 THR B CA 1
ATOM 2656 C C . THR B 1 60 ? 6.969 13.086 9.352 1 84.75 60 THR B C 1
ATOM 2658 O O . THR B 1 60 ? 6.926 14.305 9.156 1 84.75 60 THR B O 1
ATOM 2661 N N . ARG B 1 61 ? 8.039 12.461 9.5 1 88.81 61 ARG B N 1
ATOM 2662 C CA . ARG B 1 61 ? 9.328 13.141 9.469 1 88.81 61 ARG B CA 1
ATOM 2663 C C . ARG B 1 61 ? 9.586 13.766 8.102 1 88.81 61 ARG B C 1
ATOM 2665 O O . ARG B 1 61 ? 10.117 14.875 8.008 1 88.81 61 ARG B O 1
ATOM 2672 N N . CYS B 1 62 ? 9.242 13.055 7.121 1 90.5 62 CYS B N 1
ATOM 2673 C CA . CYS B 1 62 ? 9.406 13.555 5.758 1 90.5 62 CYS B CA 1
ATOM 2674 C C . CYS B 1 62 ? 8.625 14.844 5.551 1 90.5 62 CYS B C 1
ATOM 2676 O O . CYS B 1 62 ? 9.156 15.82 5.02 1 90.5 62 CYS B O 1
ATOM 2678 N N . VAL B 1 63 ? 7.426 14.82 5.977 1 85.38 63 VAL B N 1
ATOM 2679 C CA . VAL B 1 63 ? 6.562 15.984 5.828 1 85.38 63 VAL B CA 1
ATOM 2680 C C . VAL B 1 63 ? 7.133 17.156 6.625 1 85.38 63 VAL B C 1
ATOM 2682 O O . VAL B 1 63 ? 7.141 18.297 6.156 1 85.38 63 VAL B O 1
ATOM 2685 N N . GLU B 1 64 ? 7.609 16.906 7.773 1 83.19 64 GLU B N 1
ATOM 2686 C CA . GLU B 1 64 ? 8.219 17.922 8.609 1 83.19 64 GLU B CA 1
ATOM 2687 C C . GLU B 1 64 ? 9.367 18.625 7.887 1 83.19 64 GLU B C 1
ATOM 2689 O O . GLU B 1 64 ? 9.453 19.859 7.883 1 83.19 64 GLU B O 1
ATOM 2694 N N . VAL B 1 65 ? 10.156 17.828 7.309 1 85.38 65 VAL B N 1
ATOM 2695 C CA . VAL B 1 65 ? 11.336 18.359 6.637 1 85.38 65 VAL B CA 1
ATOM 2696 C C . VAL B 1 65 ? 10.914 19.109 5.371 1 85.38 65 VAL B C 1
ATOM 2698 O O . VAL B 1 65 ? 11.422 20.203 5.082 1 85.38 65 VAL B O 1
ATOM 2701 N N . ALA B 1 66 ? 9.961 18.547 4.656 1 84.38 66 ALA B N 1
ATOM 2702 C CA . ALA B 1 66 ? 9.531 19.125 3.385 1 84.38 66 ALA B CA 1
ATOM 2703 C C . ALA B 1 66 ? 8.883 20.484 3.592 1 84.38 66 ALA B C 1
ATOM 2705 O O . ALA B 1 66 ? 9.047 21.391 2.771 1 84.38 66 ALA B O 1
ATOM 2706 N N . VAL B 1 67 ? 8.156 20.594 4.637 1 77.25 67 VAL B N 1
ATOM 2707 C CA . VAL B 1 67 ? 7.434 21.844 4.883 1 77.25 67 VAL B CA 1
ATOM 2708 C C . VAL B 1 67 ? 8.414 22.938 5.273 1 77.25 67 VAL B C 1
ATOM 2710 O O . VAL B 1 67 ? 8.133 24.125 5.102 1 77.25 67 VAL B O 1
ATOM 2713 N N . MET B 1 68 ? 9.547 22.547 5.824 1 76.81 68 MET B N 1
ATOM 2714 C CA . MET B 1 68 ? 10.57 23.516 6.234 1 76.81 68 MET B CA 1
ATOM 2715 C C . MET B 1 68 ? 11.289 24.094 5.023 1 76.81 68 MET B C 1
ATOM 2717 O O . MET B 1 68 ? 11.844 25.188 5.094 1 76.81 68 MET B O 1
ATOM 2721 N N . ALA B 1 69 ? 11.273 23.359 3.951 1 77.19 69 ALA B N 1
ATOM 2722 C CA . ALA B 1 69 ? 11.93 23.828 2.732 1 77.19 69 ALA B CA 1
ATOM 2723 C C . ALA B 1 69 ? 11.156 23.406 1.491 1 77.19 69 ALA B C 1
ATOM 2725 O O . ALA B 1 69 ? 11.68 22.688 0.638 1 77.19 69 ALA B O 1
ATOM 2726 N N . PRO B 1 70 ? 9.961 23.953 1.309 1 72 70 PRO B N 1
ATOM 2727 C CA . PRO B 1 70 ? 9.07 23.469 0.251 1 72 70 PRO B CA 1
ATOM 2728 C C . PRO B 1 70 ? 9.648 23.672 -1.147 1 72 70 PRO B C 1
ATOM 2730 O O . PRO B 1 70 ? 9.461 22.828 -2.027 1 72 70 PRO B O 1
ATOM 2733 N N . SER B 1 71 ? 10.336 24.719 -1.327 1 72.25 71 SER B N 1
ATOM 2734 C CA . SER B 1 71 ? 10.883 25.016 -2.646 1 72.25 71 SER B CA 1
ATOM 2735 C C . SER B 1 71 ? 11.992 24.031 -3.014 1 72.25 71 SER B C 1
ATOM 2737 O O . SER B 1 71 ? 12.164 23.688 -4.188 1 72.25 71 SER B O 1
ATOM 2739 N N . ARG B 1 72 ? 12.719 23.641 -2.018 1 74.56 72 ARG B N 1
ATOM 2740 C CA . ARG B 1 72 ? 13.797 22.688 -2.246 1 74.56 72 ARG B CA 1
ATOM 2741 C C . ARG B 1 72 ? 13.25 21.375 -2.799 1 74.56 72 ARG B C 1
ATOM 2743 O O . ARG B 1 72 ? 13.93 20.688 -3.562 1 74.56 72 ARG B O 1
ATOM 2750 N N . PHE B 1 73 ? 12.062 21.125 -2.498 1 73.31 73 PHE B N 1
ATOM 2751 C CA . PHE B 1 73 ? 11.523 19.828 -2.861 1 73.31 73 PHE B CA 1
ATOM 2752 C C . PHE B 1 73 ? 10.484 19.953 -3.973 1 73.31 73 PHE B C 1
ATOM 2754 O O . PHE B 1 73 ? 9.812 18.984 -4.316 1 73.31 73 PHE B O 1
ATOM 2761 N N . GLY B 1 74 ? 10.547 21.016 -4.598 1 68.94 74 GLY B N 1
ATOM 2762 C CA . GLY B 1 74 ? 9.695 21.25 -5.758 1 68.94 74 GLY B CA 1
ATOM 2763 C C . GLY B 1 74 ? 8.234 20.953 -5.488 1 68.94 74 GLY B C 1
ATOM 2764 O O . GLY B 1 74 ? 7.527 20.438 -6.355 1 68.94 74 GLY B O 1
ATOM 2765 N N . LEU B 1 75 ? 7.758 21.031 -4.352 1 66 75 LEU B N 1
ATOM 2766 C CA . LEU B 1 75 ? 6.367 20.75 -4.016 1 66 75 LEU B CA 1
ATOM 2767 C C . LEU B 1 75 ? 5.414 21.484 -4.945 1 66 75 LEU B C 1
ATOM 2769 O O . LEU B 1 75 ? 4.301 21.031 -5.195 1 66 75 LEU B O 1
ATOM 2773 N N . GLU B 1 76 ? 5.961 22.484 -5.555 1 62 76 GLU B N 1
ATOM 2774 C CA . GLU B 1 76 ? 5.148 23.234 -6.496 1 62 76 GLU B CA 1
ATOM 2775 C C . GLU B 1 76 ? 4.98 22.484 -7.816 1 62 76 GLU B C 1
ATOM 2777 O O . GLU B 1 76 ? 3.998 22.688 -8.531 1 62 76 GLU B O 1
ATOM 2782 N N . ALA B 1 77 ? 5.93 21.734 -8.219 1 59.5 77 ALA B N 1
ATOM 2783 C CA . ALA B 1 77 ? 5.961 21.125 -9.555 1 59.5 77 ALA B CA 1
ATOM 2784 C C . ALA B 1 77 ? 5.566 19.656 -9.5 1 59.5 77 ALA B C 1
ATOM 2786 O O . ALA B 1 77 ? 5.844 18.906 -10.438 1 59.5 77 ALA B O 1
ATOM 2787 N N . GLY B 1 78 ? 4.871 19.266 -8.672 1 64.19 78 GLY B N 1
ATOM 2788 C CA . GLY B 1 78 ? 4.484 17.875 -8.664 1 64.19 78 GLY B CA 1
ATOM 2789 C C . GLY B 1 78 ? 5.559 16.953 -8.102 1 64.19 78 GLY B C 1
ATOM 2790 O O . GLY B 1 78 ? 6.008 16.031 -8.781 1 64.19 78 GLY B O 1
ATOM 2791 N N . ALA B 1 79 ? 6.047 17.062 -7.02 1 73.88 79 ALA B N 1
ATOM 2792 C CA . ALA B 1 79 ? 7.184 16.797 -6.141 1 73.88 79 ALA B CA 1
ATOM 2793 C C . ALA B 1 79 ? 7.316 15.305 -5.844 1 73.88 79 ALA B C 1
ATOM 2795 O O . ALA B 1 79 ? 7.918 14.914 -4.84 1 73.88 79 ALA B O 1
ATOM 2796 N N . ARG B 1 80 ? 7.148 14.375 -6.852 1 83.12 80 ARG B N 1
ATOM 2797 C CA . ARG B 1 80 ? 7.191 13 -6.379 1 83.12 80 ARG B CA 1
ATOM 2798 C C . ARG B 1 80 ? 8.633 12.539 -6.164 1 83.12 80 ARG B C 1
ATOM 2800 O O . ARG B 1 80 ? 8.969 12.016 -5.098 1 83.12 80 ARG B O 1
ATOM 2807 N N . VAL B 1 81 ? 9.5 12.898 -7.102 1 91.19 81 VAL B N 1
ATOM 2808 C CA . VAL B 1 81 ? 10.859 12.367 -7.082 1 91.19 81 VAL B CA 1
ATOM 2809 C C . VAL B 1 81 ? 11.617 12.938 -5.883 1 91.19 81 VAL B C 1
ATOM 2811 O O . VAL B 1 81 ? 12.188 12.188 -5.086 1 91.19 81 VAL B O 1
ATOM 2814 N N . PRO B 1 82 ? 11.562 14.211 -5.613 1 90.75 82 PRO B N 1
ATOM 2815 C CA . PRO B 1 82 ? 12.289 14.742 -4.457 1 90.75 82 PRO B CA 1
ATOM 2816 C C . PRO B 1 82 ? 11.75 14.227 -3.127 1 90.75 82 PRO B C 1
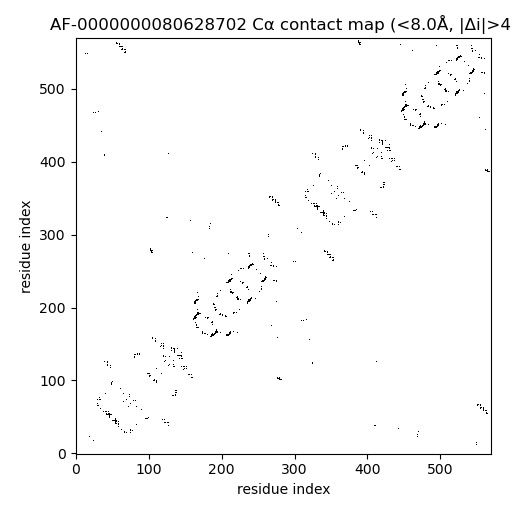ATOM 2818 O O . PRO B 1 82 ? 12.508 14.031 -2.176 1 90.75 82 PRO B O 1
ATOM 2821 N N . LEU B 1 83 ? 10.5 14 -3.047 1 91.5 83 LEU B N 1
ATOM 2822 C CA . LEU B 1 83 ? 9.906 13.516 -1.805 1 91.5 83 LEU B CA 1
ATOM 2823 C C . LEU B 1 83 ? 10.312 12.062 -1.538 1 91.5 83 LEU B C 1
ATOM 2825 O O . LEU B 1 83 ? 10.609 11.703 -0.399 1 91.5 83 LEU B O 1
ATOM 2829 N N . TYR B 1 84 ? 10.312 11.273 -2.586 1 94.38 84 TYR B N 1
ATOM 2830 C CA . TYR B 1 84 ? 10.805 9.906 -2.422 1 94.38 84 TYR B CA 1
ATOM 2831 C C . TYR B 1 84 ? 12.273 9.898 -2.02 1 94.38 84 TYR B C 1
ATOM 2833 O O . TYR B 1 84 ? 12.703 9.07 -1.213 1 94.38 84 TYR B O 1
ATOM 2841 N N . ALA B 1 85 ? 13.039 10.789 -2.635 1 94.5 85 ALA B N 1
ATOM 2842 C CA . ALA B 1 85 ? 14.445 10.891 -2.273 1 94.5 85 ALA B CA 1
ATOM 2843 C C . ALA B 1 85 ? 14.609 11.242 -0.797 1 94.5 85 ALA B C 1
ATOM 2845 O O . ALA B 1 85 ? 15.445 10.656 -0.104 1 94.5 85 ALA B O 1
ATOM 2846 N N . LEU B 1 86 ? 13.836 12.156 -0.358 1 93 86 LEU B N 1
ATOM 2847 C CA . LEU B 1 86 ? 13.883 12.555 1.046 1 93 86 LEU B CA 1
ATOM 2848 C C . LEU B 1 86 ? 13.508 11.383 1.952 1 93 86 LEU B C 1
ATOM 2850 O O . LEU B 1 86 ? 14.156 11.156 2.973 1 93 86 LEU B O 1
ATOM 2854 N N . LEU B 1 87 ? 12.469 10.648 1.626 1 94.38 87 LEU B N 1
ATOM 2855 C CA . LEU B 1 87 ? 12.055 9.484 2.404 1 94.38 87 LEU B CA 1
ATOM 2856 C C . LEU B 1 87 ? 13.195 8.484 2.533 1 94.38 87 LEU B C 1
ATOM 2858 O O . LEU B 1 87 ? 13.461 7.973 3.623 1 94.38 87 LEU B O 1
ATOM 2862 N N . ASN B 1 88 ? 13.82 8.211 1.407 1 95.75 88 ASN B N 1
ATOM 2863 C CA . ASN B 1 88 ? 14.93 7.266 1.427 1 95.75 88 ASN B CA 1
ATOM 2864 C C . ASN B 1 88 ? 16.094 7.781 2.271 1 95.75 88 ASN B C 1
ATOM 2866 O O . ASN B 1 88 ? 16.719 7.016 2.994 1 95.75 88 ASN B O 1
ATOM 2870 N N . LEU B 1 89 ? 16.375 9.047 2.148 1 94.06 89 LEU B N 1
ATOM 2871 C CA . LEU B 1 89 ? 17.422 9.656 2.951 1 94.06 89 LEU B CA 1
ATOM 2872 C C . LEU B 1 89 ? 17.125 9.508 4.438 1 94.06 89 LEU B C 1
ATOM 2874 O O . LEU B 1 89 ? 18 9.102 5.215 1 94.06 89 LEU B O 1
ATOM 2878 N N . LEU B 1 90 ? 15.945 9.844 4.781 1 94.69 90 LEU B N 1
ATOM 2879 C CA . LEU B 1 90 ? 15.547 9.758 6.18 1 94.69 90 LEU B CA 1
ATOM 2880 C C . LEU B 1 90 ? 15.57 8.312 6.664 1 94.69 90 LEU B C 1
ATOM 2882 O O . LEU B 1 90 ? 15.953 8.039 7.801 1 94.69 90 LEU B O 1
ATOM 2886 N N . PHE B 1 91 ? 15.172 7.391 5.816 1 95.69 91 PHE B N 1
ATOM 2887 C CA . PHE B 1 91 ? 15.203 5.969 6.141 1 95.69 91 PHE B CA 1
ATOM 2888 C C . PHE B 1 91 ? 16.625 5.508 6.422 1 95.69 91 PHE B C 1
ATOM 2890 O O . PHE B 1 91 ? 16.875 4.773 7.379 1 95.69 91 PHE B O 1
ATOM 2897 N N . ASP B 1 92 ? 17.484 5.941 5.629 1 93.75 92 ASP B N 1
ATOM 2898 C CA . ASP B 1 92 ? 18.891 5.59 5.809 1 93.75 92 ASP B CA 1
ATOM 2899 C C . ASP B 1 92 ? 19.438 6.172 7.109 1 93.75 92 ASP B C 1
ATOM 2901 O O . ASP B 1 92 ? 20.234 5.523 7.801 1 93.75 92 ASP B O 1
ATOM 2905 N N . GLU B 1 93 ? 19.062 7.336 7.395 1 92.56 93 GLU B N 1
ATOM 2906 C CA . GLU B 1 93 ? 19.516 7.992 8.617 1 92.56 93 GLU B CA 1
ATOM 2907 C C . GLU B 1 93 ? 19.047 7.234 9.859 1 92.56 93 GLU B C 1
ATOM 2909 O O . GLU B 1 93 ? 19.719 7.238 10.891 1 92.56 93 GLU B O 1
ATOM 2914 N N . ASP B 1 94 ? 17.906 6.641 9.719 1 89.88 94 ASP B N 1
ATOM 2915 C CA . ASP B 1 94 ? 17.344 5.871 10.828 1 89.88 94 ASP B CA 1
ATOM 2916 C C . ASP B 1 94 ? 18.031 4.512 10.953 1 89.88 94 ASP B C 1
ATOM 2918 O O . ASP B 1 94 ? 17.719 3.744 11.867 1 89.88 94 ASP B O 1
ATOM 2922 N N . GLY B 1 95 ? 18.953 4.211 10.148 1 86.38 95 GLY B N 1
ATOM 2923 C CA . GLY B 1 95 ? 19.672 2.947 10.195 1 86.38 95 GLY B CA 1
ATOM 2924 C C . GLY B 1 95 ? 19.109 1.909 9.242 1 86.38 95 GLY B C 1
ATOM 2925 O O . GLY B 1 95 ? 19.656 0.807 9.133 1 86.38 95 GLY B O 1
ATOM 2926 N N . GLY B 1 96 ? 18.125 2.395 8.531 1 79.38 96 GLY B N 1
ATOM 2927 C CA . GLY B 1 96 ? 17.516 1.462 7.602 1 79.38 96 GLY B CA 1
ATOM 2928 C C . GLY B 1 96 ? 16.953 0.224 8.273 1 79.38 96 GLY B C 1
ATOM 2929 O O . GLY B 1 96 ? 16.469 0.292 9.398 1 79.38 96 GLY B O 1
ATOM 2930 N N . GLY B 1 97 ? 16.812 -0.892 7.664 1 74.5 97 GLY B N 1
ATOM 2931 C CA . GLY B 1 97 ? 16.344 -2.156 8.219 1 74.5 97 GLY B CA 1
ATOM 2932 C C . GLY B 1 97 ? 15.562 -2.99 7.223 1 74.5 97 GLY B C 1
ATOM 2933 O O . GLY B 1 97 ? 15.125 -2.482 6.188 1 74.5 97 GLY B O 1
ATOM 2934 N N . LEU B 1 98 ? 15.625 -4.273 7.613 1 73.69 98 LEU B N 1
ATOM 2935 C CA . LEU B 1 98 ? 14.875 -5.207 6.777 1 73.69 98 LEU B CA 1
ATOM 2936 C C . LEU B 1 98 ? 13.414 -5.258 7.195 1 73.69 98 LEU B C 1
ATOM 2938 O O . LEU B 1 98 ? 13.094 -5.109 8.375 1 73.69 98 LEU B O 1
ATOM 2942 N N . PRO B 1 99 ? 12.602 -5.336 6.152 1 77.25 99 PRO B N 1
ATOM 2943 C CA . PRO B 1 99 ? 11.188 -5.496 6.488 1 77.25 99 PRO B CA 1
ATOM 2944 C C . PRO B 1 99 ? 10.906 -6.766 7.285 1 77.25 99 PRO B C 1
ATOM 2946 O O . PRO B 1 99 ? 11.695 -7.715 7.234 1 77.25 99 PRO B O 1
ATOM 2949 N N . THR B 1 100 ? 9.844 -6.629 8.086 1 70.88 100 THR B N 1
ATOM 2950 C CA . THR B 1 100 ? 9.375 -7.828 8.766 1 70.88 100 THR B CA 1
ATOM 2951 C C . THR B 1 100 ? 8.969 -8.898 7.758 1 70.88 100 THR B C 1
ATOM 2953 O O . THR B 1 100 ? 8.43 -8.586 6.691 1 70.88 100 THR B O 1
ATOM 2956 N N . PRO B 1 101 ? 9.211 -10.078 8.18 1 68.44 101 PRO B N 1
ATOM 2957 C CA . PRO B 1 101 ? 8.82 -11.156 7.27 1 68.44 101 PRO B CA 1
ATOM 2958 C C . PRO B 1 101 ? 7.316 -11.172 6.988 1 68.44 101 PRO B C 1
ATOM 2960 O O . PRO B 1 101 ? 6.512 -10.953 7.895 1 68.44 101 PRO B O 1
ATOM 2963 N N . SER B 1 102 ? 7.031 -11.281 5.793 1 73.06 102 SER B N 1
ATOM 2964 C CA . SER B 1 102 ? 5.648 -11.367 5.344 1 73.06 102 SER B CA 1
ATOM 2965 C C . SER B 1 102 ? 5.293 -12.781 4.895 1 73.06 102 SER B C 1
ATOM 2967 O O . SER B 1 102 ? 6.145 -13.5 4.363 1 73.06 102 SER B O 1
ATOM 2969 N N . PRO B 1 103 ? 4.09 -13.133 5.16 1 70.62 103 PRO B N 1
ATOM 2970 C CA . PRO B 1 103 ? 3.662 -14.445 4.68 1 70.62 103 PRO B CA 1
ATOM 2971 C C . PRO B 1 103 ? 3.525 -14.5 3.158 1 70.62 103 PRO B C 1
ATOM 2973 O O . PRO B 1 103 ? 3.447 -15.594 2.582 1 70.62 103 PRO B O 1
ATOM 2976 N N . HIS B 1 104 ? 3.531 -13.469 2.6 1 77.31 104 HIS B N 1
ATOM 2977 C CA . HIS B 1 104 ? 3.332 -13.469 1.155 1 77.31 104 HIS B CA 1
ATOM 2978 C C . HIS B 1 104 ? 4.652 -13.664 0.417 1 77.31 104 HIS B C 1
ATOM 2980 O O . HIS B 1 104 ? 5.629 -12.961 0.686 1 77.31 104 HIS B O 1
ATOM 2986 N N . PRO B 1 105 ? 4.641 -14.562 -0.544 1 77.56 105 PRO B N 1
ATOM 2987 C CA . PRO B 1 105 ? 5.891 -14.945 -1.209 1 77.56 105 PRO B CA 1
ATOM 2988 C C . PRO B 1 105 ? 6.594 -13.766 -1.869 1 77.56 105 PRO B C 1
ATOM 2990 O O . PRO B 1 105 ? 7.824 -13.68 -1.842 1 77.56 105 PRO B O 1
ATOM 2993 N N . ILE B 1 106 ? 5.883 -12.898 -2.498 1 80.25 106 ILE B N 1
ATOM 2994 C CA . ILE B 1 106 ? 6.473 -11.742 -3.166 1 80.25 106 ILE B CA 1
ATOM 2995 C C . ILE B 1 106 ? 7.176 -10.859 -2.143 1 80.25 106 ILE B C 1
ATOM 2997 O O . ILE B 1 106 ? 8.305 -10.414 -2.367 1 80.25 106 ILE B O 1
ATOM 3001 N N . GLU B 1 107 ? 6.527 -10.602 -1.082 1 83.19 107 GLU B N 1
ATOM 3002 C CA . GLU B 1 107 ? 7.102 -9.75 -0.043 1 83.19 107 GLU B CA 1
ATOM 3003 C C . GLU B 1 107 ? 8.32 -10.414 0.593 1 83.19 107 GLU B C 1
ATOM 3005 O O . GLU B 1 107 ? 9.289 -9.734 0.952 1 83.19 107 GLU B O 1
ATOM 3010 N N . ARG B 1 108 ? 8.266 -11.703 0.747 1 83.69 108 ARG B N 1
ATOM 3011 C CA . ARG B 1 108 ? 9.422 -12.438 1.259 1 83.69 108 ARG B CA 1
ATOM 3012 C C . ARG B 1 108 ? 10.602 -12.328 0.306 1 83.69 108 ARG B C 1
ATOM 3014 O O . ARG B 1 108 ? 11.742 -12.141 0.742 1 83.69 108 ARG B O 1
ATOM 3021 N N . ALA B 1 109 ? 10.312 -12.516 -0.934 1 85.62 109 ALA B N 1
ATOM 3022 C CA . ALA B 1 109 ? 11.359 -12.383 -1.938 1 85.62 109 ALA B CA 1
ATOM 3023 C C . ALA B 1 109 ? 11.992 -10.992 -1.899 1 85.62 109 ALA B C 1
ATOM 3025 O O . ALA B 1 109 ? 13.211 -10.852 -1.934 1 85.62 109 ALA B O 1
ATOM 3026 N N . LEU B 1 110 ? 11.188 -10.023 -1.797 1 85.88 110 LEU B N 1
ATOM 3027 C CA . LEU B 1 110 ? 11.672 -8.648 -1.763 1 85.88 110 LEU B CA 1
ATOM 3028 C C . LEU B 1 110 ? 12.5 -8.391 -0.51 1 85.88 110 LEU B C 1
ATOM 3030 O O . LEU B 1 110 ? 13.516 -7.691 -0.565 1 85.88 110 LEU B O 1
ATOM 3034 N N . ALA B 1 111 ? 12.039 -8.961 0.557 1 86.12 111 ALA B N 1
ATOM 3035 C CA . ALA B 1 111 ? 12.719 -8.766 1.831 1 86.12 111 ALA B CA 1
ATOM 3036 C C . ALA B 1 111 ? 14.125 -9.367 1.799 1 86.12 111 ALA B C 1
ATOM 3038 O O . ALA B 1 111 ? 14.992 -8.977 2.58 1 86.12 111 ALA B O 1
ATOM 3039 N N . SER B 1 112 ? 14.305 -10.312 0.947 1 88.38 112 SER B N 1
ATOM 3040 C CA . SER B 1 112 ? 15.586 -11.008 0.899 1 88.38 112 SER B CA 1
ATOM 3041 C C . SER B 1 112 ? 16.562 -10.297 -0.037 1 88.38 112 SER B C 1
ATOM 3043 O O . SER B 1 112 ? 17.75 -10.633 -0.076 1 88.38 112 SER B O 1
ATOM 3045 N N . LEU B 1 113 ? 16.141 -9.328 -0.743 1 91.19 113 LEU B N 1
ATOM 3046 C CA . LEU B 1 113 ? 16.984 -8.57 -1.672 1 91.19 113 LEU B CA 1
ATOM 3047 C C . LEU B 1 113 ? 17.875 -7.582 -0.923 1 91.19 113 LEU B C 1
ATOM 3049 O O . LEU B 1 113 ? 17.484 -7.059 0.123 1 91.19 113 LEU B O 1
ATOM 3053 N N . PRO B 1 114 ? 19.062 -7.367 -1.555 1 91.69 114 PRO B N 1
ATOM 3054 C CA . PRO B 1 114 ? 19.781 -6.191 -1.062 1 91.69 114 PRO B CA 1
ATOM 3055 C C . PRO B 1 114 ? 18.969 -4.906 -1.181 1 91.69 114 PRO B C 1
ATOM 3057 O O . PRO B 1 114 ? 18.125 -4.785 -2.07 1 91.69 114 PRO B O 1
ATOM 3060 N N . GLU B 1 115 ? 19.281 -3.99 -0.38 1 91.25 115 GLU B N 1
ATOM 3061 C CA . GLU B 1 115 ? 18.484 -2.781 -0.225 1 91.25 115 GLU B CA 1
ATOM 3062 C C . GLU B 1 115 ? 18.375 -2.016 -1.541 1 91.25 115 GLU B C 1
ATOM 3064 O O . GLU B 1 115 ? 17.312 -1.512 -1.889 1 91.25 115 GLU B O 1
ATOM 3069 N N . GLY B 1 116 ? 19.484 -1.869 -2.238 1 94.25 116 GLY B N 1
ATOM 3070 C CA . GLY B 1 116 ? 19.469 -1.135 -3.492 1 94.25 116 GLY B CA 1
ATOM 3071 C C . GLY B 1 116 ? 18.516 -1.728 -4.512 1 94.25 116 GLY B C 1
ATOM 3072 O O . GLY B 1 116 ? 17.75 -1 -5.164 1 94.25 116 GLY B O 1
ATOM 3073 N N . GLU B 1 117 ? 18.531 -3.035 -4.664 1 95.69 117 GLU B N 1
ATOM 3074 C CA . GLU B 1 117 ? 17.641 -3.744 -5.578 1 95.69 117 GLU B CA 1
ATOM 3075 C C . GLU B 1 117 ? 16.203 -3.656 -5.113 1 95.69 117 GLU B C 1
ATOM 3077 O O . GLU B 1 117 ? 15.297 -3.418 -5.918 1 95.69 117 GLU B O 1
ATOM 3082 N N . ARG B 1 118 ? 16.062 -3.85 -3.857 1 94.19 118 ARG B N 1
ATOM 3083 C CA . ARG B 1 118 ? 14.719 -3.805 -3.281 1 94.19 118 ARG B CA 1
ATOM 3084 C C . ARG B 1 118 ? 14.07 -2.441 -3.502 1 94.19 118 ARG B C 1
ATOM 3086 O O . ARG B 1 118 ? 12.922 -2.357 -3.941 1 94.19 118 ARG B O 1
ATOM 3093 N N . ARG B 1 119 ? 14.789 -1.385 -3.238 1 95.5 119 ARG B N 1
ATOM 3094 C CA . ARG B 1 119 ? 14.258 -0.031 -3.365 1 95.5 119 ARG B CA 1
ATOM 3095 C C . ARG B 1 119 ? 13.953 0.303 -4.824 1 95.5 119 ARG B C 1
ATOM 3097 O O . ARG B 1 119 ? 12.938 0.938 -5.121 1 95.5 119 ARG B O 1
ATOM 3104 N N . MET B 1 120 ? 14.797 -0.121 -5.711 1 96.19 120 MET B N 1
ATOM 3105 C CA . MET B 1 120 ? 14.516 0.07 -7.133 1 96.19 120 MET B CA 1
ATOM 3106 C C . MET B 1 120 ? 13.203 -0.595 -7.523 1 96.19 120 MET B C 1
ATOM 3108 O O . MET B 1 120 ? 12.391 -0.004 -8.234 1 96.19 120 MET B O 1
ATOM 3112 N N . TYR B 1 121 ? 13.039 -1.763 -7.027 1 93.56 121 TYR B N 1
ATOM 3113 C CA . TYR B 1 121 ? 11.812 -2.49 -7.316 1 93.56 121 TYR B CA 1
ATOM 3114 C C . TYR B 1 121 ? 10.594 -1.747 -6.773 1 93.56 121 TYR B C 1
ATOM 3116 O O . TYR B 1 121 ? 9.602 -1.564 -7.484 1 93.56 121 TYR B O 1
ATOM 3124 N N . LEU B 1 122 ? 10.664 -1.344 -5.57 1 92.06 122 LEU B N 1
ATOM 3125 C CA . LEU B 1 122 ? 9.539 -0.686 -4.914 1 92.06 122 LEU B CA 1
ATOM 3126 C C . LEU B 1 122 ? 9.18 0.618 -5.621 1 92.06 122 LEU B C 1
ATOM 3128 O O . LEU B 1 122 ? 8.008 0.891 -5.879 1 92.06 122 LEU B O 1
ATOM 3132 N N . LEU B 1 123 ? 10.164 1.415 -5.977 1 94.81 123 LEU B N 1
ATOM 3133 C CA . LEU B 1 123 ? 9.945 2.719 -6.594 1 94.81 123 LEU B CA 1
ATOM 3134 C C . LEU B 1 123 ? 9.305 2.57 -7.969 1 94.81 123 LEU B C 1
ATOM 3136 O O . LEU B 1 123 ? 8.477 3.396 -8.367 1 94.81 123 LEU B O 1
ATOM 3140 N N . ILE B 1 124 ? 9.57 1.54 -8.625 1 91.19 124 ILE B N 1
ATOM 3141 C CA . ILE B 1 124 ? 9.117 1.406 -10.008 1 91.19 124 ILE B CA 1
ATOM 3142 C C . ILE B 1 124 ? 7.812 0.618 -10.055 1 91.19 124 ILE B C 1
ATOM 3144 O O . ILE B 1 124 ? 6.82 1.079 -10.617 1 91.19 124 ILE B O 1
ATOM 3148 N N . THR B 1 125 ? 7.852 -0.517 -9.469 1 83.94 125 THR B N 1
ATOM 3149 C CA . THR B 1 125 ? 6.719 -1.431 -9.586 1 83.94 125 THR B CA 1
ATOM 3150 C C . THR B 1 125 ? 5.551 -0.957 -8.727 1 83.94 125 THR B C 1
ATOM 3152 O O . THR B 1 125 ? 4.395 -1.045 -9.141 1 83.94 125 THR B O 1
ATOM 3155 N N . LEU B 1 126 ? 5.816 -0.487 -7.578 1 81.25 126 LEU B N 1
ATOM 3156 C CA . LEU B 1 126 ? 4.746 -0.072 -6.676 1 81.25 126 LEU B CA 1
ATOM 3157 C C . LEU B 1 126 ? 4.371 1.387 -6.914 1 81.25 126 LEU B C 1
ATOM 3159 O O . LEU B 1 126 ? 3.188 1.732 -6.93 1 81.25 126 LEU B O 1
ATOM 3163 N N . GLU B 1 127 ? 5.348 2.213 -7.145 1 86.62 127 GLU B N 1
ATOM 3164 C CA . GLU B 1 127 ? 5.074 3.645 -7.191 1 86.62 127 GLU B CA 1
ATOM 3165 C C . GLU B 1 127 ? 4.957 4.133 -8.633 1 86.62 127 GLU B C 1
ATOM 3167 O O . GLU B 1 127 ? 4.508 5.258 -8.883 1 86.62 127 GLU B O 1
ATOM 3172 N N . GLY B 1 128 ? 5.43 3.342 -9.617 1 85.12 128 GLY B N 1
ATOM 3173 C CA . GLY B 1 128 ? 5.246 3.654 -11.023 1 85.12 128 GLY B CA 1
ATOM 3174 C C . GLY B 1 128 ? 6.262 4.648 -11.555 1 85.12 128 GLY B C 1
ATOM 3175 O O . GLY B 1 128 ? 6.004 5.344 -12.539 1 85.12 128 GLY B O 1
ATOM 3176 N N . LEU B 1 129 ? 7.316 4.848 -10.875 1 90.62 129 LEU B N 1
ATOM 3177 C CA . LEU B 1 129 ? 8.359 5.715 -11.398 1 90.62 129 LEU B CA 1
ATOM 3178 C C . LEU B 1 129 ? 9.07 5.062 -12.578 1 90.62 129 LEU B C 1
ATOM 3180 O O . LEU B 1 129 ? 9.086 3.834 -12.695 1 90.62 129 LEU B O 1
ATOM 3184 N N . THR B 1 130 ? 9.641 5.898 -13.453 1 93.56 130 THR B N 1
ATOM 3185 C CA . THR B 1 130 ? 10.523 5.391 -14.5 1 93.56 130 THR B CA 1
ATOM 3186 C C . THR B 1 130 ? 11.891 5.043 -13.93 1 93.56 130 THR B C 1
ATOM 3188 O O . THR B 1 130 ? 12.227 5.445 -12.812 1 93.56 130 THR B O 1
ATOM 3191 N N . VAL B 1 131 ? 12.648 4.289 -14.711 1 96 131 VAL B N 1
ATOM 3192 C CA . VAL B 1 131 ? 13.977 3.893 -14.258 1 96 131 VAL B CA 1
ATOM 3193 C C . VAL B 1 131 ? 14.828 5.133 -14 1 96 131 VAL B C 1
ATOM 3195 O O . VAL B 1 131 ? 15.453 5.254 -12.945 1 96 131 VAL B O 1
ATOM 3198 N N . PRO B 1 132 ? 14.82 6.117 -14.867 1 96.56 132 PRO B N 1
ATOM 3199 C CA . PRO B 1 132 ? 15.617 7.316 -14.594 1 96.56 132 PRO B CA 1
ATOM 3200 C C . PRO B 1 132 ? 15.156 8.062 -13.344 1 96.56 132 PRO B C 1
ATOM 3202 O O . PRO B 1 132 ? 15.977 8.547 -12.562 1 96.56 132 PRO B O 1
ATOM 3205 N N . GLU B 1 133 ? 13.914 8.164 -13.109 1 95.5 133 GLU B N 1
ATOM 3206 C CA . GLU B 1 133 ? 13.383 8.82 -11.922 1 95.5 133 GLU B CA 1
ATOM 3207 C C . GLU B 1 133 ? 13.805 8.086 -10.648 1 95.5 133 GLU B C 1
ATOM 3209 O O . GLU B 1 133 ? 14.242 8.711 -9.68 1 95.5 133 GLU B O 1
ATOM 3214 N N . ALA B 1 134 ? 13.625 6.777 -10.68 1 97.44 134 ALA B N 1
ATOM 3215 C CA . ALA B 1 134 ? 13.992 5.969 -9.523 1 97.44 134 ALA B CA 1
ATOM 3216 C C . ALA B 1 134 ? 15.492 6.066 -9.234 1 97.44 134 ALA B C 1
ATOM 3218 O O . ALA B 1 134 ? 15.906 6.137 -8.078 1 97.44 134 ALA B O 1
ATOM 3219 N N . ALA B 1 135 ? 16.25 6.066 -10.289 1 97.56 135 ALA B N 1
ATOM 3220 C CA . ALA B 1 135 ? 17.688 6.223 -10.148 1 97.56 135 ALA B CA 1
ATOM 3221 C C . ALA B 1 135 ? 18.031 7.574 -9.523 1 97.56 135 ALA B C 1
ATOM 3223 O O . ALA B 1 135 ? 18.938 7.668 -8.688 1 97.56 135 ALA B O 1
ATOM 3224 N N . GLN B 1 136 ? 17.359 8.602 -9.914 1 95.62 136 GLN B N 1
ATOM 3225 C CA . GLN B 1 136 ? 17.547 9.922 -9.328 1 95.62 136 GLN B CA 1
ATOM 3226 C C . GLN B 1 136 ? 17.219 9.914 -7.836 1 95.62 136 GLN B C 1
ATOM 3228 O O . GLN B 1 136 ? 17.953 10.508 -7.035 1 95.62 136 GLN B O 1
ATOM 3233 N N . VAL B 1 137 ? 16.141 9.25 -7.488 1 96.06 137 VAL B N 1
ATOM 3234 C CA . VAL B 1 137 ? 15.727 9.133 -6.094 1 96.06 137 VAL B CA 1
ATOM 3235 C C . VAL B 1 137 ? 16.859 8.508 -5.27 1 96.06 137 VAL B C 1
ATOM 3237 O O . VAL B 1 137 ? 17.141 8.969 -4.164 1 96.06 137 VAL B O 1
ATOM 3240 N N . LEU B 1 138 ? 17.484 7.5 -5.793 1 96.88 138 LEU B N 1
ATOM 3241 C CA . LEU B 1 138 ? 18.484 6.734 -5.055 1 96.88 138 LEU B CA 1
ATOM 3242 C C . LEU B 1 138 ? 19.891 7.281 -5.309 1 96.88 138 LEU B C 1
ATOM 3244 O O . LEU B 1 138 ? 20.875 6.738 -4.805 1 96.88 138 LEU B O 1
ATOM 3248 N N . GLN B 1 139 ? 19.984 8.281 -6.117 1 95.69 139 GLN B N 1
ATOM 3249 C CA . GLN B 1 139 ? 21.234 8.953 -6.422 1 95.69 139 GLN B CA 1
ATOM 3250 C C . GLN B 1 139 ? 22.25 7.977 -7 1 95.69 139 GLN B C 1
ATOM 3252 O O . GLN B 1 139 ? 23.391 7.918 -6.539 1 95.69 139 GLN B O 1
ATOM 3257 N N . ILE B 1 140 ? 21.828 7.262 -7.996 1 97.31 140 ILE B N 1
ATOM 3258 C CA . ILE B 1 140 ? 22.688 6.355 -8.75 1 97.31 140 ILE B CA 1
ATOM 3259 C C . ILE B 1 140 ? 22.5 6.582 -10.242 1 97.31 140 ILE B C 1
ATOM 3261 O O . ILE B 1 140 ? 21.484 7.145 -10.672 1 97.31 140 ILE B O 1
ATOM 3265 N N . PRO B 1 141 ? 23.5 6.164 -11.062 1 97.62 141 PRO B N 1
ATOM 3266 C CA . PRO B 1 141 ? 23.312 6.258 -12.508 1 97.62 141 PRO B CA 1
ATOM 3267 C C . PRO B 1 141 ? 22.188 5.355 -13.023 1 97.62 141 PRO B C 1
ATOM 3269 O O . PRO B 1 141 ? 22.016 4.238 -12.523 1 97.62 141 PRO B O 1
ATOM 3272 N N . ALA B 1 142 ? 21.5 5.801 -14.055 1 97.44 142 ALA B N 1
ATOM 3273 C CA . ALA B 1 142 ? 20.328 5.102 -14.594 1 97.44 142 ALA B CA 1
ATOM 3274 C C . ALA B 1 142 ? 20.703 3.686 -15.031 1 97.44 142 ALA B C 1
ATOM 3276 O O . ALA B 1 142 ? 19.953 2.738 -14.789 1 97.44 142 ALA B O 1
ATOM 3277 N N . PRO B 1 143 ? 21.844 3.496 -15.609 1 97.56 143 PRO B N 1
ATOM 3278 C CA . PRO B 1 143 ? 22.188 2.129 -16 1 97.56 143 PRO B CA 1
ATOM 3279 C C . PRO B 1 143 ? 22.344 1.191 -14.805 1 97.56 143 PRO B C 1
ATOM 3281 O O . PRO B 1 143 ? 21.922 0.032 -14.875 1 97.56 143 PRO B O 1
ATOM 3284 N N . GLU B 1 144 ? 22.922 1.69 -13.781 1 97.69 144 GLU B N 1
ATOM 3285 C CA . GLU B 1 144 ? 23.031 0.901 -12.555 1 97.69 144 GLU B CA 1
ATOM 3286 C C . GLU B 1 144 ? 21.641 0.598 -11.984 1 97.69 144 GLU B C 1
ATOM 3288 O O . GLU B 1 144 ? 21.391 -0.505 -11.492 1 97.69 144 GLU B O 1
ATOM 3293 N N . GLY B 1 145 ? 20.812 1.563 -12.023 1 97.75 145 GLY B N 1
ATOM 3294 C CA . GLY B 1 145 ? 19.438 1.344 -11.609 1 97.75 145 GLY B CA 1
ATOM 3295 C C . GLY B 1 145 ? 18.75 0.242 -12.383 1 97.75 145 GLY B C 1
ATOM 3296 O O . GLY B 1 145 ? 18.031 -0.583 -11.805 1 97.75 145 GLY B O 1
ATOM 3297 N N . GLN B 1 146 ? 19 0.254 -13.625 1 97.19 146 GLN B N 1
ATOM 3298 C CA . GLN B 1 146 ? 18.406 -0.776 -14.469 1 97.19 146 GLN B CA 1
ATOM 3299 C C . GLN B 1 146 ? 18.922 -2.162 -14.086 1 97.19 146 GLN B C 1
ATOM 3301 O O . GLN B 1 146 ? 18.156 -3.125 -14.055 1 97.19 146 GLN B O 1
ATOM 3306 N N . ASP B 1 147 ? 20.156 -2.236 -13.852 1 97.5 147 ASP B N 1
ATOM 3307 C CA . ASP B 1 147 ? 20.75 -3.506 -13.438 1 97.5 147 ASP B CA 1
ATOM 3308 C C . ASP B 1 147 ? 20.125 -4.008 -12.141 1 97.5 147 ASP B C 1
ATOM 3310 O O . ASP B 1 147 ? 19.766 -5.18 -12.031 1 97.5 147 ASP B O 1
ATOM 3314 N N . ARG B 1 148 ? 20.016 -3.168 -11.195 1 97.06 148 ARG B N 1
ATOM 3315 C CA . ARG B 1 148 ? 19.438 -3.518 -9.898 1 97.06 148 ARG B CA 1
ATOM 3316 C C . ARG B 1 148 ? 17.984 -3.955 -10.047 1 97.06 148 ARG B C 1
ATOM 3318 O O . ARG B 1 148 ? 17.547 -4.898 -9.383 1 97.06 148 ARG B O 1
ATOM 3325 N N . LEU B 1 149 ? 17.297 -3.262 -10.891 1 95.62 149 LEU B N 1
ATOM 3326 C CA . LEU B 1 149 ? 15.914 -3.621 -11.148 1 95.62 149 LEU B CA 1
ATOM 3327 C C . LEU B 1 149 ? 15.82 -5.02 -11.758 1 95.62 149 LEU B C 1
ATOM 3329 O O . LEU B 1 149 ? 14.945 -5.805 -11.375 1 95.62 149 LEU B O 1
ATOM 3333 N N . THR B 1 150 ? 16.625 -5.293 -12.672 1 94.69 150 THR B N 1
ATOM 3334 C CA . THR B 1 150 ? 16.641 -6.598 -13.32 1 94.69 150 THR B CA 1
ATOM 3335 C C . THR B 1 150 ? 16.891 -7.711 -12.305 1 94.69 150 THR B C 1
ATOM 3337 O O . THR B 1 150 ? 16.188 -8.727 -12.312 1 94.69 150 THR B O 1
ATOM 3340 N N . ILE B 1 151 ? 17.859 -7.477 -11.453 1 94.75 151 ILE B N 1
ATOM 3341 C CA . ILE B 1 151 ? 18.156 -8.445 -10.406 1 94.75 151 ILE B CA 1
ATOM 3342 C C . ILE B 1 151 ? 16.938 -8.656 -9.523 1 94.75 151 ILE B C 1
ATOM 3344 O O . ILE B 1 151 ? 16.578 -9.797 -9.219 1 94.75 151 ILE B O 1
ATOM 3348 N N . ALA B 1 152 ? 16.328 -7.613 -9.133 1 93.44 152 ALA B N 1
ATOM 3349 C CA . ALA B 1 152 ? 15.164 -7.688 -8.25 1 93.44 152 ALA B CA 1
ATOM 3350 C C . ALA B 1 152 ? 14.008 -8.43 -8.922 1 93.44 152 ALA B C 1
ATOM 3352 O O . ALA B 1 152 ? 13.367 -9.281 -8.305 1 93.44 152 ALA B O 1
ATOM 3353 N N . ARG B 1 153 ? 13.734 -8.078 -10.164 1 89 153 ARG B N 1
ATOM 3354 C CA . ARG B 1 153 ? 12.648 -8.719 -10.898 1 89 153 ARG B CA 1
ATOM 3355 C C . ARG B 1 153 ? 12.898 -10.219 -11.047 1 89 153 ARG B C 1
ATOM 3357 O O . ARG B 1 153 ? 11.969 -11.016 -10.906 1 89 153 ARG B O 1
ATOM 3364 N N . ASP B 1 154 ? 14.094 -10.539 -11.289 1 89.19 154 ASP B N 1
ATOM 3365 C CA . ASP B 1 154 ? 14.445 -11.945 -11.422 1 89.19 154 ASP B CA 1
ATOM 3366 C C . ASP B 1 154 ? 14.234 -12.688 -10.102 1 89.19 154 ASP B C 1
ATOM 3368 O O . ASP B 1 154 ? 13.727 -13.812 -10.094 1 89.19 154 ASP B O 1
ATOM 3372 N N . LYS B 1 155 ? 14.633 -12.07 -9.07 1 89.62 155 LYS B N 1
ATOM 3373 C CA . LYS B 1 155 ? 14.461 -12.688 -7.754 1 89.62 155 LYS B CA 1
ATOM 3374 C C . LYS B 1 155 ? 12.984 -12.898 -7.441 1 89.62 155 LYS B C 1
ATOM 3376 O O . LYS B 1 155 ? 12.594 -13.961 -6.934 1 89.62 155 LYS B O 1
ATOM 3381 N N . VAL B 1 156 ? 12.195 -11.945 -7.695 1 85.88 156 VAL B N 1
ATOM 3382 C CA . VAL B 1 156 ? 10.758 -12.039 -7.438 1 85.88 156 VAL B CA 1
ATOM 3383 C C . VAL B 1 156 ? 10.141 -13.117 -8.328 1 85.88 156 VAL B C 1
ATOM 3385 O O . VAL B 1 156 ? 9.336 -13.93 -7.859 1 85.88 156 VAL B O 1
ATOM 3388 N N . ARG B 1 157 ? 10.516 -13.125 -9.555 1 83.88 157 ARG B N 1
ATOM 3389 C CA . ARG B 1 157 ? 10.023 -14.141 -10.477 1 83.88 157 ARG B CA 1
ATOM 3390 C C . ARG B 1 157 ? 10.398 -15.547 -10 1 83.88 157 ARG B C 1
ATOM 3392 O O . ARG B 1 157 ? 9.57 -16.453 -10.031 1 83.88 157 ARG B O 1
ATOM 3399 N N . ASN B 1 158 ? 11.617 -15.664 -9.586 1 85.19 158 ASN B N 1
ATOM 3400 C CA . ASN B 1 158 ? 12.086 -16.953 -9.094 1 85.19 158 ASN B CA 1
ATOM 3401 C C . ASN B 1 158 ? 11.312 -17.391 -7.855 1 85.19 158 ASN B C 1
ATOM 3403 O O . ASN B 1 158 ? 11.039 -18.578 -7.684 1 85.19 158 ASN B O 1
ATOM 3407 N N . ALA B 1 159 ? 11.016 -16.469 -7.062 1 83.25 159 ALA B N 1
ATOM 3408 C CA . ALA B 1 159 ? 10.273 -16.781 -5.848 1 83.25 159 ALA B CA 1
ATOM 3409 C C . ALA B 1 159 ? 8.859 -17.25 -6.18 1 83.25 159 ALA B C 1
ATOM 3411 O O . ALA B 1 159 ? 8.25 -18 -5.41 1 83.25 159 ALA B O 1
ATOM 3412 N N . LEU B 1 160 ? 8.367 -16.781 -7.293 1 81.44 160 LEU B N 1
ATOM 3413 C CA . LEU B 1 160 ? 7.008 -17.125 -7.688 1 81.44 160 LEU B CA 1
ATOM 3414 C C . LEU B 1 160 ? 6.996 -18.391 -8.547 1 81.44 160 LEU B C 1
ATOM 3416 O O . LEU B 1 160 ? 5.945 -19 -8.75 1 81.44 160 LEU B O 1
ATOM 3420 N N . THR B 1 161 ? 8.117 -18.734 -9.055 1 86.19 161 THR B N 1
ATOM 3421 C CA . THR B 1 161 ? 8.227 -19.953 -9.859 1 86.19 161 THR B CA 1
ATOM 3422 C C . THR B 1 161 ? 8.258 -21.188 -8.977 1 86.19 161 THR B C 1
ATOM 3424 O O . THR B 1 161 ? 9.039 -21.266 -8.023 1 86.19 161 THR B O 1
ATOM 3427 N N . GLN B 1 162 ? 7.434 -22.141 -9.297 1 88.44 162 GLN B N 1
ATOM 3428 C CA . GLN B 1 162 ? 7.336 -23.359 -8.516 1 88.44 162 GLN B CA 1
ATOM 3429 C C . GLN B 1 162 ? 8.047 -24.516 -9.211 1 88.44 162 GLN B C 1
ATOM 3431 O O . GLN B 1 162 ? 8.062 -24.594 -10.438 1 88.44 162 GLN B O 1
ATOM 3436 N N . ARG B 1 163 ? 8.695 -25.328 -8.383 1 92.31 163 ARG B N 1
ATOM 3437 C CA . ARG B 1 163 ? 9.156 -26.641 -8.82 1 92.31 163 ARG B CA 1
ATOM 3438 C C . ARG B 1 163 ? 8.094 -27.703 -8.562 1 92.31 163 ARG B C 1
ATOM 3440 O O . ARG B 1 163 ? 7.828 -28.062 -7.41 1 92.31 163 ARG B O 1
ATOM 3447 N N . VAL B 1 164 ? 7.578 -28.188 -9.664 1 94.81 164 VAL B N 1
ATOM 3448 C CA . VAL B 1 164 ? 6.336 -28.938 -9.547 1 94.81 164 VAL B CA 1
ATOM 3449 C C . VAL B 1 164 ? 6.613 -30.422 -9.781 1 94.81 164 VAL B C 1
ATOM 3451 O O . VAL B 1 164 ? 7.234 -30.797 -10.781 1 94.81 164 VAL B O 1
ATOM 3454 N N . LEU B 1 165 ? 6.172 -31.234 -8.773 1 95.19 165 LEU B N 1
ATOM 3455 C CA . LEU B 1 165 ? 6.152 -32.688 -8.938 1 95.19 165 LEU B CA 1
ATOM 3456 C C . LEU B 1 165 ? 4.793 -33.156 -9.445 1 95.19 165 LEU B C 1
ATOM 3458 O O . LEU B 1 165 ? 3.76 -32.812 -8.859 1 95.19 165 LEU B O 1
ATOM 3462 N N . VAL B 1 166 ? 4.797 -33.875 -10.555 1 96.44 166 VAL B N 1
ATOM 3463 C CA . VAL B 1 166 ? 3.564 -34.438 -11.102 1 96.44 166 VAL B CA 1
ATOM 3464 C C . VAL B 1 166 ? 3.51 -35.938 -10.828 1 96.44 166 VAL B C 1
ATOM 3466 O O . VAL B 1 166 ? 4.406 -36.688 -11.242 1 96.44 166 VAL B O 1
ATOM 3469 N N . VAL B 1 167 ? 2.48 -36.344 -10.062 1 95 167 VAL B N 1
ATOM 3470 C CA . VAL B 1 167 ? 2.27 -37.75 -9.789 1 95 167 VAL B CA 1
ATOM 3471 C C . VAL B 1 167 ? 1.001 -38.219 -10.492 1 95 167 VAL B C 1
ATOM 3473 O O . VAL B 1 167 ? -0.112 -37.906 -10.055 1 95 167 VAL B O 1
ATOM 3476 N N . GLU B 1 168 ? 1.148 -38.938 -11.461 1 93.69 168 GLU B N 1
ATOM 3477 C CA . GLU B 1 168 ? 0.089 -39.375 -12.352 1 93.69 168 GLU B CA 1
ATOM 3478 C C . GLU B 1 168 ? 0.511 -40.625 -13.125 1 93.69 168 GLU B C 1
ATOM 3480 O O . GLU B 1 168 ? 1.575 -40.656 -13.742 1 93.69 168 GLU B O 1
ATOM 3485 N N . ASP B 1 169 ? -0.346 -41.688 -13.109 1 92.06 169 ASP B N 1
ATOM 3486 C CA . ASP B 1 169 ? 0.059 -42.938 -13.727 1 92.06 169 ASP B CA 1
ATOM 3487 C C . ASP B 1 169 ? -0.321 -42.969 -15.203 1 92.06 169 ASP B C 1
ATOM 3489 O O . ASP B 1 169 ? 0.2 -43.781 -15.969 1 92.06 169 ASP B O 1
ATOM 3493 N N . ASN B 1 170 ? -1.255 -42.188 -15.641 1 92.62 170 ASN B N 1
ATOM 3494 C CA . ASN B 1 170 ? -1.562 -42.062 -17.062 1 92.62 170 ASN B CA 1
ATOM 3495 C C . ASN B 1 170 ? -0.574 -41.125 -17.766 1 92.62 170 ASN B C 1
ATOM 3497 O O . ASN B 1 170 ? -0.576 -39.938 -17.531 1 92.62 170 ASN B O 1
ATOM 3501 N N . PRO B 1 171 ? 0.293 -41.719 -18.609 1 93.19 171 PRO B N 1
ATOM 3502 C CA . PRO B 1 171 ? 1.356 -40.906 -19.219 1 93.19 171 PRO B CA 1
ATOM 3503 C C . PRO B 1 171 ? 0.817 -39.719 -20.016 1 93.19 171 PRO B C 1
ATOM 3505 O O . PRO B 1 171 ? 1.443 -38.656 -20.062 1 93.19 171 PRO B O 1
ATOM 3508 N N . ILE B 1 172 ? -0.284 -39.938 -20.688 1 93.62 172 ILE B N 1
ATOM 3509 C CA . ILE B 1 172 ? -0.867 -38.875 -21.484 1 93.62 172 ILE B CA 1
ATOM 3510 C C . ILE B 1 172 ? -1.304 -37.719 -20.578 1 93.62 172 ILE B C 1
ATOM 3512 O O . ILE B 1 172 ? -0.997 -36.562 -20.844 1 93.62 172 ILE B O 1
ATOM 3516 N N . LEU B 1 173 ? -1.941 -38.031 -19.516 1 93.19 173 LEU B N 1
ATOM 3517 C CA . LEU B 1 173 ? -2.393 -37.031 -18.562 1 93.19 173 LEU B CA 1
ATOM 3518 C C . LEU B 1 173 ? -1.206 -36.375 -17.875 1 93.19 173 LEU B C 1
ATOM 3520 O O . LEU B 1 173 ? -1.222 -35.156 -17.641 1 93.19 173 LEU B O 1
ATOM 3524 N N . ALA B 1 174 ? -0.248 -37.125 -17.531 1 94.81 174 ALA B N 1
ATOM 3525 C CA . ALA B 1 174 ? 0.961 -36.562 -16.922 1 94.81 174 ALA B CA 1
ATOM 3526 C C . ALA B 1 174 ? 1.623 -35.531 -17.828 1 94.81 174 ALA B C 1
ATOM 3528 O O . ALA B 1 174 ? 2.037 -34.469 -17.375 1 94.81 174 ALA B O 1
ATOM 3529 N N . MET B 1 175 ? 1.699 -35.844 -19.031 1 93.62 175 MET B N 1
ATOM 3530 C CA . MET B 1 175 ? 2.297 -34.938 -20.016 1 93.62 175 MET B CA 1
ATOM 3531 C C . MET B 1 175 ? 1.476 -33.688 -20.156 1 93.62 175 MET B C 1
ATOM 3533 O O . MET B 1 175 ? 2.033 -32.594 -20.25 1 93.62 175 MET B O 1
ATOM 3537 N N . GLU B 1 176 ? 0.185 -33.906 -20.25 1 93.12 176 GLU B N 1
ATOM 3538 C CA . GLU B 1 176 ? -0.708 -32.75 -20.359 1 93.12 176 GLU B CA 1
ATOM 3539 C C . GLU B 1 176 ? -0.538 -31.812 -19.172 1 93.12 176 GLU B C 1
ATOM 3541 O O . GLU B 1 176 ? -0.387 -30.609 -19.359 1 93.12 176 GLU B O 1
ATOM 3546 N N . ILE B 1 177 ? -0.485 -32.344 -18.047 1 94.62 177 ILE B N 1
ATOM 3547 C CA . ILE B 1 177 ? -0.329 -31.562 -16.828 1 94.62 177 ILE B CA 1
ATOM 3548 C C . ILE B 1 177 ? 1.039 -30.891 -16.828 1 94.62 177 ILE B C 1
ATOM 3550 O O . ILE B 1 177 ? 1.147 -29.703 -16.516 1 94.62 177 ILE B O 1
ATOM 3554 N N . GLY B 1 178 ? 2.035 -31.625 -17.109 1 94.25 178 GLY B N 1
ATOM 3555 C CA . GLY B 1 178 ? 3.375 -31.078 -17.188 1 94.25 178 GLY B CA 1
ATOM 3556 C C . GLY B 1 178 ? 3.479 -29.906 -18.156 1 94.25 178 GLY B C 1
ATOM 3557 O O . GLY B 1 178 ? 4.137 -28.906 -17.859 1 94.25 178 GLY B O 1
ATOM 3558 N N . SER B 1 179 ? 2.844 -30.062 -19.281 1 91.5 179 SER B N 1
ATOM 3559 C CA . SER B 1 179 ? 2.85 -28.984 -20.281 1 91.5 179 SER B CA 1
ATOM 3560 C C . SER B 1 179 ? 2.193 -27.719 -19.734 1 91.5 179 SER B C 1
ATOM 3562 O O . SER B 1 179 ? 2.691 -26.625 -19.953 1 91.5 179 SER B O 1
ATOM 3564 N N . LEU B 1 180 ? 1.098 -27.906 -19.047 1 87.81 180 LEU B N 1
ATOM 3565 C CA . LEU B 1 180 ? 0.408 -26.766 -18.469 1 87.81 180 LEU B CA 1
ATOM 3566 C C . LEU B 1 180 ? 1.291 -26.062 -17.438 1 87.81 180 LEU B C 1
ATOM 3568 O O . LEU B 1 180 ? 1.37 -24.828 -17.406 1 87.81 180 LEU B O 1
ATOM 3572 N N . VAL B 1 181 ? 1.966 -26.812 -16.656 1 91.31 181 VAL B N 1
ATOM 3573 C CA . VAL B 1 181 ? 2.871 -26.297 -15.633 1 91.31 181 VAL B CA 1
ATOM 3574 C C . VAL B 1 181 ? 3.965 -25.453 -16.281 1 91.31 181 VAL B C 1
ATOM 3576 O O . VAL B 1 181 ? 4.223 -24.328 -15.859 1 91.31 181 VAL B O 1
ATOM 3579 N N . THR B 1 182 ? 4.504 -25.969 -17.328 1 89.69 182 THR B N 1
ATOM 3580 C CA . THR B 1 182 ? 5.586 -25.297 -18.031 1 89.69 182 THR B CA 1
ATOM 3581 C C . THR B 1 182 ? 5.07 -24.047 -18.734 1 89.69 182 THR B C 1
ATOM 3583 O O . THR B 1 182 ? 5.738 -23.016 -18.75 1 89.69 182 THR B O 1
ATOM 3586 N N . ASP B 1 183 ? 3.902 -24.156 -19.266 1 83.56 183 ASP B N 1
ATOM 3587 C CA . ASP B 1 183 ? 3.297 -23.016 -19.969 1 83.56 183 ASP B CA 1
ATOM 3588 C C . ASP B 1 183 ? 3.045 -21.859 -19.016 1 83.56 183 ASP B C 1
ATOM 3590 O O . ASP B 1 183 ? 3.084 -20.688 -19.422 1 83.56 183 ASP B O 1
ATOM 3594 N N . MET B 1 184 ? 2.85 -22.219 -17.812 1 82.94 184 MET B N 1
ATOM 3595 C CA . MET B 1 184 ? 2.598 -21.188 -16.812 1 82.94 184 MET B CA 1
ATOM 3596 C C . MET B 1 184 ? 3.908 -20.609 -16.297 1 82.94 184 MET B C 1
ATOM 3598 O O . MET B 1 184 ? 3.898 -19.672 -15.477 1 82.94 184 MET B O 1
ATOM 3602 N N . GLY B 1 185 ? 4.969 -21.156 -16.797 1 82.31 185 GLY B N 1
ATOM 3603 C CA . GLY B 1 185 ? 6.266 -20.594 -16.438 1 82.31 185 GLY B CA 1
ATOM 3604 C C . GLY B 1 185 ? 6.902 -21.297 -15.25 1 82.31 185 GLY B C 1
ATOM 3605 O O . GLY B 1 185 ? 7.918 -20.844 -14.727 1 82.31 185 GLY B O 1
ATOM 3606 N N . HIS B 1 186 ? 6.305 -22.391 -14.781 1 90.25 186 HIS B N 1
ATOM 3607 C CA . HIS B 1 186 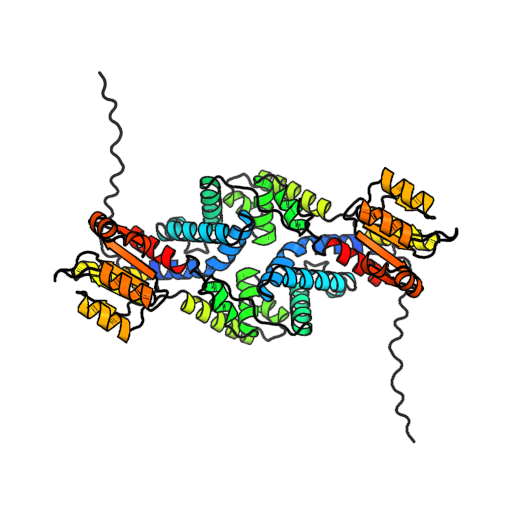? 6.879 -23.172 -13.695 1 90.25 186 HIS B CA 1
ATOM 3608 C C . HIS B 1 186 ? 7.766 -24.297 -14.227 1 90.25 186 HIS B C 1
ATOM 3610 O O . HIS B 1 186 ? 7.914 -24.438 -15.445 1 90.25 186 HIS B O 1
ATOM 3616 N N . VAL B 1 187 ? 8.414 -24.984 -13.289 1 92.94 187 VAL B N 1
ATOM 3617 C CA . VAL B 1 187 ? 9.336 -26.047 -13.68 1 92.94 187 VAL B CA 1
ATOM 3618 C C . VAL B 1 187 ? 8.789 -27.406 -13.219 1 92.94 187 VAL B C 1
ATOM 3620 O O . VAL B 1 187 ? 8.445 -27.578 -12.047 1 92.94 187 VAL B O 1
ATOM 3623 N N . VAL B 1 188 ? 8.703 -28.312 -14.172 1 96.38 188 VAL B N 1
ATOM 3624 C CA . VAL B 1 188 ? 8.414 -29.703 -13.789 1 96.38 188 VAL B CA 1
ATOM 3625 C C . VAL B 1 188 ? 9.695 -30.391 -13.328 1 96.38 188 VAL B C 1
ATOM 3627 O O . VAL B 1 188 ? 10.57 -30.703 -14.148 1 96.38 188 VAL B O 1
ATOM 3630 N N . CYS B 1 189 ? 9.766 -30.656 -12.062 1 95.5 189 CYS B N 1
ATOM 3631 C CA . CYS B 1 189 ? 11.031 -31.172 -11.555 1 95.5 189 CYS B CA 1
ATOM 3632 C C . CYS B 1 189 ? 11.031 -32.719 -11.555 1 95.5 189 CYS B C 1
ATOM 3634 O O . CYS B 1 189 ? 12.062 -33.344 -11.328 1 95.5 189 CYS B O 1
ATOM 3636 N N . GLY B 1 190 ? 9.898 -33.281 -11.734 1 95.69 190 GLY B N 1
ATOM 3637 C CA . GLY B 1 190 ? 9.781 -34.719 -11.836 1 95.69 190 GLY B CA 1
ATOM 3638 C C . GLY B 1 190 ? 8.359 -35.188 -12.102 1 95.69 190 GLY B C 1
ATOM 3639 O O . GLY B 1 190 ? 7.398 -34.5 -11.781 1 95.69 190 GLY B O 1
ATOM 3640 N N . THR B 1 191 ? 8.305 -36.344 -12.727 1 96.19 191 THR B N 1
ATOM 3641 C CA . THR B 1 191 ? 7.031 -37.031 -12.945 1 96.19 191 THR B CA 1
ATOM 3642 C C . THR B 1 191 ? 7.102 -38.469 -12.422 1 96.19 191 THR B C 1
ATOM 3644 O O . THR B 1 191 ? 8.008 -39.219 -12.781 1 96.19 191 THR B O 1
ATOM 3647 N N . ALA B 1 192 ? 6.176 -38.719 -11.531 1 94.88 192 ALA B N 1
ATOM 3648 C CA . ALA B 1 192 ? 6.109 -40.062 -10.977 1 94.88 192 ALA B CA 1
ATOM 3649 C C . ALA B 1 192 ? 4.832 -40.781 -11.422 1 94.88 192 ALA B C 1
ATOM 3651 O O . ALA B 1 192 ? 3.773 -40.156 -11.523 1 94.88 192 ALA B O 1
ATOM 3652 N N . ASN B 1 193 ? 4.945 -42.125 -11.555 1 92.94 193 ASN B N 1
ATOM 3653 C CA . ASN B 1 193 ? 3.779 -42.875 -11.992 1 92.94 193 ASN B CA 1
ATOM 3654 C C . ASN B 1 193 ? 3.227 -43.75 -10.875 1 92.94 193 ASN B C 1
ATOM 3656 O O . ASN B 1 193 ? 2.24 -44.469 -11.07 1 92.94 193 ASN B O 1
ATOM 3660 N N . ASN B 1 194 ? 3.918 -43.719 -9.766 1 90.31 194 ASN B N 1
ATOM 3661 C CA . ASN B 1 194 ? 3.455 -44.469 -8.586 1 90.31 194 ASN B CA 1
ATOM 3662 C C . ASN B 1 194 ? 3.959 -43.812 -7.301 1 90.31 194 ASN B C 1
ATOM 3664 O O . ASN B 1 194 ? 4.754 -42.875 -7.34 1 90.31 194 ASN B O 1
ATOM 3668 N N . GLU B 1 195 ? 3.449 -44.312 -6.207 1 89.94 195 GLU B N 1
ATOM 3669 C CA . GLU B 1 195 ? 3.738 -43.719 -4.902 1 89.94 195 GLU B CA 1
ATOM 3670 C C . GLU B 1 195 ? 5.227 -43.781 -4.582 1 89.94 195 GLU B C 1
ATOM 3672 O O . GLU B 1 195 ? 5.812 -42.812 -4.105 1 89.94 195 GLU B O 1
ATOM 3677 N N . GLN B 1 196 ? 5.828 -44.906 -4.836 1 89.31 196 GLN B N 1
ATOM 3678 C CA . GLN B 1 196 ? 7.238 -45.094 -4.508 1 89.31 196 GLN B CA 1
ATOM 3679 C C . GLN B 1 196 ? 8.117 -44.125 -5.273 1 89.31 196 GLN B C 1
ATOM 3681 O O . GLN B 1 196 ? 9 -43.5 -4.695 1 89.31 196 GLN B O 1
ATOM 3686 N N . GLU B 1 197 ? 7.941 -44.031 -6.508 1 92.44 197 GLU B N 1
ATOM 3687 C CA . GLU B 1 197 ? 8.688 -43.094 -7.328 1 92.44 197 GLU B CA 1
ATOM 3688 C C . GLU B 1 197 ? 8.477 -41.656 -6.852 1 92.44 197 GLU B C 1
ATOM 3690 O O . GLU B 1 197 ? 9.414 -40.844 -6.832 1 92.44 197 GLU B O 1
ATOM 3695 N N . ALA B 1 198 ? 7.23 -41.375 -6.539 1 92.69 198 ALA B N 1
ATOM 3696 C CA . ALA B 1 198 ? 6.906 -40.031 -6.043 1 92.69 198 ALA B CA 1
ATOM 3697 C C . ALA B 1 198 ? 7.723 -39.688 -4.801 1 92.69 198 ALA B C 1
ATOM 3699 O O . ALA B 1 198 ? 8.281 -38.594 -4.699 1 92.69 198 ALA B O 1
ATOM 3700 N N . LEU B 1 199 ? 7.801 -40.594 -3.893 1 89 199 LEU B N 1
ATOM 3701 C CA . LEU B 1 199 ? 8.531 -40.375 -2.646 1 89 199 LEU B CA 1
ATOM 3702 C C . LEU B 1 199 ? 10.023 -40.219 -2.91 1 89 199 LEU B C 1
ATOM 3704 O O . LEU B 1 199 ? 10.688 -39.406 -2.258 1 89 199 LEU B O 1
ATOM 3708 N N . GLU B 1 200 ? 10.539 -40.938 -3.842 1 92.44 200 GLU B N 1
ATOM 3709 C CA . GLU B 1 200 ? 11.945 -40.844 -4.215 1 92.44 200 GLU B CA 1
ATOM 3710 C C . GLU B 1 200 ? 12.242 -39.469 -4.828 1 92.44 200 GLU B C 1
ATOM 3712 O O . GLU B 1 200 ? 13.234 -38.844 -4.48 1 92.44 200 GLU B O 1
ATOM 3717 N N . LEU B 1 201 ? 11.391 -39.094 -5.684 1 92.5 201 LEU B N 1
ATOM 3718 C CA . LEU B 1 201 ? 11.562 -37.781 -6.34 1 92.5 201 LEU B CA 1
ATOM 3719 C C . LEU B 1 201 ? 11.414 -36.656 -5.344 1 92.5 201 LEU B C 1
ATOM 3721 O O . LEU B 1 201 ? 12.078 -35.625 -5.469 1 92.5 201 LEU B O 1
ATOM 3725 N N . LEU B 1 202 ? 10.523 -36.812 -4.438 1 87.94 202 LEU B N 1
ATOM 3726 C CA . LEU B 1 202 ? 10.344 -35.812 -3.396 1 87.94 202 LEU B CA 1
ATOM 3727 C C . LEU B 1 202 ? 11.664 -35.531 -2.682 1 87.94 202 LEU B C 1
ATOM 3729 O O . LEU B 1 202 ? 12.008 -34.344 -2.439 1 87.94 202 LEU B O 1
ATOM 3733 N N . GLU B 1 203 ? 12.336 -36.5 -2.348 1 87.75 203 GLU B N 1
ATOM 3734 C CA . GLU B 1 203 ? 13.602 -36.375 -1.631 1 87.75 203 GLU B CA 1
ATOM 3735 C C . GLU B 1 203 ? 14.695 -35.812 -2.539 1 87.75 203 GLU B C 1
ATOM 3737 O O . GLU B 1 203 ? 15.508 -35 -2.109 1 87.75 203 GLU B O 1
ATOM 3742 N N . ALA B 1 204 ? 14.672 -36.25 -3.727 1 92.19 204 ALA B N 1
ATOM 3743 C CA . ALA B 1 204 ? 15.766 -35.938 -4.641 1 92.19 204 ALA B CA 1
ATOM 3744 C C . ALA B 1 204 ? 15.602 -34.531 -5.203 1 92.19 204 ALA B C 1
ATOM 3746 O O . ALA B 1 204 ? 16.578 -33.781 -5.367 1 92.19 204 ALA B O 1
ATOM 3747 N N . GLU B 1 205 ? 14.375 -34.156 -5.516 1 91.69 205 GLU B N 1
ATOM 3748 C CA . GLU B 1 205 ? 14.148 -32.938 -6.305 1 91.69 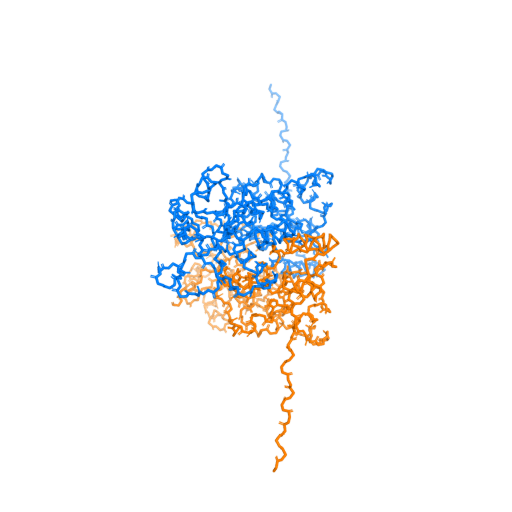205 GLU B CA 1
ATOM 3749 C C . GLU B 1 205 ? 13.648 -31.797 -5.43 1 91.69 205 GLU B C 1
ATOM 3751 O O . GLU B 1 205 ? 13.688 -30.641 -5.84 1 91.69 205 GLU B O 1
ATOM 3756 N N . LYS B 1 206 ? 13.148 -32.062 -4.254 1 88.31 206 LYS B N 1
ATOM 3757 C CA . LYS B 1 206 ? 12.648 -31.078 -3.297 1 88.31 206 LYS B CA 1
ATOM 3758 C C . LYS B 1 206 ? 11.641 -30.141 -3.949 1 88.31 206 LYS B C 1
ATOM 3760 O O . LYS B 1 206 ? 11.852 -28.922 -4 1 88.31 206 LYS B O 1
ATOM 3765 N N . PRO B 1 207 ? 10.555 -30.703 -4.484 1 91.25 207 PRO B N 1
ATOM 3766 C CA . PRO B 1 207 ? 9.523 -29.875 -5.109 1 91.25 207 PRO B CA 1
ATOM 3767 C C . PRO B 1 207 ? 8.891 -28.891 -4.137 1 91.25 207 PRO B C 1
ATOM 3769 O O . PRO B 1 207 ? 8.914 -29.094 -2.924 1 91.25 207 PRO B O 1
ATOM 3772 N N . THR B 1 208 ? 8.391 -27.734 -4.672 1 87.69 208 THR B N 1
ATOM 3773 C CA . THR B 1 208 ? 7.672 -26.75 -3.875 1 87.69 208 THR B CA 1
ATOM 3774 C C . THR B 1 208 ? 6.164 -26.906 -4.055 1 87.69 208 THR B C 1
ATOM 3776 O O . THR B 1 208 ? 5.383 -26.359 -3.273 1 87.69 208 THR B O 1
ATOM 3779 N N . LEU B 1 209 ? 5.734 -27.594 -5.059 1 91 209 LEU B N 1
ATOM 3780 C CA . LEU B 1 209 ? 4.34 -27.875 -5.371 1 91 209 LEU B CA 1
ATOM 3781 C C . LEU B 1 209 ? 4.191 -29.266 -5.98 1 91 209 LEU B C 1
ATOM 3783 O O . LEU B 1 209 ? 5.039 -29.703 -6.758 1 91 209 LEU B O 1
ATOM 3787 N N . ALA B 1 210 ? 3.076 -29.969 -5.562 1 93.25 210 ALA B N 1
ATOM 3788 C CA . ALA B 1 210 ? 2.842 -31.297 -6.129 1 93.25 210 ALA B CA 1
ATOM 3789 C C . ALA B 1 210 ? 1.419 -31.422 -6.668 1 93.25 210 ALA B C 1
ATOM 3791 O O . ALA B 1 210 ? 0.461 -31.016 -6.008 1 93.25 210 ALA B O 1
ATOM 3792 N N . LEU B 1 211 ? 1.302 -31.859 -7.867 1 95.06 211 LEU B N 1
ATOM 3793 C CA . LEU B 1 211 ? 0.027 -32.281 -8.43 1 95.06 211 LEU B CA 1
ATOM 3794 C C . LEU B 1 211 ? -0.106 -33.812 -8.359 1 95.06 211 LEU B C 1
ATOM 3796 O O . LEU B 1 211 ? 0.679 -34.531 -8.969 1 95.06 211 LEU B O 1
ATOM 3800 N N . LEU B 1 212 ? -1.129 -34.25 -7.625 1 92.94 212 LEU B N 1
ATOM 3801 C CA . LEU B 1 212 ? -1.188 -35.656 -7.27 1 92.94 212 LEU B CA 1
ATOM 3802 C C . LEU B 1 212 ? -2.498 -36.281 -7.738 1 92.94 212 LEU B C 1
ATOM 3804 O O . LEU B 1 212 ? -3.58 -35.812 -7.367 1 92.94 212 LEU B O 1
ATOM 3808 N N . ASP B 1 213 ? -2.318 -37.281 -8.539 1 92.06 213 ASP B N 1
ATOM 3809 C CA . ASP B 1 213 ? -3.465 -38.156 -8.695 1 92.06 213 ASP B CA 1
ATOM 3810 C C . ASP B 1 213 ? -3.723 -38.969 -7.426 1 92.06 213 ASP B C 1
ATOM 3812 O O . ASP B 1 213 ? -2.787 -39.469 -6.805 1 92.06 213 ASP B O 1
ATOM 3816 N N . VAL B 1 214 ? -4.98 -39.062 -7.098 1 88.19 214 VAL B N 1
ATOM 3817 C CA . VAL B 1 214 ? -5.312 -39.719 -5.84 1 88.19 214 VAL B CA 1
ATOM 3818 C C . VAL B 1 214 ? -5.172 -41.219 -6 1 88.19 214 VAL B C 1
ATOM 3820 O O . VAL B 1 214 ? -4.559 -41.906 -5.164 1 88.19 214 VAL B O 1
ATOM 3823 N N . ARG B 1 215 ? -5.773 -41.781 -7.031 1 85.69 215 ARG B N 1
ATOM 3824 C CA . ARG B 1 215 ? -5.691 -43.219 -7.285 1 85.69 215 ARG B CA 1
ATOM 3825 C C . ARG B 1 215 ? -4.555 -43.531 -8.25 1 85.69 215 ARG B C 1
ATOM 3827 O O . ARG B 1 215 ? -4.543 -43.062 -9.383 1 85.69 215 ARG B O 1
ATOM 3834 N N . LEU B 1 216 ? -3.654 -44.281 -7.73 1 84.62 216 LEU B N 1
ATOM 3835 C CA . LEU B 1 216 ? -2.52 -44.719 -8.547 1 84.62 216 LEU B CA 1
ATOM 3836 C C . LEU B 1 216 ? -2.58 -46.219 -8.844 1 84.62 216 LEU B C 1
ATOM 3838 O O . LEU B 1 216 ? -3.24 -46.969 -8.125 1 84.62 216 LEU B O 1
ATOM 3842 N N . ALA B 1 217 ? -2.125 -46.594 -10 1 75.38 217 ALA B N 1
ATOM 3843 C CA . ALA B 1 217 ? -2.236 -47.969 -10.555 1 75.38 217 ALA B CA 1
ATOM 3844 C C . ALA B 1 217 ? -1.762 -49 -9.547 1 75.38 217 ALA B C 1
ATOM 3846 O O . ALA B 1 217 ? -2.316 -50.094 -9.469 1 75.38 217 ALA B O 1
ATOM 3847 N N . ASP B 1 218 ? -0.838 -48.938 -8.859 1 71.75 218 ASP B N 1
ATOM 3848 C CA . ASP B 1 218 ? -0.272 -50 -8.039 1 71.75 218 ASP B CA 1
ATOM 3849 C C . ASP B 1 218 ? -0.91 -50 -6.648 1 71.75 218 ASP B C 1
ATOM 3851 O O . ASP B 1 218 ? -0.359 -50.594 -5.715 1 71.75 218 ASP B O 1
ATOM 3855 N N . GLY B 1 219 ? -2.066 -49.438 -6.609 1 71.75 219 GLY B N 1
ATOM 3856 C CA . GLY B 1 219 ? -2.736 -49.375 -5.32 1 71.75 219 GLY B CA 1
ATOM 3857 C C . GLY B 1 219 ? -2.248 -48.25 -4.438 1 71.75 219 GLY B C 1
ATOM 3858 O O . GLY B 1 219 ? -2.742 -48.062 -3.324 1 71.75 219 GLY B O 1
ATOM 3859 N N . GLY B 1 220 ? -1.353 -47.656 -4.941 1 72.44 220 GLY B N 1
ATOM 3860 C CA . GLY B 1 220 ? -0.851 -46.5 -4.199 1 72.44 220 GLY B CA 1
ATOM 3861 C C . GLY B 1 220 ? -1.802 -45.312 -4.211 1 72.44 220 GLY B C 1
ATOM 3862 O O . GLY B 1 220 ? -2.773 -45.312 -4.969 1 72.44 220 GLY B O 1
ATOM 3863 N N . SER B 1 221 ? -1.547 -44.438 -3.174 1 79.69 221 SER B N 1
ATOM 3864 C CA . SER B 1 221 ? -2.455 -43.312 -2.998 1 79.69 221 SER B CA 1
ATOM 3865 C C . SER B 1 221 ? -1.698 -41.969 -3.01 1 79.69 221 SER B C 1
ATOM 3867 O O . SER B 1 221 ? -0.705 -41.812 -2.299 1 79.69 221 SER B O 1
ATOM 3869 N N . GLY B 1 222 ? -2.129 -41.156 -3.875 1 82 222 GLY B N 1
ATOM 3870 C CA . GLY B 1 222 ? -1.638 -39.781 -3.824 1 82 222 GLY B CA 1
ATOM 3871 C C . GLY B 1 222 ? -1.807 -39.125 -2.461 1 82 222 GLY B C 1
ATOM 3872 O O . GLY B 1 222 ? -1.07 -38.219 -2.111 1 82 222 GLY B O 1
ATOM 3873 N N . VAL B 1 223 ? -2.746 -39.656 -1.69 1 83.31 223 VAL B N 1
ATOM 3874 C CA . VAL B 1 223 ? -2.994 -39.125 -0.347 1 83.31 223 VAL B CA 1
ATOM 3875 C C . VAL B 1 223 ? -1.794 -39.438 0.549 1 83.31 223 VAL B C 1
ATOM 3877 O O . VAL B 1 223 ? -1.385 -38.594 1.347 1 83.31 223 VAL B O 1
ATOM 3880 N N . GLU B 1 224 ? -1.285 -40.531 0.403 1 82.69 224 GLU B N 1
ATOM 3881 C CA . GLU B 1 224 ? -0.128 -40.906 1.217 1 82.69 224 GLU B CA 1
ATOM 3882 C C . GLU B 1 224 ? 1.082 -40.031 0.867 1 82.69 224 GLU B C 1
ATOM 3884 O O . GLU B 1 224 ? 1.824 -39.594 1.754 1 82.69 224 GLU B O 1
ATOM 3889 N N . VAL B 1 225 ? 1.213 -39.844 -0.359 1 82.12 225 VAL B N 1
ATOM 3890 C CA . VAL B 1 225 ? 2.291 -38.969 -0.808 1 82.12 225 VAL B CA 1
ATOM 3891 C C . VAL B 1 225 ? 2.119 -37.594 -0.191 1 82.12 225 VAL B C 1
ATOM 3893 O O . VAL B 1 225 ? 3.076 -37.031 0.335 1 82.12 225 VAL B O 1
ATOM 3896 N N . ALA B 1 226 ? 0.924 -37.062 -0.233 1 84.12 226 ALA B N 1
ATOM 3897 C CA . ALA B 1 226 ? 0.625 -35.75 0.307 1 84.12 226 ALA B CA 1
ATOM 3898 C C . ALA B 1 226 ? 0.915 -35.688 1.804 1 84.12 226 ALA B C 1
ATOM 3900 O O . ALA B 1 226 ? 1.443 -34.688 2.301 1 84.12 226 ALA B O 1
ATOM 3901 N N . ARG B 1 227 ? 0.574 -36.688 2.484 1 81.56 227 ARG B N 1
ATOM 3902 C CA . ARG B 1 227 ? 0.793 -36.719 3.926 1 81.56 227 ARG B CA 1
ATOM 3903 C C . ARG B 1 227 ? 2.281 -36.656 4.254 1 81.56 227 ARG B C 1
ATOM 3905 O O . ARG B 1 227 ? 2.691 -36 5.203 1 81.56 227 ARG B O 1
ATOM 3912 N N . ARG B 1 228 ? 2.977 -37.312 3.568 1 77.12 228 ARG B N 1
ATOM 3913 C CA . ARG B 1 228 ? 4.422 -37.312 3.783 1 77.12 228 ARG B CA 1
ATOM 3914 C C . ARG B 1 228 ? 5.008 -35.906 3.502 1 77.12 228 ARG B C 1
ATOM 3916 O O . ARG B 1 228 ? 5.918 -35.469 4.203 1 77.12 228 ARG B O 1
ATOM 3923 N N . LEU B 1 229 ? 4.477 -35.344 2.484 1 74.62 229 LEU B N 1
ATOM 3924 C CA . LEU B 1 229 ? 4.934 -34 2.078 1 74.62 229 LEU B CA 1
ATOM 3925 C C . LEU B 1 229 ? 4.637 -32.969 3.158 1 74.62 229 LEU B C 1
ATOM 3927 O O . LEU B 1 229 ? 5.461 -32.094 3.424 1 74.62 229 LEU B O 1
ATOM 3931 N N . ARG B 1 230 ? 3.506 -32.969 3.625 1 72.56 230 ARG B N 1
ATOM 3932 C CA . ARG B 1 230 ? 3.094 -32 4.633 1 72.56 230 ARG B CA 1
ATOM 3933 C C . ARG B 1 230 ? 3.957 -32.125 5.887 1 72.56 230 ARG B C 1
ATOM 3935 O O . ARG B 1 230 ? 4.191 -31.125 6.574 1 72.56 230 ARG B O 1
ATOM 3942 N N . GLN B 1 231 ? 4.383 -33.281 6.164 1 69.25 231 GLN B N 1
ATOM 3943 C CA . GLN B 1 231 ? 5.211 -33.5 7.344 1 69.25 231 GLN B CA 1
ATOM 3944 C C . GLN B 1 231 ? 6.594 -32.875 7.172 1 69.25 231 GLN B C 1
ATOM 3946 O O . GLN B 1 231 ? 7.195 -32.406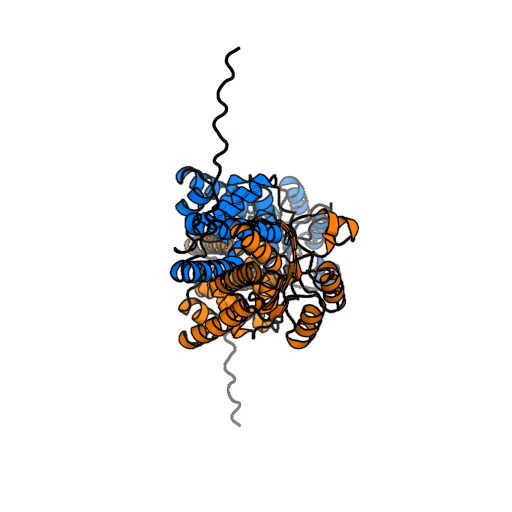 8.148 1 69.25 231 GLN B O 1
ATOM 3951 N N . LYS B 1 232 ? 7.039 -32.969 6.043 1 61.44 232 LYS B N 1
ATOM 3952 C CA . LYS B 1 232 ? 8.43 -32.562 5.852 1 61.44 232 LYS B CA 1
ATOM 3953 C C . LYS B 1 232 ? 8.523 -31.062 5.539 1 61.44 232 LYS B C 1
ATOM 3955 O O . LYS B 1 232 ? 9.469 -30.391 5.957 1 61.44 232 LYS B O 1
ATOM 3960 N N . ARG B 1 233 ? 7.734 -30.641 4.656 1 63.25 233 ARG B N 1
ATOM 3961 C CA . ARG B 1 233 ? 7.875 -29.266 4.188 1 63.25 233 ARG B CA 1
ATOM 3962 C C . ARG B 1 233 ? 6.508 -28.625 3.984 1 63.25 233 ARG B C 1
ATOM 3964 O O . ARG B 1 233 ? 5.5 -29.312 3.844 1 63.25 233 ARG B O 1
ATOM 3971 N N . ALA B 1 234 ? 6.484 -27.344 4.297 1 61.94 234 ALA B N 1
ATOM 3972 C CA . ALA B 1 234 ? 5.262 -26.609 3.982 1 61.94 234 ALA B CA 1
ATOM 3973 C C . ALA B 1 234 ? 4.969 -26.641 2.486 1 61.94 234 ALA B C 1
ATOM 3975 O O . ALA B 1 234 ? 5.023 -25.609 1.814 1 61.94 234 ALA B O 1
ATOM 3976 N N . MET B 1 235 ? 4.973 -27.859 1.905 1 76 235 MET B N 1
ATOM 3977 C CA . MET B 1 235 ? 4.68 -28 0.481 1 76 235 MET B CA 1
ATOM 3978 C C . MET B 1 235 ? 3.184 -27.891 0.22 1 76 235 MET B C 1
ATOM 3980 O O . MET B 1 235 ? 2.375 -28.375 1.01 1 76 235 MET B O 1
ATOM 3984 N N . ARG B 1 236 ? 2.936 -27.266 -0.907 1 83.5 236 ARG B N 1
ATOM 3985 C CA . ARG B 1 236 ? 1.545 -27.156 -1.341 1 83.5 236 ARG B CA 1
ATOM 3986 C C . ARG B 1 236 ? 1.174 -28.328 -2.262 1 83.5 236 ARG B C 1
ATOM 3988 O O . ARG B 1 236 ? 1.997 -28.766 -3.061 1 83.5 236 ARG B O 1
ATOM 3995 N N . THR B 1 237 ? -0.081 -28.844 -2.047 1 89.94 237 THR B N 1
ATOM 3996 C CA . THR B 1 237 ? -0.529 -30 -2.826 1 89.94 237 THR B CA 1
ATOM 3997 C C . THR B 1 237 ? -1.834 -29.672 -3.553 1 89.94 237 THR B C 1
ATOM 3999 O O . THR B 1 237 ? -2.707 -29 -3.004 1 89.94 237 THR B O 1
ATOM 4002 N N . ILE B 1 238 ? -1.894 -30.141 -4.773 1 92.19 238 ILE B N 1
ATOM 4003 C CA . ILE B 1 238 ? -3.123 -30.125 -5.559 1 92.19 238 ILE B CA 1
ATOM 4004 C C . ILE B 1 238 ? -3.496 -31.547 -5.961 1 92.19 238 ILE B C 1
ATOM 4006 O O . ILE B 1 238 ? -2.742 -32.219 -6.672 1 92.19 238 ILE B O 1
ATOM 4010 N N . PHE B 1 239 ? -4.656 -32 -5.512 1 91.94 239 PHE B N 1
ATOM 4011 C CA . PHE B 1 239 ? -5.156 -33.312 -5.883 1 91.94 239 PHE B CA 1
ATOM 4012 C C . PHE B 1 239 ? -5.922 -33.25 -7.199 1 91.94 239 PHE B C 1
ATOM 4014 O O . PHE B 1 239 ? -6.789 -32.406 -7.379 1 91.94 239 PHE B O 1
ATOM 4021 N N . VAL B 1 240 ? -5.527 -34.125 -8.094 1 92.56 240 VAL B N 1
ATOM 4022 C CA . VAL B 1 240 ? -6.262 -34.281 -9.344 1 92.56 240 VAL B CA 1
ATOM 4023 C C . VAL B 1 240 ? -6.957 -35.656 -9.352 1 92.56 240 VAL B C 1
ATOM 4025 O O . VAL B 1 240 ? -6.309 -36.688 -9.484 1 92.56 240 VAL B O 1
ATOM 4028 N N . THR B 1 241 ? -8.32 -35.625 -9.234 1 86.69 241 THR B N 1
ATOM 4029 C CA . THR B 1 241 ? -8.969 -36.906 -9 1 86.69 241 THR B CA 1
ATOM 4030 C C . THR B 1 241 ? -10.336 -36.969 -9.672 1 86.69 241 THR B C 1
ATOM 4032 O O . THR B 1 241 ? -10.93 -35.906 -9.953 1 86.69 241 THR B O 1
ATOM 4035 N N . ALA B 1 242 ? -10.781 -38.219 -10.07 1 82.75 242 ALA B N 1
ATOM 4036 C CA . ALA B 1 242 ? -12.117 -38.438 -10.617 1 82.75 242 ALA B CA 1
ATOM 4037 C C . ALA B 1 242 ? -13.164 -38.469 -9.508 1 82.75 242 ALA B C 1
ATOM 4039 O O . ALA B 1 242 ? -14.328 -38.125 -9.734 1 82.75 242 ALA B O 1
ATOM 4040 N N . PHE B 1 243 ? -12.828 -38.969 -8.43 1 72.56 243 PHE B N 1
ATOM 4041 C CA . PHE B 1 243 ? -13.789 -39.188 -7.359 1 72.56 243 PHE B CA 1
ATOM 4042 C C . PHE B 1 243 ? -13.281 -38.594 -6.051 1 72.56 243 PHE B C 1
ATOM 4044 O O . PHE B 1 243 ? -12.188 -38.906 -5.598 1 72.56 243 PHE B O 1
ATOM 4051 N N . ASP B 1 244 ? -14.109 -37.656 -5.434 1 69.12 244 ASP B N 1
ATOM 4052 C CA . ASP B 1 244 ? -13.742 -36.969 -4.199 1 69.12 244 ASP B CA 1
ATOM 4053 C C . ASP B 1 244 ? -13.875 -37.906 -2.994 1 69.12 244 ASP B C 1
ATOM 4055 O O . ASP B 1 244 ? -13.273 -37.656 -1.947 1 69.12 244 ASP B O 1
ATOM 4059 N N . GLY B 1 245 ? -14.594 -38.906 -3.176 1 73.31 245 GLY B N 1
ATOM 4060 C CA . GLY B 1 245 ? -14.875 -39.812 -2.061 1 73.31 245 GLY B CA 1
ATOM 4061 C C . GLY B 1 245 ? -13.625 -40.375 -1.418 1 73.31 245 GLY B C 1
ATOM 4062 O O . GLY B 1 245 ? -13.555 -40.5 -0.195 1 73.31 245 GLY B O 1
ATOM 4063 N N . ASP B 1 246 ? -12.609 -40.562 -2.193 1 77 246 ASP B N 1
ATOM 4064 C CA . ASP B 1 246 ? -11.359 -41.125 -1.66 1 77 246 ASP B CA 1
ATOM 4065 C C . ASP B 1 246 ? -10.688 -40.125 -0.721 1 77 246 ASP B C 1
ATOM 4067 O O . ASP B 1 246 ? -10.148 -40.5 0.319 1 77 246 ASP B O 1
ATOM 4071 N N . LEU B 1 247 ? -10.719 -38.938 -1.083 1 82.5 247 LEU B N 1
ATOM 4072 C CA . LEU B 1 247 ? -10.102 -37.906 -0.255 1 82.5 247 LEU B CA 1
ATOM 4073 C C . LEU B 1 247 ? -10.867 -37.719 1.055 1 82.5 247 LEU B C 1
ATOM 4075 O O . LEU B 1 247 ? -10.258 -37.531 2.109 1 82.5 247 LEU B O 1
ATOM 4079 N N . GLU B 1 248 ? -12.164 -37.688 0.936 1 79.06 248 GLU B N 1
ATOM 4080 C CA . GLU B 1 248 ? -12.992 -37.594 2.135 1 79.06 248 GLU B CA 1
ATOM 4081 C C . GLU B 1 248 ? -12.758 -38.781 3.076 1 79.06 248 GLU B C 1
ATOM 4083 O O . GLU B 1 248 ? -12.594 -38.594 4.281 1 79.06 248 GLU B O 1
ATOM 4088 N N . GLU B 1 249 ? -12.742 -39.906 2.498 1 76.88 249 GLU B N 1
ATOM 4089 C CA . GLU B 1 249 ? -12.547 -41.125 3.283 1 76.88 249 GLU B CA 1
ATOM 4090 C C . GLU B 1 249 ? -11.188 -41.125 3.98 1 76.88 249 GLU B C 1
ATOM 4092 O O . GLU B 1 249 ? -11.062 -41.594 5.117 1 76.88 249 GLU B O 1
ATOM 4097 N N . ALA B 1 250 ? -10.273 -40.562 3.354 1 77.38 250 ALA B N 1
ATOM 4098 C CA . ALA B 1 250 ? -8.914 -40.531 3.895 1 77.38 250 ALA B CA 1
ATOM 4099 C C . ALA B 1 250 ? -8.688 -39.312 4.758 1 77.38 250 ALA B C 1
ATOM 4101 O O . ALA B 1 250 ? -7.578 -39.062 5.238 1 77.38 250 ALA B O 1
ATOM 4102 N N . ASP B 1 251 ? -9.695 -38.531 4.988 1 80 251 ASP B N 1
ATOM 4103 C CA . ASP B 1 251 ? -9.586 -37.281 5.723 1 80 251 ASP B CA 1
ATOM 4104 C C . ASP B 1 251 ? -8.43 -36.438 5.199 1 80 251 ASP B C 1
ATOM 4106 O O . ASP B 1 251 ? -7.578 -35.969 5.973 1 80 251 ASP B O 1
ATOM 4110 N N . ALA B 1 252 ? -8.383 -36.312 3.895 1 80.56 252 ALA B N 1
ATOM 4111 C CA . ALA B 1 252 ? -7.219 -35.656 3.283 1 80.56 252 ALA B CA 1
ATOM 4112 C C . ALA B 1 252 ? -7.629 -34.406 2.51 1 80.56 252 ALA B C 1
ATOM 4114 O O . ALA B 1 252 ? -6.809 -33.812 1.819 1 80.56 252 ALA B O 1
ATOM 4115 N N . ARG B 1 253 ? -8.883 -34 2.637 1 80.31 253 ARG B N 1
ATOM 4116 C CA . ARG B 1 253 ? -9.383 -32.875 1.889 1 80.31 253 ARG B CA 1
ATOM 4117 C C . ARG B 1 253 ? -8.656 -31.594 2.295 1 80.31 253 ARG B C 1
ATOM 4119 O O . ARG B 1 253 ? -8.461 -30.688 1.474 1 80.31 253 ARG B O 1
ATOM 4126 N N . HIS B 1 254 ? -8.195 -31.594 3.506 1 78.56 254 HIS B N 1
ATOM 4127 C CA . HIS B 1 254 ? -7.582 -30.391 4.043 1 78.56 254 HIS B CA 1
ATOM 4128 C C . HIS B 1 254 ? -6.129 -30.266 3.594 1 78.56 254 HIS B C 1
ATOM 4130 O O . HIS B 1 254 ? -5.516 -29.203 3.754 1 78.56 2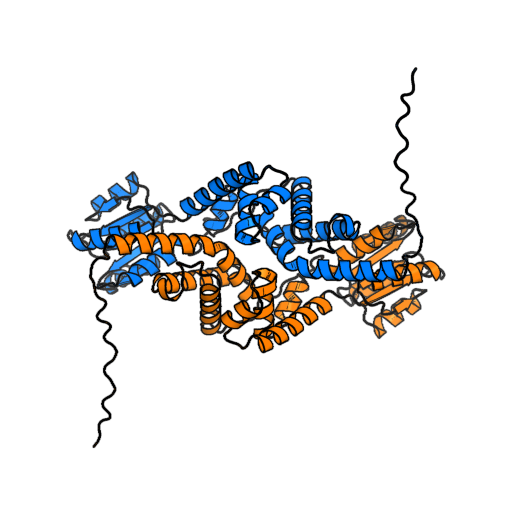54 HIS B O 1
ATOM 4136 N N . LEU B 1 255 ? -5.641 -31.266 2.98 1 80.19 255 LEU B N 1
ATOM 4137 C CA . LEU B 1 255 ? -4.219 -31.312 2.666 1 80.19 255 LEU B CA 1
ATOM 4138 C C . LEU B 1 255 ? -3.91 -30.469 1.432 1 80.19 255 LEU B C 1
ATOM 4140 O O . LEU B 1 255 ? -2.754 -30.125 1.185 1 80.19 255 LEU B O 1
ATOM 4144 N N . GLY B 1 256 ? -4.926 -30.125 0.675 1 84 256 GLY B N 1
ATOM 4145 C CA . GLY B 1 256 ? -4.641 -29.359 -0.524 1 84 256 GLY B CA 1
ATOM 4146 C C . GLY B 1 256 ? -5.883 -29.031 -1.33 1 84 256 GLY B C 1
ATOM 4147 O O . GLY B 1 256 ? -7 -29.359 -0.922 1 84 256 GLY B O 1
ATOM 4148 N N . GLN B 1 257 ? -5.621 -28.469 -2.465 1 86.62 257 GLN B N 1
ATOM 4149 C CA . GLN B 1 257 ? -6.688 -28.156 -3.408 1 86.62 257 GLN B CA 1
ATOM 4150 C C . GLN B 1 257 ? -7.07 -29.375 -4.234 1 86.62 257 GLN B C 1
ATOM 4152 O O . GLN B 1 257 ? -6.266 -30.297 -4.395 1 86.62 257 GLN B O 1
ATOM 4157 N N . ILE B 1 258 ? -8.328 -29.266 -4.73 1 90.19 258 ILE B N 1
ATOM 4158 C CA . ILE B 1 258 ? -8.812 -30.422 -5.473 1 90.19 258 ILE B CA 1
ATOM 4159 C C . ILE B 1 258 ? -9.25 -30 -6.871 1 90.19 258 ILE B C 1
ATOM 4161 O O . ILE B 1 258 ? -10 -29.031 -7.023 1 90.19 258 ILE B O 1
ATOM 4165 N N . VAL B 1 259 ? -8.75 -30.703 -7.867 1 92.56 259 VAL B N 1
ATOM 4166 C CA . VAL B 1 259 ? -9.203 -30.578 -9.25 1 92.56 259 VAL B CA 1
ATOM 4167 C C . VAL B 1 259 ? -9.797 -31.891 -9.727 1 92.56 259 VAL B C 1
ATOM 4169 O O . VAL B 1 259 ? -9.148 -32.938 -9.656 1 92.56 259 VAL B O 1
ATOM 4172 N N . ARG B 1 260 ? -10.992 -31.844 -10.234 1 90.38 260 ARG B N 1
ATOM 4173 C CA . ARG B 1 260 ? -11.703 -33.062 -10.602 1 90.38 260 ARG B CA 1
ATOM 4174 C C . ARG B 1 260 ? -11.453 -33.406 -12.07 1 90.38 260 ARG B C 1
ATOM 4176 O O . ARG B 1 260 ? -11.398 -32.531 -12.922 1 90.38 260 ARG B O 1
ATOM 4183 N N . LYS B 1 261 ? -11.32 -34.75 -12.289 1 89.56 261 LYS B N 1
ATOM 4184 C CA . LYS B 1 261 ? -11.273 -35.281 -13.648 1 89.56 261 LYS B CA 1
ATOM 4185 C C . LYS B 1 261 ? -12.68 -35.562 -14.18 1 89.56 261 LYS B C 1
ATOM 4187 O O . LYS B 1 261 ? -13.555 -36 -13.422 1 89.56 261 LYS B O 1
ATOM 4192 N N . PRO B 1 262 ? -12.961 -35.406 -15.508 1 89.69 262 PRO B N 1
ATOM 4193 C CA . PRO B 1 262 ? -12.086 -34.75 -16.469 1 89.69 262 PRO B CA 1
ATOM 4194 C C . PRO B 1 262 ? -11.891 -33.281 -16.172 1 89.69 262 PRO B C 1
ATOM 4196 O O . PRO B 1 262 ? -12.836 -32.594 -15.773 1 89.69 262 PRO B O 1
ATOM 4199 N N . PHE B 1 263 ? -10.648 -32.812 -16.266 1 89.31 263 PHE B N 1
ATOM 4200 C CA . PHE B 1 263 ? -10.359 -31.422 -15.938 1 89.31 263 PHE B CA 1
ATOM 4201 C C . PHE B 1 263 ? -10.172 -30.609 -17.203 1 89.31 263 PHE B C 1
ATOM 4203 O O . PHE B 1 263 ? -9.852 -31.156 -18.266 1 89.31 263 PHE B O 1
ATOM 4210 N N . THR B 1 264 ? -10.469 -29.328 -17.078 1 87.94 264 THR B N 1
ATOM 4211 C CA . THR B 1 264 ? -10.102 -28.375 -18.109 1 87.94 264 THR B CA 1
ATOM 4212 C C . THR B 1 264 ? -8.734 -27.766 -17.828 1 87.94 264 THR B C 1
ATOM 4214 O O . THR B 1 264 ? -8.25 -27.828 -16.688 1 87.94 264 THR B O 1
ATOM 4217 N N . ASN B 1 265 ? -8.078 -27.281 -18.875 1 87.25 265 ASN B N 1
ATOM 4218 C CA . ASN B 1 265 ? -6.82 -26.562 -18.672 1 87.25 265 ASN B CA 1
ATOM 4219 C C . ASN B 1 265 ? -6.973 -25.438 -17.656 1 87.25 265 ASN B C 1
ATOM 4221 O O . ASN B 1 265 ? -6.113 -25.266 -16.781 1 87.25 265 ASN B O 1
ATOM 4225 N N . GLU B 1 266 ? -8.094 -24.812 -17.719 1 83.06 266 GLU B N 1
ATOM 4226 C CA . GLU B 1 266 ? -8.367 -23.672 -16.859 1 83.06 266 GLU B CA 1
ATOM 4227 C C . GLU B 1 266 ? -8.43 -24.094 -15.383 1 83.06 266 GLU B C 1
ATOM 4229 O O . GLU B 1 266 ? -7.969 -23.359 -14.508 1 83.06 266 GLU B O 1
ATOM 4234 N N . ALA B 1 267 ? -8.984 -25.172 -15.164 1 87.19 267 ALA B N 1
ATOM 4235 C CA . ALA B 1 267 ? -9.117 -25.641 -13.789 1 87.19 267 ALA B CA 1
ATOM 4236 C C . ALA B 1 267 ? -7.754 -25.922 -13.164 1 87.19 267 ALA B C 1
ATOM 4238 O O . ALA B 1 267 ? -7.504 -25.547 -12.016 1 87.19 267 ALA B O 1
ATOM 4239 N N . ILE B 1 268 ? -6.863 -26.5 -13.914 1 90.12 268 ILE B N 1
ATOM 4240 C CA . ILE B 1 268 ? -5.52 -26.797 -13.43 1 90.12 268 ILE B CA 1
ATOM 4241 C C . ILE B 1 268 ? -4.75 -25.484 -13.219 1 90.12 268 ILE B C 1
ATOM 4243 O O . ILE B 1 268 ? -4.098 -25.297 -12.195 1 90.12 268 ILE B O 1
ATOM 4247 N N . GLN B 1 269 ? -4.93 -24.641 -14.164 1 86.31 269 GLN B N 1
ATOM 4248 C CA . GLN B 1 269 ? -4.242 -23.359 -14.086 1 86.31 269 GLN B CA 1
ATOM 4249 C C . GLN B 1 269 ? -4.699 -22.562 -12.867 1 86.31 269 GLN B C 1
ATOM 4251 O O . GLN B 1 269 ? -3.881 -21.953 -12.164 1 86.31 269 GLN B O 1
ATOM 4256 N N . ALA B 1 270 ? -5.961 -22.562 -12.648 1 84.19 270 ALA B N 1
ATOM 4257 C CA . ALA B 1 270 ? -6.516 -21.875 -11.492 1 84.19 270 ALA B CA 1
ATOM 4258 C C . ALA B 1 270 ? -5.988 -22.469 -10.188 1 84.19 270 ALA B C 1
ATOM 4260 O O . ALA B 1 270 ? -5.637 -21.734 -9.258 1 84.19 270 ALA B O 1
ATOM 4261 N N . ALA B 1 271 ? -5.965 -23.703 -10.125 1 88.5 271 ALA B N 1
ATOM 4262 C CA . ALA B 1 271 ? -5.504 -24.375 -8.914 1 88.5 271 ALA B CA 1
ATOM 4263 C C . ALA B 1 271 ? -4.035 -24.062 -8.641 1 88.5 271 ALA B C 1
ATOM 4265 O O . ALA B 1 271 ? -3.646 -23.812 -7.5 1 88.5 271 ALA B O 1
ATOM 4266 N N . ILE B 1 272 ? -3.256 -24.062 -9.664 1 87.88 272 ILE B N 1
ATOM 4267 C CA . ILE B 1 272 ? -1.838 -23.75 -9.523 1 87.88 272 ILE B CA 1
ATOM 4268 C C . ILE B 1 272 ? -1.668 -22.312 -9.07 1 87.88 272 ILE B C 1
ATOM 4270 O O . ILE B 1 272 ? -0.877 -22.016 -8.172 1 87.88 272 ILE B O 1
ATOM 4274 N N . SER B 1 273 ? -2.395 -21.469 -9.688 1 82.25 273 SER B N 1
ATOM 4275 C CA . SER B 1 273 ? -2.338 -20.062 -9.32 1 82.25 273 SER B CA 1
ATOM 4276 C C . SER B 1 273 ? -2.684 -19.859 -7.848 1 82.25 273 SER B C 1
ATOM 4278 O O . SER B 1 273 ? -1.997 -19.109 -7.141 1 82.25 273 SER B O 1
ATOM 4280 N N . ARG B 1 274 ? -3.688 -20.516 -7.449 1 83.56 274 ARG B N 1
ATOM 4281 C CA . ARG B 1 274 ? -4.102 -20.406 -6.055 1 83.56 274 ARG B CA 1
ATOM 4282 C C . ARG B 1 274 ? -2.998 -20.891 -5.121 1 83.56 274 ARG B C 1
ATOM 4284 O O . ARG B 1 274 ? -2.734 -20.266 -4.086 1 83.56 274 ARG B O 1
ATOM 4291 N N . ALA B 1 275 ? -2.443 -21.891 -5.492 1 83.44 275 ALA B N 1
ATOM 4292 C CA . ALA B 1 275 ? -1.395 -22.469 -4.656 1 83.44 275 ALA B CA 1
ATOM 4293 C C . ALA B 1 275 ? -0.203 -21.516 -4.543 1 83.44 275 ALA B C 1
ATOM 4295 O O . ALA B 1 275 ? 0.426 -21.438 -3.484 1 83.44 275 ALA B O 1
ATOM 4296 N N . VAL B 1 276 ? 0.08 -20.859 -5.609 1 79.31 276 VAL B N 1
ATOM 4297 C CA . VAL B 1 276 ? 1.263 -20.016 -5.672 1 79.31 276 VAL B CA 1
ATOM 4298 C C . VAL B 1 276 ? 0.992 -18.703 -4.941 1 79.31 276 VAL B C 1
ATOM 4300 O O . VAL B 1 276 ? 1.854 -18.188 -4.219 1 79.31 276 VAL B O 1
ATOM 4303 N N . PHE B 1 277 ? -0.143 -18.172 -5.105 1 74.12 277 PHE B N 1
ATOM 4304 C CA . PHE B 1 277 ? -0.382 -16.797 -4.672 1 74.12 277 PHE B CA 1
ATOM 4305 C C . PHE B 1 277 ? -1.066 -16.766 -3.312 1 74.12 277 PHE B C 1
ATOM 4307 O O . PHE B 1 277 ? -1.177 -15.719 -2.689 1 74.12 277 PHE B O 1
ATOM 4314 N N . MET B 1 278 ? -1.55 -17.891 -2.875 1 70.69 278 MET B N 1
ATOM 4315 C CA . MET B 1 278 ? -2.127 -17.938 -1.534 1 70.69 278 MET B CA 1
ATOM 4316 C C . MET B 1 278 ? -1.044 -17.781 -0.47 1 70.69 278 MET B C 1
ATOM 4318 O O . MET B 1 278 ? 0.043 -18.359 -0.602 1 70.69 278 MET B O 1
ATOM 4322 N N . PRO B 1 279 ? -1.368 -16.781 0.472 1 62.75 279 PRO B N 1
ATOM 4323 C CA . PRO B 1 279 ? -0.414 -16.656 1.576 1 62.75 279 PRO B CA 1
ATOM 4324 C C . PRO B 1 279 ? -0.153 -17.984 2.277 1 62.75 279 PRO B C 1
ATOM 4326 O O . PRO B 1 279 ? -1.065 -18.812 2.416 1 62.75 279 PRO B O 1
ATOM 4329 N N . SER B 1 280 ? 1.151 -18.422 2.283 1 60 280 SER B N 1
ATOM 4330 C CA . SER B 1 280 ? 1.521 -19.609 3.045 1 60 280 SER B CA 1
ATOM 4331 C C . SER B 1 280 ? 1.603 -19.312 4.539 1 60 280 SER B C 1
ATOM 4333 O O . SER B 1 280 ? 1.96 -18.203 4.93 1 60 280 SER B O 1
ATOM 4335 N N . PRO B 1 281 ? 0.883 -20.172 5.348 1 50 281 PRO B N 1
ATOM 4336 C CA . PRO B 1 281 ? 1.058 -19.938 6.781 1 50 281 PRO B CA 1
ATOM 4337 C C . PRO B 1 281 ? 2.52 -19.719 7.172 1 50 281 PRO B C 1
ATOM 4339 O O . PRO B 1 281 ? 3.41 -20.359 6.609 1 50 281 PRO B O 1
ATOM 4342 N N . VAL B 1 282 ? 2.957 -18.438 7.469 1 44.28 282 VAL B N 1
ATOM 4343 C CA . VAL B 1 282 ? 4.301 -18.203 7.984 1 44.28 282 VAL B CA 1
ATOM 4344 C C . VAL B 1 282 ? 4.617 -19.203 9.094 1 44.28 282 VAL B C 1
ATOM 4346 O O . VAL B 1 282 ? 3.855 -19.328 10.055 1 44.28 282 VAL B O 1
ATOM 4349 N N . ALA B 1 283 ? 5.344 -20.219 8.828 1 34.78 283 ALA B N 1
ATOM 4350 C CA . ALA B 1 283 ? 5.844 -21.031 9.938 1 34.78 283 ALA B CA 1
ATOM 4351 C C . ALA B 1 283 ? 6.379 -20.156 11.062 1 34.78 283 ALA B C 1
ATOM 4353 O O . ALA B 1 283 ? 7.191 -19.25 10.828 1 34.78 283 ALA B O 1
ATOM 4354 N N . LEU B 1 284 ? 5.59 -19.734 12.062 1 28.52 284 LEU B N 1
ATOM 4355 C CA . LEU B 1 284 ? 6.238 -19.25 13.273 1 28.52 284 LEU B CA 1
ATOM 4356 C C . LEU B 1 284 ? 7.512 -20.031 13.562 1 28.52 284 LEU B C 1
ATOM 4358 O O . LEU B 1 284 ? 7.492 -21.266 13.578 1 28.52 284 LEU B O 1
ATOM 4362 N N . ALA B 1 285 ? 8.672 -19.484 13.164 1 27.75 285 ALA B N 1
ATOM 4363 C CA . ALA B 1 285 ? 9.812 -20.031 13.891 1 27.75 285 ALA B CA 1
ATOM 4364 C C . ALA B 1 285 ? 9.578 -20.016 15.398 1 27.75 285 ALA B C 1
ATOM 4366 O O . ALA B 1 285 ? 9.039 -19.031 15.93 1 27.75 285 ALA B O 1
#